Protein AF-0000000066616200 (afdb_homodimer)

Nearest PDB structures (foldseek):
  1hyr-assembly1_C  TM=5.424E-01  e=2.904E-22  Homo sapiens
  7fi6-assembly1_C  TM=5.577E-01  e=7.913E-21  Homo sapiens
  7fi8-assembly1_C  TM=5.451E-01  e=5.093E-21  Homo sapiens
  7fi5-assembly1_C  TM=5.450E-01  e=2.018E-20  Homo sapiens
  7fi9-assembly1_C  TM=5.562E-01  e=2.809E-20  Homo sapiens

Secondary structure (DSSP, 8-state):
---SS-------EEEEEEEEEEE-TT---EEEEEEEEETTEEEEEEETTTTEEEESSHHHHHHS-HHHHHHHHHHHHHHHHHHHHHHHHHHTS--BPPEEEEEEEE-STTEEEEEEEEEEEBSS--EEEEEETTEEPPGGGEEE---EE-SSS-EEEEEEEEEETT-GGGEEEEEEETTEEEEEEPP-S----------------------------------/---SS-------EEEEEEEEEEE-TT---EEEEEEEEETTEEEEEEETTTTEEEESSHHHHHHS-HHHHHHHHHHHHHHHHHHHHHHHHHHTS--BPPEEEEEEEE-STTEEEEEEEEEEEBSS--EEEEEETTEEPPGGGEEEPPPEE-SSS-EEEEEEEEEETT-GGGEEEEEEETTEEEEEEPP-S----------------------------------

Foldseek 3Di:
DDDPVDPPPPPDKDKDKDWDKADDPPDPDMDIWIWMDIRNHTAWTQDPVVLWIDGDDDCCVVPPDPVVRVVVSVVSVVVRVVVVVVVVVVLPDDWDFWDKDKAWADDPPQKIKIKIKTWFTPDQDKDKFKDFQNHTDDPVQKDKDDWADPVPNITMIMMMGMDGPPRQQRMWMWMDDPRDIDIGGHDPDDHPNPVPCPVPPPPVPCPVPPPPCPPPPPPDDDD/DDDPVPPPPPPDKDKDKDWDKDDDPPDPDMDIWIWMDISNHTAWTQDPVVLWIDGDDDCCVVPPDPVVRVVVSVVSVVVRVVVVVVVVVVLPDDWDFWDKDKAWADDPPQKIKIKIKTWDTPDQDKDKFKDFQNHTDDPVQKDWFDWADPVPNITMIMMMGMDGPPRQQRMWMWMDDPRDIDIGGHDNDDHPNPVPPPVPPCPVPPCPPPPPCPVPVPPPPPD

Solvent-accessible surface area (backbone atoms only — not comparable to full-atom values): 25140 Å² total; per-residue (Å²): 134,59,55,59,84,83,70,76,68,76,72,54,45,34,42,34,41,41,38,37,35,36,38,37,86,97,46,90,60,68,46,66,45,40,41,31,28,46,65,85,33,62,34,32,35,49,35,70,89,75,67,36,47,37,63,33,28,62,44,47,55,72,69,46,54,69,66,56,39,52,48,49,24,52,52,50,51,50,49,49,53,52,49,48,51,50,49,50,52,57,69,68,43,82,69,36,72,60,50,76,46,65,48,43,26,75,54,60,96,67,31,28,30,38,38,38,32,36,30,62,16,34,67,78,69,68,44,71,45,51,18,49,78,85,38,61,45,42,53,89,62,43,47,73,53,69,80,37,76,64,78,25,71,25,20,29,34,37,32,34,36,73,44,55,66,89,51,46,87,44,33,30,37,40,38,37,46,90,92,41,72,52,76,42,63,53,73,83,68,84,56,54,65,63,70,70,70,69,70,70,74,68,71,64,72,67,68,72,65,73,65,72,71,72,68,72,74,71,78,80,67,86,126,131,38,52,62,86,84,71,76,69,77,72,54,44,33,42,37,40,40,38,35,34,35,37,36,86,99,45,89,60,67,46,67,46,41,40,30,26,46,65,87,33,62,33,33,35,50,36,70,88,77,68,36,48,36,64,33,29,61,45,45,54,71,68,44,52,70,66,56,39,52,48,48,26,51,51,50,51,51,50,49,52,53,49,47,52,49,49,51,51,58,69,68,43,82,68,36,72,60,49,75,48,65,46,42,25,75,53,60,94,66,31,29,32,39,36,39,33,38,32,62,14,33,66,79,68,69,44,72,45,52,19,48,77,84,39,64,49,48,56,89,64,44,46,74,52,70,80,38,77,65,78,25,71,24,20,30,35,36,32,33,36,74,44,55,65,88,52,47,89,42,32,32,35,38,37,37,46,92,89,42,72,52,76,44,64,54,72,85,68,84,55,53,66,65,71,70,70,68,72,68,75,69,70,66,70,68,68,72,68,71,67,70,71,69,67,71,73,74,77,70,74,78,122

Organism: Homo sapiens (NCBI:txid9606)

Sequence (446 aa):
FPFAPPGAAAEPHSLRYNLTVLSWDGSVQSGFLAEVHLDGQPFLRYDRQKCRAKPQGQWAEDVLGNKTWDRETRDLTGNGKDLRMTLAHIKDQKEVPPMVNVTRSEASEGNITVTCRASSFYPRNIILTWRQDGVSLSHDTQQWGDVLPDGNGTYQTWVATRICRGEEQRFTCYMEHSGNHSTHPVPSGKVLVLQSHWQTFHVSAVAAGCCYFCYYYFLCPLLFPFAPPGAAAEPHSLRYNLTVLSWDGSVQSGFLAEVHLDGQPFLRYDRQKCRAKPQGQWAEDVLGNKTWDRETRDLTGNGKDLRMTLAHIKDQKEVPPMVNVTRSEASEGNITVTCRASSFYPRNIILTWRQDGVSLSHDTQQWGDVLPDGNGTYQTWVATRICRGEEQRFTCYMEHSGNHSTHPVPSGKVLVLQSHWQTFHVSAVAAGCCYFCYYYFLCPLL

InterPro domains:
  IPR003597 Immunoglobulin C1-set [PF07654] (105-179)
  IPR003597 Immunoglobulin C1-set [SM00407] (111-183)
  IPR007110 Immunoglobulin-like domain [PS50835] (98-187)
  IPR011161 MHC class I-like antigen recognition-like [PF00129] (12-93)
  IPR011162 MHC classes I/II-like antigen recognition protein [SSF54452] (10-100)
  IPR013783 Immunoglobulin-like fold [G3DSA:2.60.40.10] (103-186)
  IPR036179 Immunoglobulin-like domain superfamily [SSF48726] (98-182)
  IPR037055 MHC class I-like antigen recognition-like superfamily [G3DSA:3.30.500.10] (12-102)
  IPR050208 Antigen-presenting and immune regulatory MHC class I-related [PTHR16675] (83-194)

pLDDT: mean 78.77, std 23.99, range [20.17, 97.75]

Radius of gyration: 33.1 Å; Cα contacts (8 Å, |Δi|>4): 827; chains: 2; bounding box: 86×91×79 Å

Structure (mmCIF, N/CA/C/O backbone):
data_AF-0000000066616200-model_v1
#
loop_
_entity.id
_entity.type
_entity.pdbx_description
1 polymer 'MHC class I polypeptide-related sequence A'
#
loop_
_atom_site.group_PDB
_atom_site.id
_atom_site.type_symbol
_atom_site.label_atom_id
_atom_site.label_alt_id
_atom_site.label_comp_id
_atom_site.label_asym_id
_atom_site.label_entity_id
_atom_site.label_seq_id
_atom_site.pdbx_PDB_ins_code
_atom_site.Cartn_x
_atom_site.Cartn_y
_atom_site.Cartn_z
_atom_site.occupancy
_atom_site.B_iso_or_equiv
_atom_site.auth_seq_id
_atom_site.auth_comp_id
_atom_site.auth_asym_id
_atom_site.auth_atom_id
_atom_site.pdbx_PDB_model_num
ATOM 1 N N . PHE A 1 1 ? -8.266 27.781 33.594 1 22.62 1 PHE A N 1
ATOM 2 C CA . PHE A 1 1 ? -7.223 27.438 32.625 1 22.62 1 PHE A CA 1
ATOM 3 C C . PHE A 1 1 ? -7.805 26.656 31.469 1 22.62 1 PHE A C 1
ATOM 5 O O . PHE A 1 1 ? -8.156 25.484 31.594 1 22.62 1 PHE A O 1
ATOM 12 N N . PRO A 1 2 ? -8.695 27.062 30.75 1 24.31 2 PRO A N 1
ATOM 13 C CA . PRO A 1 2 ? -9.75 26.453 29.938 1 24.31 2 PRO A CA 1
ATOM 14 C C . PRO A 1 2 ? -9.195 25.641 28.766 1 24.31 2 PRO A C 1
ATOM 16 O O . PRO A 1 2 ? -8.289 26.094 28.062 1 24.31 2 PRO A O 1
ATOM 19 N N . PHE A 1 3 ? -9.336 24.266 28.859 1 27.19 3 PHE A N 1
ATOM 20 C CA . PHE A 1 3 ? -8.711 23.078 28.281 1 27.19 3 PHE A CA 1
ATOM 21 C C . PHE A 1 3 ? -8.93 23.031 26.781 1 27.19 3 PHE A C 1
ATOM 23 O O . PHE A 1 3 ? -10.023 23.344 26.297 1 27.19 3 PHE A O 1
ATOM 30 N N . ALA A 1 4 ? -8.055 23.578 25.969 1 37.44 4 ALA A N 1
ATOM 31 C CA . ALA A 1 4 ? -7.891 23.125 24.594 1 37.44 4 ALA A CA 1
ATOM 32 C C . ALA A 1 4 ? -8.508 21.734 24.391 1 37.44 4 ALA A C 1
ATOM 34 O O . ALA A 1 4 ? -8.398 20.875 25.266 1 37.44 4 ALA A O 1
ATOM 35 N N . PRO A 1 5 ? -9.656 21.5 23.859 1 40.19 5 PRO A N 1
ATOM 36 C CA . PRO A 1 5 ? -10 20.094 24.047 1 40.19 5 PRO A CA 1
ATOM 37 C C . PRO A 1 5 ? -8.773 19.203 24.219 1 40.19 5 PRO A C 1
ATOM 39 O O . PRO A 1 5 ? -7.766 19.391 23.547 1 40.19 5 PRO A O 1
ATOM 42 N N . PRO A 1 6 ? -8.398 18.656 25.562 1 40.94 6 PRO A N 1
ATOM 43 C CA . PRO A 1 6 ? -7.141 18.031 25.984 1 40.94 6 PRO A CA 1
ATOM 44 C C . PRO A 1 6 ? -6.379 17.391 24.828 1 40.94 6 PRO A C 1
ATOM 46 O O . PRO A 1 6 ? -5.234 17.766 24.547 1 40.94 6 PRO A O 1
ATOM 49 N N . GLY A 1 7 ? -6.395 15.805 24.906 1 39.97 7 GLY A N 1
ATOM 50 C CA . GLY A 1 7 ? -5.66 14.57 24.703 1 39.97 7 GLY A CA 1
ATOM 51 C C . GLY A 1 7 ? -5.5 14.203 23.234 1 39.97 7 GLY A C 1
ATOM 52 O O . GLY A 1 7 ? -5.383 13.023 22.891 1 39.97 7 GLY A O 1
ATOM 53 N N . ALA A 1 8 ? -6.188 14.812 22.391 1 46.47 8 ALA A N 1
ATOM 54 C CA . ALA A 1 8 ? -6.07 14.086 21.141 1 46.47 8 ALA A CA 1
ATOM 55 C C . ALA A 1 8 ? -4.621 13.695 20.859 1 46.47 8 ALA A C 1
ATOM 57 O O . ALA A 1 8 ? -3.74 14.555 20.797 1 46.47 8 ALA A O 1
ATOM 58 N N . ALA A 1 9 ? -4.219 12.688 21.391 1 51.16 9 ALA A N 1
ATOM 59 C CA . ALA A 1 9 ? -2.928 12.047 21.156 1 51.16 9 ALA A CA 1
ATOM 60 C C . ALA A 1 9 ? -2.4 12.375 19.766 1 51.16 9 ALA A C 1
ATOM 62 O O . ALA A 1 9 ? -3.129 12.258 18.766 1 51.16 9 ALA A O 1
ATOM 63 N N . ALA A 1 10 ? -1.473 13.445 19.719 1 64.44 10 ALA A N 1
ATOM 64 C CA . ALA A 1 10 ? -0.84 13.906 18.484 1 64.44 10 ALA A CA 1
ATOM 65 C C . ALA A 1 10 ? -0.596 12.75 17.531 1 64.44 10 ALA A C 1
ATOM 67 O O . ALA A 1 10 ? 0.002 11.734 17.906 1 64.44 10 ALA A O 1
ATOM 68 N N . GLU A 1 11 ? -1.576 12.562 16.625 1 75.44 11 GLU A N 1
ATOM 69 C CA . GLU A 1 11 ? -1.37 11.562 15.578 1 75.44 11 GLU A CA 1
ATOM 70 C C . GLU A 1 11 ? 0.052 11.617 15.023 1 75.44 11 GLU A C 1
ATOM 72 O O . GLU A 1 11 ? 0.603 12.703 14.828 1 75.44 11 GLU A O 1
ATOM 77 N N . PRO A 1 12 ? 0.672 10.523 15.031 1 84.94 12 PRO A N 1
ATOM 78 C CA . PRO A 1 12 ? 2.023 10.531 14.469 1 84.94 12 PRO A CA 1
ATOM 79 C C . PRO A 1 12 ? 2.051 10.977 13.008 1 84.94 12 PRO A C 1
ATOM 81 O O . PRO A 1 12 ? 1.032 10.891 12.312 1 84.94 12 PRO A O 1
ATOM 84 N N . HIS A 1 13 ? 3.111 11.578 12.664 1 85.44 13 HIS A N 1
ATOM 85 C CA . HIS A 1 13 ? 3.393 11.766 11.25 1 85.44 13 HIS A CA 1
ATOM 86 C C . HIS A 1 13 ? 3.738 10.438 10.578 1 85.44 13 HIS A C 1
ATOM 88 O O . HIS A 1 13 ? 4.344 9.562 11.195 1 85.44 13 HIS A O 1
ATOM 94 N N . SER A 1 14 ? 3.312 10.367 9.391 1 91.75 14 SER A N 1
ATOM 95 C CA . SER A 1 14 ? 3.562 9.102 8.703 1 91.75 14 SER A CA 1
ATOM 96 C C . SER A 1 14 ? 4.004 9.328 7.266 1 91.75 14 SER A C 1
ATOM 98 O O . SER A 1 14 ? 3.543 10.266 6.609 1 91.75 14 SER A O 1
ATOM 100 N N . LEU A 1 15 ? 4.934 8.594 6.863 1 93.62 15 LEU A N 1
ATOM 101 C CA . LEU A 1 15 ? 5.375 8.508 5.473 1 93.62 15 LEU A CA 1
ATOM 102 C C . LEU A 1 15 ? 5.254 7.082 4.949 1 93.62 15 LEU A C 1
ATOM 104 O O . LEU A 1 15 ? 5.895 6.168 5.477 1 93.62 15 LEU A O 1
ATOM 108 N N . ARG A 1 16 ? 4.426 6.848 3.916 1 96.12 16 ARG A N 1
ATOM 109 C CA . ARG A 1 16 ? 4.145 5.52 3.383 1 96.12 16 ARG A CA 1
ATOM 110 C C . ARG A 1 16 ? 4.574 5.41 1.924 1 96.12 16 ARG A C 1
ATOM 112 O O . ARG A 1 16 ? 4.195 6.246 1.098 1 96.12 16 ARG A O 1
ATOM 119 N N . TYR A 1 17 ? 5.32 4.426 1.602 1 97.56 17 TYR A N 1
ATOM 120 C CA . TYR A 1 17 ? 5.742 4.117 0.239 1 97.56 17 TYR A CA 1
ATOM 121 C C . TYR A 1 17 ? 5.051 2.859 -0.273 1 97.56 17 TYR A C 1
ATOM 123 O O . TYR A 1 17 ? 5.113 1.806 0.365 1 97.56 17 TYR A O 1
ATOM 131 N N . ASN A 1 18 ? 4.43 2.938 -1.346 1 97.69 18 ASN A N 1
ATOM 132 C CA . ASN A 1 18 ? 3.9 1.799 -2.088 1 97.69 18 ASN A CA 1
ATOM 133 C C . ASN A 1 18 ? 4.633 1.602 -3.412 1 97.69 18 ASN A C 1
ATOM 135 O O . ASN A 1 18 ? 4.461 2.387 -4.344 1 97.69 18 ASN A O 1
ATOM 139 N N . LEU A 1 19 ? 5.402 0.606 -3.471 1 97.62 19 LEU A N 1
ATOM 140 C CA . LEU A 1 19 ? 6.215 0.305 -4.645 1 97.62 19 LEU A CA 1
ATOM 141 C C . LEU A 1 19 ? 5.793 -1.02 -5.27 1 97.62 19 LEU A C 1
ATOM 143 O O . LEU A 1 19 ? 5.609 -2.016 -4.566 1 97.62 19 LEU A O 1
ATOM 147 N N . THR A 1 20 ? 5.625 -1.056 -6.578 1 96.75 20 THR A N 1
ATOM 148 C CA . THR A 1 20 ? 5.24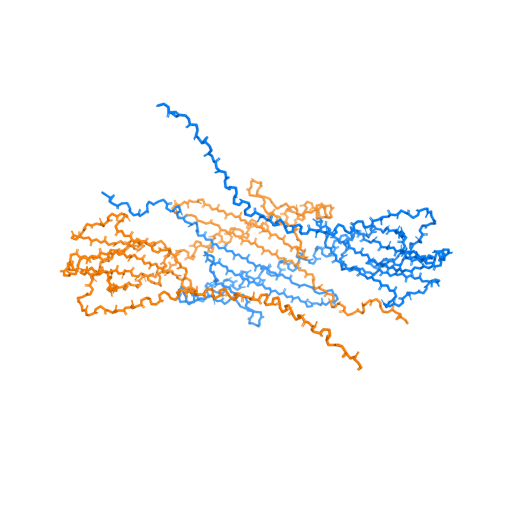2 -2.283 -7.262 1 96.75 20 THR A CA 1
ATOM 149 C C . THR A 1 20 ? 6.059 -2.469 -8.539 1 96.75 20 THR A C 1
ATOM 151 O O . THR A 1 20 ? 6.172 -1.547 -9.352 1 96.75 20 THR A O 1
ATOM 154 N N . VAL A 1 21 ? 6.598 -3.613 -8.672 1 95.88 21 VAL A N 1
ATOM 155 C CA . VAL A 1 21 ? 7.211 -3.99 -9.938 1 95.88 21 VAL A CA 1
ATOM 156 C C . VAL A 1 21 ? 6.391 -5.094 -10.602 1 95.88 21 VAL A C 1
ATOM 158 O O . VAL A 1 21 ? 5.844 -5.965 -9.922 1 95.88 21 VAL A O 1
ATOM 161 N N . LEU A 1 22 ? 6.363 -5.051 -11.891 1 92.94 22 LEU A N 1
ATOM 162 C CA . LEU A 1 22 ? 5.648 -6.031 -12.711 1 92.94 22 LEU A CA 1
ATOM 163 C C . LEU A 1 22 ? 6.59 -6.695 -13.711 1 92.94 22 LEU A C 1
ATOM 165 O O . LEU A 1 22 ? 7.512 -6.055 -14.219 1 92.94 22 LEU A O 1
ATOM 169 N N . SER A 1 23 ? 6.344 -7.949 -13.891 1 89.5 23 SER A N 1
ATOM 170 C CA . SER A 1 23 ? 7.105 -8.688 -14.898 1 89.5 23 SER A CA 1
ATOM 171 C C . SER A 1 23 ? 6.211 -9.656 -15.664 1 89.5 23 SER A C 1
ATOM 173 O O . SER A 1 23 ? 5.352 -10.312 -15.078 1 89.5 23 SER A O 1
ATOM 175 N N . TRP A 1 24 ? 6.402 -9.672 -16.922 1 83.69 24 TRP A N 1
ATOM 176 C CA . TRP A 1 24 ? 5.645 -10.562 -17.781 1 83.69 24 TRP A CA 1
ATOM 177 C C . TRP A 1 24 ? 6.508 -11.734 -18.25 1 83.69 24 TRP A C 1
ATOM 179 O O . TRP A 1 24 ? 7.676 -11.547 -18.594 1 83.69 24 TRP A O 1
ATOM 189 N N . ASP A 1 25 ? 5.918 -12.867 -18.109 1 76.38 25 ASP A N 1
ATOM 190 C CA . ASP A 1 25 ? 6.66 -14.039 -18.562 1 76.38 25 ASP A CA 1
ATOM 191 C C . ASP A 1 25 ? 7.012 -13.93 -20.047 1 76.38 25 ASP A C 1
ATOM 193 O O . ASP A 1 25 ? 6.184 -13.516 -20.859 1 76.38 25 ASP A O 1
ATOM 197 N N . GLY A 1 26 ? 8.211 -14.258 -20.438 1 74.12 26 GLY A N 1
ATOM 198 C CA . GLY A 1 26 ? 8.633 -14.266 -21.828 1 74.12 26 GLY A CA 1
ATOM 199 C C . GLY A 1 26 ? 8.977 -12.883 -22.344 1 74.12 26 GLY A C 1
ATOM 200 O O . GLY A 1 26 ? 9.281 -12.719 -23.531 1 74.12 26 GLY A O 1
ATOM 201 N N . SER A 1 27 ? 8.656 -11.898 -21.594 1 75.12 27 SER A N 1
ATOM 202 C CA . SER A 1 27 ? 8.953 -10.531 -22 1 75.12 27 SER A CA 1
ATOM 203 C C . SER A 1 27 ? 10.055 -9.914 -21.156 1 75.12 27 SER A C 1
ATOM 205 O O . SER A 1 27 ? 10.227 -10.297 -20 1 75.12 27 SER A O 1
ATOM 207 N N . VAL A 1 28 ? 10.836 -9.125 -21.766 1 76.06 28 VAL A N 1
ATOM 208 C CA . VAL A 1 28 ? 11.844 -8.367 -21.047 1 76.06 28 VAL A CA 1
ATOM 209 C C . VAL A 1 28 ? 11.211 -7.121 -20.422 1 76.06 28 VAL A C 1
ATOM 211 O O . VAL A 1 28 ? 11.812 -6.473 -19.562 1 76.06 28 VAL A O 1
ATOM 214 N N . GLN A 1 29 ? 10.016 -6.91 -20.797 1 79.69 29 GLN A N 1
ATOM 215 C CA . GLN A 1 29 ? 9.344 -5.703 -20.312 1 79.69 29 GLN A CA 1
ATOM 216 C C . GLN A 1 29 ? 8.984 -5.82 -18.844 1 79.69 29 GLN A C 1
ATOM 218 O O . GLN A 1 29 ? 8.609 -6.898 -18.375 1 79.69 29 GLN A O 1
ATOM 223 N N . SER A 1 30 ? 9.289 -4.738 -18.078 1 86.31 30 SER A N 1
ATOM 224 C CA . SER A 1 30 ? 8.906 -4.652 -16.688 1 86.31 30 SER A CA 1
ATOM 225 C C . SER A 1 30 ? 8.258 -3.305 -16.375 1 86.31 30 SER A C 1
ATOM 227 O O . SER A 1 30 ? 8.398 -2.35 -17.141 1 86.31 30 SER A O 1
ATOM 229 N N . GLY A 1 31 ? 7.383 -3.314 -15.469 1 91.94 31 GLY A N 1
ATOM 230 C CA . GLY A 1 31 ? 6.738 -2.098 -15 1 91.94 31 GLY A CA 1
ATOM 231 C C . GLY A 1 31 ? 7.113 -1.732 -13.578 1 91.94 31 GLY A C 1
ATOM 232 O O . GLY A 1 31 ? 7.441 -2.605 -12.773 1 91.94 31 GLY A O 1
ATOM 233 N N . PHE A 1 32 ? 7.141 -0.425 -13.391 1 95.19 32 PHE A N 1
ATOM 234 C CA . PHE A 1 32 ? 7.395 0.067 -12.039 1 95.19 32 PHE A CA 1
ATOM 235 C C . PHE A 1 32 ? 6.402 1.161 -11.672 1 95.19 32 PHE A C 1
ATOM 237 O O . PHE A 1 32 ? 6.23 2.131 -12.414 1 95.19 32 PHE A O 1
ATOM 244 N N . LEU A 1 33 ? 5.742 0.949 -10.578 1 96.62 33 LEU A N 1
ATOM 245 C CA . LEU A 1 33 ? 4.805 1.914 -10.023 1 96.62 33 LEU A CA 1
ATOM 246 C C . LEU A 1 33 ? 5.203 2.303 -8.602 1 96.62 33 LEU A C 1
ATOM 248 O O . LEU A 1 33 ? 5.648 1.455 -7.824 1 96.62 33 LEU A O 1
ATOM 252 N N . ALA A 1 34 ? 5.078 3.555 -8.312 1 97.19 34 ALA A N 1
ATOM 253 C CA . ALA A 1 34 ? 5.387 4.016 -6.961 1 97.19 34 ALA A CA 1
ATOM 254 C C . ALA A 1 34 ? 4.496 5.188 -6.566 1 97.19 34 ALA A C 1
ATOM 256 O O . ALA A 1 34 ? 4.27 6.102 -7.363 1 97.19 34 ALA A O 1
ATOM 257 N N . GLU A 1 35 ? 3.977 5.137 -5.359 1 96.75 35 GLU A N 1
ATOM 258 C CA . GLU A 1 35 ? 3.219 6.227 -4.75 1 96.75 35 GLU A CA 1
ATOM 259 C C . GLU A 1 35 ? 3.6 6.41 -3.283 1 96.75 35 GLU A C 1
ATOM 261 O O . GLU A 1 35 ? 3.838 5.434 -2.572 1 96.75 35 GLU A O 1
ATOM 266 N N . VAL A 1 36 ? 3.617 7.645 -2.898 1 95 36 VAL A N 1
ATOM 267 C CA . VAL A 1 36 ? 3.992 7.961 -1.525 1 95 36 VAL A CA 1
ATOM 268 C C . VAL A 1 36 ? 2.902 8.812 -0.875 1 95 36 VAL A C 1
ATOM 270 O O . VAL A 1 36 ? 2.324 9.688 -1.52 1 95 36 VAL A O 1
ATOM 273 N N . HIS A 1 37 ? 2.654 8.562 0.324 1 93.44 37 HIS A N 1
ATOM 274 C CA . HIS A 1 37 ? 1.685 9.312 1.111 1 93.44 37 HIS A CA 1
ATOM 275 C C . HIS A 1 37 ? 2.326 9.898 2.363 1 93.44 37 HIS A C 1
ATOM 277 O O . HIS A 1 37 ? 3.062 9.211 3.07 1 93.44 37 HIS A O 1
ATOM 283 N N . LEU A 1 38 ? 2.066 11.109 2.549 1 89.81 38 LEU A N 1
ATOM 284 C CA . LEU A 1 38 ? 2.488 11.812 3.758 1 89.81 38 LEU A CA 1
ATOM 285 C C . LEU A 1 38 ? 1.291 12.133 4.645 1 89.81 38 LEU A C 1
ATOM 287 O O . LEU A 1 38 ? 0.374 12.844 4.227 1 89.81 38 LEU A O 1
ATOM 291 N N . ASP A 1 39 ? 1.316 11.594 5.824 1 86.12 39 ASP A N 1
ATOM 292 C CA . ASP A 1 39 ? 0.214 11.773 6.762 1 86.12 39 ASP A CA 1
ATOM 293 C C . ASP A 1 39 ? -1.126 11.445 6.105 1 86.12 39 ASP A C 1
ATOM 295 O O . ASP A 1 39 ? -2.092 12.195 6.25 1 86.12 39 ASP A O 1
ATOM 299 N N . GLY A 1 40 ? -1.129 10.445 5.316 1 87.06 40 GLY A N 1
ATOM 300 C CA . GLY A 1 40 ? -2.348 9.922 4.723 1 87.06 40 GLY A CA 1
ATOM 301 C C . GLY A 1 40 ? -2.727 10.617 3.428 1 87.06 40 GLY A C 1
ATOM 302 O O . GLY A 1 40 ? -3.688 10.227 2.762 1 87.06 40 GLY A O 1
ATOM 303 N N . GLN A 1 41 ? -1.995 11.68 3.053 1 89.69 41 GLN A N 1
ATOM 304 C CA . GLN A 1 41 ? -2.277 12.414 1.823 1 89.69 41 GLN A CA 1
ATOM 305 C C . GLN A 1 41 ? -1.279 12.055 0.727 1 89.69 41 GLN A C 1
ATOM 307 O O . GLN A 1 41 ? -0.107 11.797 1.007 1 89.69 41 GLN A O 1
ATOM 312 N N . PRO A 1 42 ? -1.803 12.102 -0.525 1 90.81 42 PRO A N 1
ATOM 313 C CA . PRO A 1 42 ? -0.837 11.891 -1.607 1 90.81 42 PRO A CA 1
ATOM 314 C C . PRO A 1 42 ? 0.307 12.906 -1.578 1 90.81 42 PRO A C 1
ATOM 316 O O . PRO A 1 42 ? 0.071 14.109 -1.425 1 90.81 42 PRO A O 1
ATOM 319 N N . PHE A 1 43 ? 1.445 12.438 -1.748 1 89.94 43 PHE A N 1
ATOM 320 C CA . PHE A 1 43 ? 2.646 13.25 -1.626 1 89.94 43 PHE A CA 1
ATOM 321 C C . PHE A 1 43 ? 3.455 13.219 -2.918 1 89.94 43 PHE A C 1
ATOM 323 O O . PHE A 1 43 ? 3.826 14.266 -3.449 1 89.94 43 PHE A O 1
ATOM 330 N N . LEU A 1 44 ? 3.66 11.953 -3.299 1 93 44 LEU A N 1
ATOM 331 C CA . LEU A 1 44 ? 4.48 11.758 -4.488 1 93 44 LEU A CA 1
ATOM 332 C C . LEU A 1 44 ? 3.975 10.578 -5.312 1 93 44 LEU A C 1
ATOM 334 O O . LEU A 1 44 ? 3.451 9.609 -4.758 1 93 44 LEU A O 1
ATOM 338 N N . ARG A 1 45 ? 4.102 10.75 -6.656 1 94 45 ARG A N 1
ATOM 339 C CA . ARG A 1 45 ? 3.85 9.656 -7.586 1 94 45 ARG A CA 1
ATOM 340 C C . ARG A 1 45 ? 4.957 9.555 -8.625 1 94 45 ARG A C 1
ATOM 342 O O . ARG A 1 45 ? 5.441 10.57 -9.125 1 94 45 ARG A O 1
ATOM 349 N N . TYR A 1 46 ? 5.324 8.367 -8.867 1 95.31 46 TYR A N 1
ATOM 350 C CA . TYR A 1 46 ? 6.34 8.156 -9.891 1 95.31 46 TYR A CA 1
ATOM 351 C C . TYR A 1 46 ? 5.723 8.195 -11.289 1 95.31 46 TYR A C 1
ATOM 353 O O . TYR A 1 46 ? 4.812 7.422 -11.586 1 95.31 46 TYR A O 1
ATOM 361 N N . ASP A 1 47 ? 6.188 9.055 -12.07 1 88.44 47 ASP A N 1
ATOM 362 C CA . ASP A 1 47 ? 5.762 9.148 -13.461 1 88.44 47 ASP A CA 1
ATOM 363 C C . ASP A 1 47 ? 6.543 8.172 -14.344 1 88.44 47 ASP A C 1
ATOM 365 O O . ASP A 1 47 ? 7.727 8.383 -14.609 1 88.44 47 ASP A O 1
ATOM 369 N N . ARG A 1 48 ? 5.887 7.293 -14.883 1 86.31 48 ARG A N 1
ATOM 370 C CA . ARG A 1 48 ? 6.527 6.227 -15.641 1 86.31 48 ARG A CA 1
ATOM 371 C C . ARG A 1 48 ? 7.035 6.742 -16.984 1 86.31 48 ARG A C 1
ATOM 373 O O . ARG A 1 48 ? 8.07 6.285 -17.484 1 86.31 48 ARG A O 1
ATOM 380 N N . GLN A 1 49 ? 6.324 7.637 -17.5 1 86.69 49 GLN A N 1
ATOM 381 C CA . GLN A 1 49 ? 6.707 8.18 -18.812 1 86.69 49 GLN A CA 1
ATOM 382 C C . GLN A 1 49 ? 7.941 9.062 -18.688 1 86.69 49 GLN A C 1
ATOM 384 O O . GLN A 1 49 ? 8.883 8.938 -19.484 1 86.69 49 GLN A O 1
ATOM 389 N N . LYS A 1 50 ? 8.016 9.883 -17.656 1 89.81 50 LYS A N 1
ATOM 390 C CA . LYS A 1 50 ? 9.133 10.812 -17.484 1 89.81 50 LYS A CA 1
ATOM 391 C C . LYS A 1 50 ? 10.211 10.227 -16.594 1 89.81 50 LYS A C 1
ATOM 393 O O . LYS A 1 50 ? 11.297 10.805 -16.453 1 89.81 50 LYS A O 1
ATOM 398 N N . CYS A 1 51 ? 9.898 9.102 -15.992 1 90.12 51 CYS A N 1
ATOM 399 C CA . CYS A 1 51 ? 10.812 8.438 -15.078 1 90.12 51 CYS A CA 1
ATOM 400 C C . CYS A 1 51 ? 11.25 9.383 -13.969 1 90.12 51 CYS A C 1
ATOM 402 O O . CYS A 1 51 ? 12.445 9.516 -13.695 1 90.12 51 CYS A O 1
ATOM 404 N N . ARG A 1 52 ? 10.281 10.086 -13.391 1 93.38 52 ARG A N 1
ATOM 405 C CA . ARG A 1 52 ? 10.57 11.07 -12.352 1 93.38 52 ARG A CA 1
ATOM 406 C C . ARG A 1 52 ? 9.492 11.047 -11.266 1 93.38 52 ARG A C 1
ATOM 408 O O . ARG A 1 52 ? 8.328 10.781 -11.547 1 93.38 52 ARG A O 1
ATOM 415 N N . ALA A 1 53 ? 9.984 11.344 -10.062 1 94.12 53 ALA A N 1
ATOM 416 C CA . ALA A 1 53 ? 9.039 11.57 -8.969 1 94.12 53 ALA A CA 1
ATOM 417 C C . ALA A 1 53 ? 8.32 12.906 -9.133 1 94.12 53 ALA A C 1
ATOM 419 O O . ALA A 1 53 ? 8.961 13.945 -9.305 1 94.12 53 ALA A O 1
ATOM 420 N N . LYS A 1 54 ? 7.039 12.906 -9.055 1 91.75 54 LYS A N 1
ATOM 421 C CA . LYS A 1 54 ? 6.23 14.117 -9.164 1 91.75 54 LYS A CA 1
ATOM 422 C C . LYS A 1 54 ? 5.488 14.414 -7.867 1 91.75 54 LYS A C 1
ATOM 424 O O . LYS A 1 54 ? 4.828 13.531 -7.312 1 91.75 54 LYS A O 1
ATOM 429 N N . PRO A 1 55 ? 5.598 15.57 -7.434 1 90.5 55 PRO A N 1
ATOM 430 C CA . PRO A 1 55 ? 4.82 15.93 -6.242 1 90.5 55 PRO A CA 1
ATOM 431 C C . PRO A 1 55 ? 3.314 15.828 -6.469 1 90.5 55 PRO A C 1
ATOM 433 O O . PRO A 1 55 ? 2.832 16.125 -7.566 1 90.5 55 PRO A O 1
ATOM 436 N N . GLN A 1 56 ? 2.734 15.25 -5.301 1 87.06 56 GLN A N 1
ATOM 437 C CA . GLN A 1 56 ? 1.275 15.195 -5.305 1 87.06 56 GLN A CA 1
ATOM 438 C C . GLN A 1 56 ? 0.683 16.234 -4.359 1 87.06 56 GLN A C 1
ATOM 440 O O . GLN A 1 56 ? 0.965 16.219 -3.158 1 87.06 56 GLN A O 1
ATOM 445 N N . GLY A 1 57 ? 0.409 17.422 -4.758 1 79.62 57 GLY A N 1
ATOM 446 C CA . GLY A 1 57 ? -0.128 18.516 -3.967 1 79.62 57 GLY A CA 1
ATOM 447 C C . GLY A 1 57 ? 0.667 19.812 -4.109 1 79.62 57 GLY A C 1
ATOM 448 O O . GLY A 1 57 ? 1.892 19.766 -4.242 1 79.62 57 GLY A O 1
ATOM 449 N N . GLN A 1 58 ? 0.059 20.828 -3.963 1 79.38 58 GLN A N 1
ATOM 450 C CA . GLN A 1 58 ? 0.655 22.141 -4.199 1 79.38 58 GLN A CA 1
ATOM 451 C C . GLN A 1 58 ? 1.701 22.469 -3.139 1 79.38 58 GLN A C 1
ATOM 453 O O . GLN A 1 58 ? 2.74 23.062 -3.445 1 79.38 58 GLN A O 1
ATOM 458 N N . TRP A 1 59 ? 1.447 22.031 -2.014 1 82.94 59 TRP A N 1
ATOM 459 C CA . TRP A 1 59 ? 2.369 22.328 -0.922 1 82.94 59 TRP A CA 1
ATOM 460 C C . TRP A 1 59 ? 3.746 21.734 -1.193 1 82.94 59 TRP A C 1
ATOM 462 O O . TRP A 1 59 ? 4.762 22.406 -1.059 1 82.94 59 TRP A O 1
ATOM 472 N N . ALA A 1 60 ? 3.711 20.422 -1.503 1 82.94 60 ALA A N 1
ATOM 473 C CA . ALA A 1 60 ? 4.98 19.734 -1.748 1 82.94 60 ALA A CA 1
ATOM 474 C C . ALA A 1 60 ? 5.754 20.406 -2.879 1 82.94 60 ALA A C 1
ATOM 476 O O . ALA A 1 60 ? 6.977 20.562 -2.801 1 82.94 60 ALA A O 1
ATOM 477 N N . GLU A 1 61 ? 5.094 20.781 -3.838 1 82.75 61 GLU A N 1
ATOM 478 C CA . GLU A 1 61 ? 5.715 21.438 -4.98 1 82.75 61 GLU A CA 1
ATOM 479 C C . GLU A 1 61 ? 6.324 22.781 -4.582 1 82.75 61 GLU A C 1
ATOM 481 O O . GLU A 1 61 ? 7.422 23.125 -5.023 1 82.75 61 GLU A O 1
ATOM 486 N N . ASP A 1 62 ? 5.672 23.5 -3.695 1 81.5 62 ASP A N 1
ATOM 487 C CA . ASP A 1 62 ? 6.062 24.859 -3.342 1 81.5 62 ASP A CA 1
ATOM 488 C C . ASP A 1 62 ? 7.164 24.844 -2.283 1 81.5 62 ASP A C 1
ATOM 490 O O . ASP A 1 62 ? 8.055 25.703 -2.307 1 81.5 62 ASP A O 1
ATOM 494 N N . VAL A 1 63 ? 7.02 23.891 -1.507 1 79.19 63 VAL A N 1
ATOM 495 C CA . VAL A 1 63 ? 7.84 23.938 -0.302 1 79.19 63 VAL A CA 1
ATOM 496 C C . VAL A 1 63 ? 9.109 23.109 -0.508 1 79.19 63 VAL A C 1
ATOM 498 O O . VAL A 1 63 ? 10.188 23.5 -0.069 1 79.19 63 VAL A O 1
ATOM 501 N N . LEU A 1 64 ? 8.812 22.047 -1.295 1 82.25 64 LEU A N 1
ATOM 502 C CA . LEU A 1 64 ? 9.961 21.172 -1.482 1 82.25 64 LEU A CA 1
ATOM 503 C C . LEU A 1 64 ? 10.711 21.516 -2.768 1 82.25 64 LEU A C 1
ATOM 505 O O . LEU A 1 64 ? 10.086 21.891 -3.766 1 82.25 64 LEU A O 1
ATOM 509 N N . GLY A 1 65 ? 11.938 21.688 -2.854 1 79.06 65 GLY A N 1
ATOM 510 C CA . GLY A 1 65 ? 12.773 22.125 -3.963 1 79.06 65 GLY A CA 1
ATOM 511 C C . GLY A 1 65 ? 13.172 20.984 -4.891 1 79.06 65 GLY A C 1
ATOM 512 O O . GLY A 1 65 ? 12.906 19.828 -4.605 1 79.06 65 GLY A O 1
ATOM 513 N N . ASN A 1 66 ? 13.758 21.328 -6.012 1 85.44 66 ASN A N 1
ATOM 514 C CA . ASN A 1 66 ? 14.188 20.406 -7.059 1 85.44 66 ASN A CA 1
ATOM 515 C C . ASN A 1 66 ? 15.141 19.344 -6.512 1 85.44 66 ASN A C 1
ATOM 517 O O . ASN A 1 66 ? 15.109 18.203 -6.941 1 85.44 66 ASN A O 1
ATOM 521 N N . LYS A 1 67 ? 15.906 19.797 -5.551 1 85.31 67 LYS A N 1
ATOM 522 C CA . LYS A 1 67 ? 16.875 18.859 -4.977 1 85.31 67 LYS A CA 1
ATOM 523 C C . LYS A 1 67 ? 16.172 17.672 -4.32 1 85.31 67 LYS A C 1
ATOM 525 O O . LYS A 1 67 ? 16.625 16.531 -4.441 1 85.31 67 LYS A O 1
ATOM 530 N N . THR A 1 68 ? 15.102 17.984 -3.648 1 85.19 68 THR A N 1
ATOM 531 C CA . THR A 1 68 ? 14.328 16.938 -2.996 1 85.19 68 THR A CA 1
ATOM 532 C C . THR A 1 68 ? 13.758 15.961 -4.027 1 85.19 68 THR A C 1
ATOM 534 O O . THR A 1 68 ? 13.836 14.742 -3.855 1 85.19 68 THR A O 1
ATOM 537 N N . TRP A 1 69 ? 13.297 16.469 -5.098 1 90.75 69 TRP A N 1
ATOM 538 C CA . TRP A 1 69 ? 12.648 15.641 -6.109 1 90.75 69 TRP A CA 1
ATOM 539 C C . TRP A 1 69 ? 13.68 14.836 -6.895 1 90.75 69 TRP A C 1
ATOM 541 O O . TRP A 1 69 ? 13.422 13.695 -7.285 1 90.75 69 TRP A O 1
ATOM 551 N N . ASP A 1 70 ? 14.844 15.391 -7.09 1 91.56 70 ASP A N 1
ATOM 552 C CA . ASP A 1 70 ? 15.93 14.641 -7.707 1 91.56 70 ASP A CA 1
ATOM 553 C C . ASP A 1 70 ? 16.359 13.469 -6.824 1 91.56 70 ASP A C 1
ATOM 555 O O . ASP A 1 70 ? 16.578 12.367 -7.324 1 91.56 70 ASP A O 1
ATOM 559 N N . ARG A 1 71 ? 16.422 13.789 -5.613 1 89.69 71 ARG A N 1
ATOM 560 C CA . ARG A 1 71 ? 16.797 12.734 -4.668 1 89.69 71 ARG A CA 1
ATOM 561 C C . ARG A 1 71 ? 15.758 11.625 -4.656 1 89.69 71 ARG A C 1
ATOM 563 O O . ARG A 1 71 ? 16.094 10.445 -4.727 1 89.69 71 ARG A O 1
ATOM 570 N N . GLU A 1 72 ? 14.484 12.047 -4.562 1 92.56 72 GLU A N 1
ATOM 571 C CA . GLU A 1 72 ? 13.406 11.062 -4.559 1 92.56 72 GLU A CA 1
ATOM 572 C C . GLU A 1 72 ? 13.406 10.234 -5.84 1 92.56 72 GLU A C 1
ATOM 574 O O . GLU A 1 72 ? 13.172 9.031 -5.809 1 92.56 72 GLU A O 1
ATOM 579 N N . THR A 1 73 ? 13.641 10.875 -6.938 1 94.69 73 THR A N 1
ATOM 580 C CA . THR A 1 73 ? 13.695 10.172 -8.211 1 94.69 73 THR A CA 1
ATOM 581 C C . THR A 1 73 ? 14.805 9.125 -8.203 1 94.69 73 THR A C 1
ATOM 583 O O . THR A 1 73 ? 14.586 7.977 -8.609 1 94.69 73 THR A O 1
ATOM 586 N N . ARG A 1 74 ? 15.977 9.469 -7.758 1 93.75 74 ARG A N 1
ATOM 587 C CA . ARG A 1 74 ? 17.109 8.555 -7.684 1 93.75 74 ARG A CA 1
ATOM 588 C C . ARG A 1 74 ? 16.797 7.375 -6.773 1 93.75 74 ARG A C 1
ATOM 590 O O . ARG A 1 74 ? 17.047 6.223 -7.137 1 93.75 74 ARG A O 1
ATOM 597 N N . ASP A 1 75 ? 16.297 7.707 -5.641 1 92.38 75 ASP A N 1
ATOM 598 C CA . ASP A 1 75 ? 16 6.668 -4.66 1 92.38 75 ASP A CA 1
ATOM 599 C C . ASP A 1 75 ? 14.953 5.691 -5.199 1 92.38 75 ASP A C 1
ATOM 601 O O . ASP A 1 75 ? 15.125 4.477 -5.098 1 92.38 75 ASP A O 1
ATOM 605 N N . LEU A 1 76 ? 13.891 6.223 -5.781 1 94.62 76 LEU A N 1
ATOM 606 C CA . LEU A 1 76 ? 12.82 5.375 -6.305 1 94.62 76 LEU A CA 1
ATOM 607 C C . LEU A 1 76 ? 13.328 4.535 -7.473 1 94.62 76 LEU A C 1
ATOM 609 O O . LEU A 1 76 ? 12.953 3.365 -7.609 1 94.62 76 LEU A O 1
ATOM 613 N N . THR A 1 77 ? 14.148 5.117 -8.305 1 93.81 77 THR A N 1
ATOM 614 C CA . THR A 1 77 ? 14.727 4.367 -9.414 1 93.81 77 THR A CA 1
ATOM 615 C C . THR A 1 77 ? 15.57 3.205 -8.906 1 93.81 77 THR A C 1
ATOM 617 O O . THR A 1 77 ? 15.477 2.088 -9.414 1 93.81 77 THR A O 1
ATOM 620 N N . GLY A 1 78 ? 16.391 3.535 -7.945 1 91.88 78 GLY A N 1
ATOM 621 C CA . GLY A 1 78 ? 17.172 2.486 -7.316 1 91.88 78 GLY A CA 1
ATOM 622 C C . GLY A 1 78 ? 16.328 1.396 -6.691 1 91.88 78 GLY A C 1
ATOM 623 O O . GLY A 1 78 ? 16.609 0.208 -6.867 1 91.88 78 GLY A O 1
ATOM 624 N N . ASN A 1 79 ? 15.289 1.744 -5.969 1 92.19 79 ASN A N 1
ATOM 625 C CA . ASN A 1 79 ? 14.367 0.78 -5.375 1 92.19 79 ASN A CA 1
ATOM 626 C C . ASN A 1 79 ? 13.719 -0.107 -6.438 1 92.19 79 ASN A C 1
ATOM 628 O O . ASN A 1 79 ? 13.594 -1.318 -6.246 1 92.19 79 ASN A O 1
ATOM 632 N N . GLY A 1 80 ? 13.289 0.54 -7.527 1 93.62 80 GLY A N 1
ATOM 633 C CA . GLY A 1 80 ? 12.719 -0.226 -8.625 1 93.62 80 GLY A CA 1
ATOM 634 C C . GLY A 1 80 ? 13.656 -1.292 -9.164 1 93.62 80 GLY A C 1
ATOM 635 O O . GLY A 1 80 ? 13.234 -2.424 -9.414 1 93.62 80 GLY A O 1
ATOM 636 N N . LYS A 1 81 ? 14.883 -0.949 -9.312 1 92.38 81 LYS A N 1
ATOM 637 C CA . LYS A 1 81 ? 15.891 -1.896 -9.797 1 92.38 81 LYS A CA 1
ATOM 638 C C . LYS A 1 81 ? 16.047 -3.061 -8.82 1 92.38 81 LYS A C 1
ATOM 640 O O . LYS A 1 81 ? 16.078 -4.223 -9.234 1 92.38 81 LYS A O 1
ATOM 645 N N . ASP A 1 82 ? 16.156 -2.709 -7.605 1 91.06 82 ASP A N 1
ATOM 646 C CA . ASP A 1 82 ? 16.328 -3.73 -6.574 1 91.06 82 ASP A CA 1
ATOM 647 C C . ASP A 1 82 ? 15.141 -4.684 -6.539 1 91.06 82 ASP A C 1
ATOM 649 O O . ASP A 1 82 ? 15.312 -5.898 -6.434 1 91.06 82 ASP A O 1
ATOM 653 N N . LEU A 1 83 ? 13.93 -4.16 -6.633 1 92.75 83 LEU A N 1
ATOM 654 C CA . LEU A 1 83 ? 12.727 -4.973 -6.582 1 92.75 83 LEU A CA 1
ATOM 655 C C . LEU A 1 83 ? 12.625 -5.883 -7.801 1 92.75 83 LEU A C 1
ATOM 657 O O . LEU A 1 83 ? 12.195 -7.035 -7.691 1 92.75 83 LEU A O 1
ATOM 661 N N . ARG A 1 84 ? 13.078 -5.383 -8.945 1 92.69 84 ARG A N 1
ATOM 662 C CA . ARG A 1 84 ? 13.094 -6.207 -10.148 1 92.69 84 ARG A CA 1
ATOM 663 C C . ARG A 1 84 ? 14.039 -7.395 -9.992 1 92.69 84 ARG A C 1
ATOM 665 O O . ARG A 1 84 ? 13.703 -8.516 -10.383 1 92.69 84 ARG A O 1
ATOM 672 N N . MET A 1 85 ? 15.133 -7.105 -9.383 1 89.81 85 MET A N 1
ATOM 673 C CA . MET A 1 85 ? 16.094 -8.172 -9.148 1 89.81 85 MET A CA 1
ATOM 674 C C . MET A 1 85 ? 15.547 -9.203 -8.172 1 89.81 85 MET A C 1
ATOM 676 O O . MET A 1 85 ? 15.719 -10.414 -8.367 1 89.81 85 MET A O 1
ATOM 680 N N . THR A 1 86 ? 14.914 -8.734 -7.199 1 89.38 86 THR A N 1
ATOM 681 C CA . THR A 1 86 ? 14.312 -9.625 -6.215 1 89.38 86 THR A CA 1
ATOM 682 C C . THR A 1 86 ? 13.234 -10.492 -6.859 1 89.38 86 THR A C 1
ATOM 684 O O . THR A 1 86 ? 13.203 -11.711 -6.652 1 89.38 86 THR A O 1
ATOM 687 N N . LEU A 1 87 ? 12.383 -9.891 -7.629 1 90.25 87 LEU A N 1
ATOM 688 C CA . LEU A 1 87 ? 11.32 -10.633 -8.305 1 90.25 87 LEU A CA 1
ATOM 689 C C . LEU A 1 87 ? 11.906 -11.688 -9.242 1 90.25 87 LEU A C 1
ATOM 691 O O . LEU A 1 87 ? 11.43 -12.82 -9.281 1 90.25 87 LEU A O 1
ATOM 695 N N . ALA A 1 88 ? 12.945 -11.312 -9.953 1 88.12 88 ALA A N 1
ATOM 696 C CA . ALA A 1 88 ? 13.609 -12.258 -10.852 1 88.12 88 ALA A CA 1
ATOM 697 C C . ALA A 1 88 ? 14.188 -13.438 -10.086 1 88.12 88 ALA A C 1
ATOM 699 O O . ALA A 1 88 ? 14.07 -14.586 -10.516 1 88.12 88 ALA A O 1
ATOM 700 N N . HIS A 1 89 ? 14.727 -13.094 -9.008 1 86.12 89 HIS A N 1
ATOM 701 C CA . HIS A 1 89 ? 15.297 -14.141 -8.172 1 86.12 89 HIS A CA 1
ATOM 702 C C . HIS A 1 89 ? 14.219 -15.102 -7.672 1 86.12 89 HIS A C 1
ATOM 704 O O . HIS A 1 89 ? 14.422 -16.312 -7.664 1 86.12 89 HIS A O 1
ATOM 710 N N . ILE A 1 90 ? 13.141 -14.586 -7.297 1 83.75 90 ILE A N 1
ATOM 711 C CA . ILE A 1 90 ? 12.039 -15.398 -6.789 1 83.75 90 ILE A CA 1
ATOM 712 C C . ILE A 1 90 ? 11.492 -16.281 -7.91 1 83.75 90 ILE A C 1
ATOM 714 O O . ILE A 1 90 ? 11.234 -17.469 -7.699 1 83.75 90 ILE A O 1
ATOM 718 N N . LYS A 1 91 ? 11.391 -15.695 -9.016 1 82.25 91 LYS A N 1
ATOM 719 C CA . LYS A 1 91 ? 10.852 -16.422 -10.156 1 82.25 91 LYS A CA 1
ATOM 720 C C . LYS A 1 91 ? 11.766 -17.578 -10.555 1 82.25 91 LYS A C 1
ATOM 722 O O . LYS A 1 91 ? 11.305 -18.594 -11.094 1 82.25 91 LYS A O 1
ATOM 727 N N . ASP A 1 92 ? 13.008 -17.359 -10.227 1 80.12 92 ASP A N 1
ATOM 728 C CA . ASP A 1 92 ? 14 -18.359 -10.633 1 80.12 92 ASP A CA 1
ATOM 729 C C . ASP A 1 92 ? 14.094 -19.484 -9.602 1 80.12 92 ASP A C 1
ATOM 731 O O . ASP A 1 92 ? 14.805 -20.453 -9.812 1 80.12 92 ASP A O 1
ATOM 735 N N . GLN A 1 93 ? 13.391 -19.281 -8.586 1 78.38 93 GLN A N 1
ATOM 736 C CA . GLN A 1 93 ? 13.492 -20.297 -7.551 1 78.38 93 GLN A CA 1
ATOM 737 C C . GLN A 1 93 ? 12.789 -21.594 -7.984 1 78.38 93 GLN A C 1
ATOM 739 O O . GLN A 1 93 ? 12.125 -21.625 -9.023 1 78.38 93 GLN A O 1
ATOM 744 N N . LYS A 1 94 ? 12.883 -22.5 -7.047 1 73.38 94 LYS A N 1
ATOM 745 C CA . LYS A 1 94 ? 12.469 -23.875 -7.324 1 73.38 94 LYS A CA 1
ATOM 746 C C . LYS A 1 94 ? 10.961 -23.953 -7.562 1 73.38 94 LYS A C 1
ATOM 748 O O . LYS A 1 94 ? 10.18 -23.375 -6.809 1 73.38 94 LYS A O 1
ATOM 753 N N . GLU A 1 95 ? 10.648 -24.469 -8.578 1 84.12 95 GLU A N 1
ATOM 754 C CA . GLU A 1 95 ? 9.258 -24.781 -8.914 1 84.12 95 GLU A CA 1
ATOM 755 C C . GLU A 1 95 ? 8.688 -25.844 -7.98 1 84.12 95 GLU A C 1
ATOM 757 O O . GLU A 1 95 ? 9.43 -26.656 -7.43 1 84.12 95 GLU A O 1
ATOM 762 N N . VAL A 1 96 ? 7.434 -25.703 -7.641 1 88.62 96 VAL A N 1
ATOM 763 C CA . VAL A 1 96 ? 6.703 -26.719 -6.895 1 88.62 96 VAL A CA 1
ATOM 764 C C . VAL A 1 96 ? 5.648 -27.359 -7.793 1 88.62 96 VAL A C 1
ATOM 766 O O . VAL A 1 96 ? 4.664 -26.719 -8.164 1 88.62 96 VAL A O 1
ATOM 769 N N . PRO A 1 97 ? 5.875 -28.531 -8.133 1 91.81 97 PRO A N 1
ATOM 770 C CA . PRO A 1 97 ? 4.914 -29.188 -9.016 1 91.81 97 PRO A CA 1
ATOM 771 C C . PRO A 1 97 ? 3.543 -29.375 -8.367 1 91.81 97 PRO A C 1
ATOM 773 O O . PRO A 1 97 ? 3.449 -29.531 -7.148 1 91.81 97 PRO A O 1
ATOM 776 N N . PRO A 1 98 ? 2.516 -29.438 -9.156 1 96 98 PRO A N 1
ATOM 777 C CA . PRO A 1 98 ? 1.16 -29.578 -8.617 1 96 98 PRO A CA 1
ATOM 778 C C . PRO A 1 98 ? 0.891 -30.969 -8.062 1 96 98 PRO A C 1
ATOM 780 O O . PRO A 1 98 ? 1.397 -31.969 -8.594 1 96 98 PRO A O 1
ATOM 783 N N . MET A 1 99 ? 0.186 -30.938 -6.992 1 95.44 99 MET A N 1
ATOM 784 C CA . MET A 1 99 ? -0.486 -32.156 -6.574 1 95.44 99 MET A CA 1
ATOM 785 C C . MET A 1 99 ? -1.813 -32.344 -7.305 1 95.44 99 MET A C 1
ATOM 787 O O . MET A 1 99 ? -2.686 -31.469 -7.227 1 95.44 99 MET A O 1
ATOM 791 N N . VAL A 1 100 ? -1.941 -33.438 -8.031 1 97.06 100 VAL A N 1
ATOM 792 C CA . VAL A 1 100 ? -3.131 -33.594 -8.859 1 97.06 100 VAL A CA 1
ATOM 793 C C . VAL A 1 100 ? -4.023 -34.688 -8.242 1 97.06 100 VAL A C 1
ATOM 795 O O . VAL A 1 100 ? -3.541 -35.75 -7.855 1 97.06 100 VAL A O 1
ATOM 798 N N . ASN A 1 101 ? -5.289 -34.312 -8.094 1 95.94 101 ASN A N 1
ATOM 799 C CA . ASN A 1 101 ? -6.289 -35.25 -7.578 1 95.94 101 ASN A CA 1
ATOM 800 C C . ASN A 1 101 ? -7.516 -35.312 -8.484 1 95.94 101 ASN A C 1
ATOM 802 O O . ASN A 1 101 ? -8.062 -34.281 -8.875 1 95.94 101 ASN A O 1
ATOM 806 N N . VAL A 1 102 ? -7.91 -36.562 -8.805 1 96.06 102 VAL A N 1
ATOM 807 C CA . VAL A 1 102 ? -9.086 -36.75 -9.648 1 96.06 102 VAL A CA 1
ATOM 808 C C . VAL A 1 102 ? -10.219 -37.344 -8.828 1 96.06 102 VAL A C 1
ATOM 810 O O . VAL A 1 102 ? -10.016 -38.344 -8.109 1 96.06 102 VAL A O 1
ATOM 813 N N . THR A 1 103 ? -11.367 -36.688 -8.977 1 93.5 103 THR A N 1
ATOM 814 C CA . THR A 1 103 ? -12.539 -37.219 -8.273 1 93.5 103 THR A CA 1
ATOM 815 C C . THR A 1 103 ? -13.703 -37.406 -9.242 1 93.5 103 THR A C 1
ATOM 817 O O . THR A 1 103 ? -13.695 -36.844 -10.352 1 93.5 103 THR A O 1
ATOM 820 N N . ARG A 1 104 ? -14.641 -38.25 -8.828 1 90.81 104 ARG A N 1
ATOM 821 C CA . ARG A 1 104 ? -15.867 -38.469 -9.594 1 90.81 104 ARG A CA 1
ATOM 822 C C . ARG A 1 104 ? -17.094 -38.281 -8.711 1 90.81 104 ARG A C 1
ATOM 824 O O . ARG A 1 104 ? -17.062 -38.562 -7.516 1 90.81 104 ARG A O 1
ATOM 831 N N . SER A 1 105 ? -17.984 -37.594 -9.227 1 88 105 SER A N 1
ATOM 832 C CA . SER A 1 105 ? -19.25 -37.438 -8.531 1 88 105 SER A CA 1
ATOM 833 C C . SER A 1 105 ? -20.422 -37.75 -9.438 1 88 105 SER A C 1
ATOM 835 O O . SER A 1 105 ? -20.328 -37.625 -10.656 1 88 105 SER A O 1
ATOM 837 N N . GLU A 1 106 ? -21.516 -38.219 -8.758 1 83.81 106 GLU A N 1
ATOM 838 C CA . GLU A 1 106 ? -22.703 -38.594 -9.539 1 83.81 106 GLU A CA 1
ATOM 839 C C . GLU A 1 106 ? -23.375 -37.344 -10.117 1 83.81 106 GLU A C 1
ATOM 841 O O . GLU A 1 106 ? -23.438 -36.281 -9.461 1 83.81 106 GLU A O 1
ATOM 846 N N . ALA A 1 107 ? -23.609 -37.438 -11.242 1 82.12 107 ALA A N 1
ATOM 847 C CA . ALA A 1 107 ? -24.391 -36.375 -11.875 1 82.12 107 ALA A CA 1
ATOM 848 C C . ALA A 1 107 ? -25.797 -36.875 -12.188 1 82.12 107 ALA A C 1
ATOM 850 O O . ALA A 1 107 ? -26.375 -37.656 -11.445 1 82.12 107 ALA A O 1
ATOM 851 N N . SER A 1 108 ? -26.422 -36.5 -13.383 1 75.31 108 SER A N 1
ATOM 852 C CA . SER A 1 108 ? -27.75 -36.969 -13.789 1 75.31 108 SER A CA 1
ATOM 853 C C . SER A 1 108 ? -27.734 -38.438 -14.094 1 75.31 108 SER A C 1
ATOM 855 O O . SER A 1 108 ? -26.688 -39.094 -14.031 1 75.31 108 SER A O 1
ATOM 857 N N . GLU A 1 109 ? -28.859 -39.031 -14.336 1 78.44 109 GLU A N 1
ATOM 858 C CA . GLU A 1 109 ? -29.016 -40.469 -14.617 1 78.44 109 GLU A CA 1
ATOM 859 C C . GLU A 1 109 ? -28.047 -40.906 -15.711 1 78.44 109 GLU A C 1
ATOM 861 O O . GLU A 1 109 ? -28.047 -40.344 -16.812 1 78.44 109 GLU A O 1
ATOM 866 N N . GLY A 1 110 ? -27.047 -41.812 -15.383 1 82.75 110 GLY A N 1
ATOM 867 C CA . GLY A 1 110 ? -26.125 -42.5 -16.297 1 82.75 110 GLY A CA 1
ATOM 868 C C . GLY A 1 110 ? -24.844 -41.719 -16.516 1 82.75 110 GLY A C 1
ATOM 869 O O . GLY A 1 110 ? -23.922 -42.219 -17.172 1 82.75 110 GLY A O 1
ATOM 870 N N . ASN A 1 111 ? -24.953 -40.469 -15.953 1 89.25 111 ASN A N 1
ATOM 871 C CA . ASN A 1 111 ? -23.75 -39.656 -16.156 1 89.25 111 ASN A CA 1
ATOM 872 C C . ASN A 1 111 ? -23.016 -39.406 -14.844 1 89.25 111 ASN A C 1
ATOM 874 O O . ASN A 1 111 ? -23.625 -39.438 -13.773 1 89.25 111 ASN A O 1
ATOM 878 N N . ILE A 1 112 ? -21.672 -39.25 -14.961 1 91.19 112 ILE A N 1
ATOM 879 C CA . ILE A 1 112 ? -20.859 -38.875 -13.812 1 91.19 112 ILE A CA 1
ATOM 880 C C . ILE A 1 112 ? -20.031 -37.625 -14.148 1 91.19 112 ILE A C 1
ATOM 882 O O . ILE A 1 112 ? -19.75 -37.375 -15.32 1 91.19 112 ILE A O 1
ATOM 886 N N . THR A 1 113 ? -19.797 -36.844 -13.156 1 93.75 113 THR A N 1
ATOM 887 C CA . THR A 1 113 ? -18.891 -35.719 -13.281 1 93.75 113 THR A CA 1
ATOM 888 C C . THR A 1 113 ? -17.5 -36.062 -12.75 1 93.75 113 THR A C 1
ATOM 890 O O . THR A 1 113 ? -17.375 -36.625 -11.648 1 93.75 113 THR A O 1
ATOM 893 N N . VAL A 1 114 ? -16.516 -35.844 -13.625 1 95.19 114 VAL A N 1
ATOM 894 C CA . VAL A 1 114 ? -15.141 -36.062 -13.18 1 95.19 114 VAL A CA 1
ATOM 895 C C . VAL A 1 114 ? -14.43 -34.719 -13.047 1 95.19 114 VAL A C 1
ATOM 897 O O . VAL A 1 114 ? -14.586 -33.844 -13.898 1 95.19 114 VAL A O 1
ATOM 900 N N . THR A 1 115 ? -13.789 -34.562 -11.93 1 96.31 115 THR A N 1
ATOM 901 C CA . THR A 1 115 ? -13.094 -33.312 -11.633 1 96.31 115 THR A CA 1
ATOM 902 C C . THR A 1 115 ? -11.617 -33.594 -11.344 1 96.31 115 THR A C 1
ATOM 904 O O . THR A 1 115 ? -11.281 -34.469 -10.539 1 96.31 115 THR A O 1
ATOM 907 N N . CYS A 1 116 ? -10.781 -32.906 -12.07 1 97.75 116 CYS A N 1
ATOM 908 C CA . CYS A 1 116 ? -9.336 -32.906 -11.859 1 97.75 116 CYS A CA 1
ATOM 909 C C . CYS A 1 116 ? -8.875 -31.625 -11.164 1 97.75 116 CYS A C 1
ATOM 911 O O . CYS A 1 116 ? -9.07 -30.531 -11.688 1 97.75 116 CYS A O 1
ATOM 913 N N . ARG A 1 117 ? -8.281 -31.797 -9.992 1 97.5 117 ARG A N 1
ATOM 914 C CA . ARG A 1 117 ? -7.828 -30.656 -9.203 1 97.5 117 ARG A CA 1
ATOM 915 C C . ARG A 1 117 ? -6.309 -30.625 -9.094 1 97.5 117 ARG A C 1
ATOM 917 O O . ARG A 1 117 ? -5.688 -31.656 -8.789 1 97.5 117 ARG A O 1
ATOM 924 N N . ALA A 1 118 ? -5.766 -29.562 -9.461 1 97.19 118 ALA A N 1
ATOM 925 C CA . ALA A 1 118 ? -4.348 -29.297 -9.227 1 97.19 118 ALA A CA 1
ATOM 926 C C . ALA A 1 118 ? -4.152 -28.297 -8.102 1 97.19 118 ALA A C 1
ATOM 928 O O . ALA A 1 118 ? -4.773 -27.234 -8.086 1 97.19 118 ALA A O 1
ATOM 929 N N . SER A 1 119 ? -3.301 -28.672 -7.105 1 95.88 119 SER A N 1
ATOM 930 C CA . SER A 1 119 ? -3.098 -27.781 -5.965 1 95.88 119 SER A CA 1
ATOM 931 C C . SER A 1 119 ? -1.618 -27.656 -5.621 1 95.88 119 SER A C 1
ATOM 933 O O . SER A 1 119 ? -0.786 -28.406 -6.148 1 95.88 119 SER A O 1
ATOM 935 N N . SER A 1 120 ? -1.254 -26.641 -4.887 1 92.69 120 SER A N 1
ATOM 936 C CA . SER A 1 120 ? 0.039 -26.422 -4.25 1 92.69 120 SER A CA 1
ATOM 937 C C . SER A 1 120 ? 1.154 -26.312 -5.281 1 92.69 120 SER A C 1
ATOM 939 O O . SER A 1 120 ? 2.215 -26.922 -5.129 1 92.69 120 SER A O 1
ATOM 941 N N . PHE A 1 121 ? 0.878 -25.609 -6.32 1 92 121 PHE A N 1
ATOM 942 C CA . PHE A 1 121 ? 1.914 -25.531 -7.344 1 92 121 PHE A CA 1
ATOM 943 C C . PHE A 1 121 ? 2.408 -24.094 -7.496 1 92 121 PHE A C 1
ATOM 945 O O . PHE A 1 121 ? 1.709 -23.141 -7.125 1 92 121 PHE A O 1
ATOM 952 N N . TYR A 1 122 ? 3.592 -23.984 -7.996 1 86.62 122 TYR A N 1
ATOM 953 C CA . TYR A 1 122 ? 4.258 -22.75 -8.359 1 86.62 122 TYR A CA 1
ATOM 954 C C . TYR A 1 122 ? 5.242 -22.969 -9.5 1 86.62 122 TYR A C 1
ATOM 956 O O . TYR A 1 122 ? 5.953 -23.969 -9.531 1 86.62 122 TYR A O 1
ATOM 964 N N . PRO A 1 123 ? 5.137 -22.031 -10.383 1 85.38 123 PRO A N 1
ATOM 965 C CA . PRO A 1 123 ? 4.383 -20.781 -10.555 1 85.38 123 PRO A CA 1
ATOM 966 C C . PRO A 1 123 ? 2.924 -21.031 -10.938 1 85.38 123 PRO A C 1
ATOM 968 O O . PRO A 1 123 ? 2.465 -22.172 -10.945 1 85.38 123 PRO A O 1
ATOM 971 N N . ARG A 1 124 ? 2.229 -19.984 -11.148 1 85.94 124 ARG A N 1
ATOM 972 C CA . ARG A 1 124 ? 0.776 -20.078 -11.258 1 85.94 124 ARG A CA 1
ATOM 973 C C . ARG A 1 124 ? 0.363 -20.609 -12.625 1 85.94 124 ARG A C 1
ATOM 975 O O . ARG A 1 124 ? -0.775 -21.047 -12.812 1 85.94 124 ARG A O 1
ATOM 982 N N . ASN A 1 125 ? 1.225 -20.516 -13.617 1 85.62 125 ASN A N 1
ATOM 983 C CA . ASN A 1 125 ? 0.883 -20.984 -14.953 1 85.62 125 ASN A CA 1
ATOM 984 C C . ASN A 1 125 ? 0.752 -22.516 -15 1 85.62 125 ASN A C 1
ATOM 986 O O . ASN A 1 125 ? 1.649 -23.234 -14.555 1 85.62 125 ASN A O 1
ATOM 990 N N . ILE A 1 126 ? -0.378 -22.984 -15.516 1 92.19 126 ILE A N 1
ATOM 991 C CA . ILE A 1 126 ? -0.63 -24.422 -15.57 1 92.19 126 ILE A CA 1
ATOM 992 C C . ILE A 1 126 ? -1.613 -24.719 -16.703 1 92.19 126 ILE A C 1
ATOM 994 O O . ILE A 1 126 ? -2.398 -23.859 -17.094 1 92.19 126 ILE A O 1
ATOM 998 N N . ILE A 1 127 ? -1.435 -25.859 -17.297 1 93.25 127 ILE A N 1
ATOM 999 C CA . ILE A 1 127 ? -2.418 -26.391 -18.234 1 93.25 127 ILE A CA 1
ATOM 1000 C C . ILE A 1 127 ? -3.078 -27.625 -17.656 1 93.25 127 ILE A C 1
ATOM 1002 O O . ILE A 1 127 ? -2.393 -28.594 -17.312 1 93.25 127 ILE A O 1
ATOM 1006 N N . LEU A 1 128 ? -4.371 -27.531 -17.484 1 96.06 128 LEU A N 1
ATOM 1007 C CA . LEU A 1 128 ? -5.191 -28.641 -17.016 1 96.06 128 LEU A CA 1
ATOM 1008 C C . LEU A 1 128 ? -6.344 -28.922 -17.969 1 96.06 128 LEU A C 1
ATOM 1010 O O . LEU A 1 128 ? -7.133 -28.016 -18.281 1 96.06 128 LEU A O 1
ATOM 1014 N N . THR A 1 129 ? -6.402 -30.156 -18.484 1 96.88 129 THR A N 1
ATOM 1015 C CA . THR A 1 129 ? -7.461 -30.453 -19.438 1 96.88 129 THR A CA 1
ATOM 1016 C C . THR A 1 129 ? -7.809 -31.938 -19.422 1 96.88 129 THR A C 1
ATOM 1018 O O . THR A 1 129 ? -6.953 -32.781 -19.125 1 96.88 129 THR A O 1
ATOM 1021 N N . TRP A 1 130 ? -9.062 -32.25 -19.719 1 97.38 130 TRP A N 1
ATOM 1022 C CA . TRP A 1 130 ? -9.484 -33.625 -19.891 1 97.38 130 TRP A CA 1
ATOM 1023 C C . TRP A 1 130 ? -9.227 -34.125 -21.312 1 97.38 130 TRP A C 1
ATOM 1025 O O . TRP A 1 130 ? -9.477 -33.406 -22.281 1 97.38 130 TRP A O 1
ATOM 1035 N N . ARG A 1 131 ? -8.773 -35.281 -21.375 1 97.31 131 ARG A N 1
ATOM 1036 C CA . ARG A 1 131 ? -8.57 -35.938 -22.672 1 97.31 131 ARG A CA 1
ATOM 1037 C C . ARG A 1 131 ? -9.406 -37.219 -22.781 1 97.31 131 ARG A C 1
ATOM 1039 O O . ARG A 1 131 ? -9.547 -37.969 -21.812 1 97.31 131 ARG A O 1
ATOM 1046 N N . GLN A 1 132 ? -9.977 -37.406 -23.922 1 96.88 132 GLN A N 1
ATOM 1047 C CA . GLN A 1 132 ? -10.664 -38.656 -24.281 1 96.88 132 GLN A CA 1
ATOM 1048 C C . GLN A 1 132 ? -9.867 -39.438 -25.312 1 96.88 132 GLN A C 1
ATOM 1050 O O . GLN A 1 132 ? -9.586 -38.938 -26.406 1 96.88 132 GLN A O 1
ATOM 1055 N N . ASP A 1 133 ? -9.531 -40.594 -25 1 96.44 133 ASP A N 1
ATOM 1056 C CA . ASP A 1 133 ? -8.734 -41.438 -25.891 1 96.44 133 ASP A CA 1
ATOM 1057 C C . ASP A 1 133 ? -7.48 -40.719 -26.359 1 96.44 133 ASP A C 1
ATOM 1059 O O . ASP A 1 133 ? -7.145 -40.75 -27.547 1 96.44 133 ASP A O 1
ATOM 1063 N N . GLY A 1 134 ? -6.93 -39.875 -25.438 1 94.38 134 GLY A N 1
ATOM 1064 C CA . GLY A 1 134 ? -5.648 -39.25 -25.688 1 94.38 134 GLY A CA 1
ATOM 1065 C C . GLY A 1 134 ? -5.781 -37.875 -26.359 1 94.38 134 GLY A C 1
ATOM 1066 O O . GLY A 1 134 ? -4.789 -37.188 -26.562 1 94.38 134 GLY A O 1
ATOM 1067 N N . VAL A 1 135 ? -7.062 -37.594 -26.719 1 94.94 135 VAL A N 1
ATOM 1068 C CA . VAL A 1 135 ? -7.285 -36.312 -27.406 1 94.94 135 VAL A CA 1
ATOM 1069 C C . VAL A 1 135 ? -7.984 -35.344 -26.453 1 94.94 135 VAL A C 1
ATOM 1071 O O . VAL A 1 135 ? -8.977 -35.688 -25.812 1 94.94 135 VAL A O 1
ATOM 1074 N N . SER A 1 136 ? -7.5 -34.125 -26.406 1 94.5 136 SER A N 1
ATOM 1075 C CA . SER A 1 136 ? -8.062 -33.094 -25.531 1 94.5 136 SER A CA 1
ATOM 1076 C C . SER A 1 136 ? -9.508 -32.781 -25.906 1 94.5 136 SER A C 1
ATOM 1078 O O . SER A 1 136 ? -9.828 -32.656 -27.078 1 94.5 136 SER A O 1
ATOM 1080 N N . LEU A 1 137 ? -10.328 -32.688 -24.875 1 94.25 137 LEU A N 1
ATOM 1081 C CA . LEU A 1 137 ? -11.719 -32.281 -25.078 1 94.25 137 LEU A CA 1
ATOM 1082 C C . LEU A 1 137 ? -11.812 -30.828 -25.469 1 94.25 137 LEU A C 1
ATOM 1084 O O . LEU A 1 137 ? -10.953 -30.016 -25.109 1 94.25 137 LEU A O 1
ATOM 1088 N N . SER A 1 138 ? -12.914 -30.594 -26.188 1 89.94 138 SER A N 1
ATOM 1089 C CA . SER A 1 138 ? -13.148 -29.203 -26.562 1 89.94 138 SER A CA 1
ATOM 1090 C C . SER A 1 138 ? -13.484 -28.344 -25.359 1 89.94 138 SER A C 1
ATOM 1092 O O . SER A 1 138 ? -13.93 -28.859 -24.328 1 89.94 138 SER A O 1
ATOM 1094 N N . HIS A 1 139 ? -13.242 -27.016 -25.547 1 87.56 139 HIS A N 1
ATOM 1095 C CA . HIS A 1 139 ? -13.43 -26.062 -24.469 1 87.56 139 HIS A CA 1
ATOM 1096 C C . HIS A 1 139 ? -14.875 -26.062 -23.984 1 87.56 139 HIS A C 1
ATOM 1098 O O . HIS A 1 139 ? -15.133 -25.938 -22.781 1 87.56 139 HIS A O 1
ATOM 1104 N N . ASP A 1 140 ? -15.812 -26.359 -24.844 1 89.94 140 ASP A N 1
ATOM 1105 C CA . ASP A 1 140 ? -17.219 -26.25 -24.516 1 89.94 140 ASP A CA 1
ATOM 1106 C C . ASP A 1 140 ? -17.703 -27.484 -23.75 1 89.94 140 ASP A C 1
ATOM 1108 O O . ASP A 1 140 ? -18.781 -27.484 -23.156 1 89.94 140 ASP A O 1
ATOM 1112 N N . THR A 1 141 ? -16.875 -28.516 -23.672 1 91.81 141 THR A N 1
ATOM 1113 C CA . THR A 1 141 ? -17.297 -29.781 -23.062 1 91.81 141 THR A CA 1
ATOM 1114 C C . THR A 1 141 ? -16.75 -29.891 -21.641 1 91.81 141 THR A C 1
ATOM 1116 O O . THR A 1 141 ? -17.016 -30.875 -20.953 1 91.81 141 THR A O 1
ATOM 1119 N N . GLN A 1 142 ? -15.922 -28.875 -21.297 1 94.25 142 GLN A N 1
ATOM 1120 C CA . GLN A 1 142 ? -15.367 -28.906 -19.953 1 94.25 142 GLN A CA 1
ATOM 1121 C C . GLN A 1 142 ? -15.492 -27.547 -19.266 1 94.25 142 GLN A C 1
ATOM 1123 O O . GLN A 1 142 ? -15.766 -26.531 -19.922 1 94.25 142 GLN A O 1
ATOM 1128 N N . GLN A 1 143 ? -15.469 -27.609 -17.953 1 93 143 GLN A N 1
ATOM 1129 C CA . GLN A 1 143 ? -15.508 -26.406 -17.125 1 93 143 GLN A CA 1
ATOM 1130 C C . GLN A 1 143 ? -14.219 -26.234 -16.328 1 93 143 GLN A C 1
ATOM 1132 O O . GLN A 1 143 ? -13.672 -27.203 -15.805 1 93 143 GLN A O 1
ATOM 1137 N N . TRP A 1 144 ? -13.75 -25.031 -16.359 1 92.38 144 TRP A N 1
ATOM 1138 C CA . TRP A 1 144 ? -12.523 -24.719 -15.633 1 92.38 144 TRP A CA 1
ATOM 1139 C C . TRP A 1 144 ? -12.805 -23.812 -14.438 1 92.38 144 TRP A C 1
ATOM 1141 O O . TRP A 1 144 ? -13.648 -22.922 -14.516 1 92.38 144 TRP A O 1
ATOM 1151 N N . GLY A 1 145 ? -12.047 -24.094 -13.406 1 92.12 145 GLY A N 1
ATOM 1152 C CA . GLY A 1 145 ? -11.969 -23.109 -12.344 1 92.12 145 GLY A CA 1
ATOM 1153 C C . GLY A 1 145 ? -10.891 -22.062 -12.57 1 92.12 145 GLY A C 1
ATOM 1154 O O . GLY A 1 145 ? -9.961 -22.281 -13.352 1 92.12 145 GLY A O 1
ATOM 1155 N N . ASP A 1 146 ? -11.023 -20.875 -11.945 1 90.44 146 ASP A N 1
ATOM 1156 C CA . ASP A 1 146 ? -9.953 -19.875 -11.945 1 90.44 146 ASP A CA 1
ATOM 1157 C C . ASP A 1 146 ? -8.727 -20.406 -11.195 1 90.44 146 ASP A C 1
ATOM 1159 O O . ASP A 1 146 ? -8.844 -21.281 -10.352 1 90.44 146 ASP A O 1
ATOM 1163 N N . VAL A 1 147 ? -7.57 -20 -11.609 1 90.88 147 VAL A N 1
ATOM 1164 C CA . VAL A 1 147 ? -6.379 -20.25 -10.805 1 90.88 147 VAL A CA 1
ATOM 1165 C C . VAL A 1 147 ? -6.395 -19.375 -9.562 1 90.88 147 VAL A C 1
ATOM 1167 O O . VAL A 1 147 ? -6.336 -18.141 -9.672 1 90.88 147 VAL A O 1
ATOM 1170 N N . LEU A 1 148 ? -6.465 -19.969 -8.43 1 90.25 148 LEU A N 1
ATOM 1171 C CA . LEU A 1 148 ? -6.609 -19.219 -7.188 1 90.25 148 LEU A CA 1
ATOM 1172 C C . LEU A 1 148 ? -5.41 -19.453 -6.273 1 90.25 148 LEU A C 1
ATOM 1174 O O . LEU A 1 148 ? -4.797 -20.516 -6.312 1 90.25 148 LEU A O 1
ATOM 1178 N N . PRO A 1 149 ? -5.141 -18.438 -5.438 1 87.94 149 PRO A N 1
ATOM 1179 C CA . PRO A 1 149 ? -4.094 -18.672 -4.438 1 87.94 149 PRO A CA 1
ATOM 1180 C C . PRO A 1 149 ? -4.492 -19.703 -3.389 1 87.94 149 PRO A C 1
ATOM 1182 O O . PRO A 1 149 ? -5.66 -19.766 -2.998 1 87.94 149 PRO A O 1
ATOM 1185 N N . ASP A 1 150 ? -3.469 -20.438 -2.977 1 87.56 150 ASP A N 1
ATOM 1186 C CA . ASP A 1 150 ? -3.676 -21.391 -1.889 1 87.56 150 ASP A CA 1
ATOM 1187 C C . ASP A 1 150 ? -3.43 -20.734 -0.531 1 87.56 150 ASP A C 1
ATOM 1189 O O . ASP A 1 150 ? -3.566 -21.375 0.51 1 87.56 150 ASP A O 1
ATOM 1193 N N . GLY A 1 151 ? -3.08 -19.516 -0.518 1 77.38 151 GLY A N 1
ATOM 1194 C CA . GLY A 1 151 ? -2.838 -18.781 0.72 1 77.38 151 GLY A CA 1
ATOM 1195 C C . GLY A 1 151 ? -1.434 -18.984 1.26 1 77.38 151 GLY A C 1
ATOM 1196 O O . GLY A 1 151 ? -1.07 -18.391 2.283 1 77.38 151 GLY A O 1
ATOM 1197 N N . ASN A 1 152 ? -0.681 -19.828 0.653 1 79.38 152 ASN A N 1
ATOM 1198 C CA . ASN A 1 152 ? 0.666 -20.109 1.136 1 79.38 152 ASN A CA 1
ATOM 1199 C C . ASN A 1 152 ? 1.722 -19.781 0.085 1 79.38 152 ASN A C 1
ATOM 1201 O O . ASN A 1 152 ? 2.848 -20.281 0.153 1 79.38 152 ASN A O 1
ATOM 1205 N N . GLY A 1 153 ? 1.305 -19.062 -0.887 1 81.44 153 GLY A N 1
ATOM 1206 C CA . GLY A 1 153 ? 2.223 -18.703 -1.957 1 81.44 153 GLY A CA 1
ATOM 1207 C C . GLY A 1 153 ? 2.068 -19.578 -3.189 1 81.44 153 GLY A C 1
ATOM 1208 O O . GLY A 1 153 ? 2.645 -19.281 -4.238 1 81.44 153 GLY A O 1
ATOM 1209 N N . THR A 1 154 ? 1.351 -20.641 -3.002 1 89.44 154 THR A N 1
ATOM 1210 C CA . THR A 1 154 ? 1.103 -21.531 -4.129 1 89.44 154 THR A CA 1
ATOM 1211 C C . THR A 1 154 ? -0.304 -21.328 -4.684 1 89.44 154 THR A C 1
ATOM 1213 O O . THR A 1 154 ? -1.015 -20.422 -4.262 1 89.44 154 THR A O 1
ATOM 1216 N N . TYR A 1 155 ? -0.588 -22.141 -5.691 1 91.81 155 TYR A N 1
ATOM 1217 C CA . TYR A 1 155 ? -1.847 -21.938 -6.398 1 91.81 155 TYR A CA 1
ATOM 1218 C C . TYR A 1 155 ? -2.615 -23.234 -6.547 1 91.81 155 TYR A C 1
ATOM 1220 O O . TYR A 1 155 ? -2.094 -24.312 -6.238 1 91.81 155 TYR A O 1
ATOM 1228 N N . GLN A 1 156 ? -3.896 -23.062 -6.891 1 95.19 156 GLN A N 1
ATOM 1229 C CA . GLN A 1 156 ? -4.758 -24.219 -7.121 1 95.19 156 GLN A CA 1
ATOM 1230 C C . GLN A 1 156 ? -5.766 -23.938 -8.234 1 95.19 156 GLN A C 1
ATOM 1232 O O . GLN A 1 156 ? -6.105 -22.781 -8.5 1 95.19 156 GLN A O 1
ATOM 1237 N N . THR A 1 157 ? -6.203 -24.922 -8.953 1 96.44 157 THR A N 1
ATOM 1238 C CA . THR A 1 157 ? -7.242 -24.844 -9.977 1 96.44 157 THR A CA 1
ATOM 1239 C C . THR A 1 157 ? -7.859 -26.219 -10.234 1 96.44 157 THR A C 1
ATOM 1241 O O . THR A 1 157 ? -7.508 -27.188 -9.57 1 96.44 157 THR A O 1
ATOM 1244 N N . TRP A 1 158 ? -8.922 -26.281 -11.039 1 97.25 158 TRP A N 1
ATOM 1245 C CA . TRP A 1 158 ? -9.562 -27.562 -11.352 1 97.25 158 TRP A CA 1
ATOM 1246 C C . TRP A 1 158 ? -10.234 -27.516 -12.719 1 97.25 158 TRP A C 1
ATOM 1248 O O . TRP A 1 158 ? -10.461 -26.438 -13.266 1 97.25 158 TRP A O 1
ATOM 1258 N N . VAL A 1 159 ? -10.453 -28.625 -13.312 1 97.5 159 VAL A N 1
ATOM 1259 C CA . VAL A 1 159 ? -11.211 -28.797 -14.547 1 97.5 159 VAL A CA 1
ATOM 1260 C C . VAL A 1 159 ? -12.164 -29.984 -14.406 1 97.5 159 VAL A C 1
ATOM 1262 O O . VAL A 1 159 ? -11.812 -31 -13.805 1 97.5 159 VAL A O 1
ATOM 1265 N N . ALA A 1 160 ? -13.414 -29.766 -1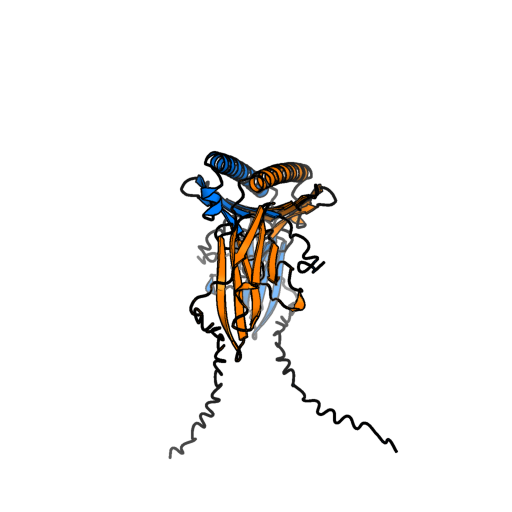4.852 1 96.56 160 ALA A N 1
ATOM 1266 C CA . ALA A 1 160 ? -14.43 -30.812 -14.711 1 96.56 160 ALA A CA 1
ATOM 1267 C C . ALA A 1 160 ? -15.141 -31.062 -16.031 1 96.56 160 ALA A C 1
ATOM 1269 O O . ALA A 1 160 ? -15.203 -30.172 -16.891 1 96.56 160 ALA A O 1
ATOM 1270 N N . THR A 1 161 ? -15.602 -32.281 -16.203 1 95.94 161 THR A N 1
ATOM 1271 C CA . THR A 1 161 ? -16.422 -32.656 -17.344 1 95.94 161 THR A CA 1
ATOM 1272 C C . THR A 1 161 ? -17.406 -33.75 -16.969 1 95.94 161 THR A C 1
ATOM 1274 O O . THR A 1 161 ? -17.266 -34.406 -15.938 1 95.94 161 THR A O 1
ATOM 1277 N N . ARG A 1 162 ? -18.406 -33.875 -17.766 1 94.12 162 ARG A N 1
ATOM 1278 C CA . ARG A 1 162 ? -19.391 -34.938 -17.594 1 94.12 162 ARG A CA 1
ATOM 1279 C C . ARG A 1 162 ? -19.125 -36.062 -18.578 1 94.12 162 ARG A C 1
ATOM 1281 O O . ARG A 1 162 ? -18.891 -3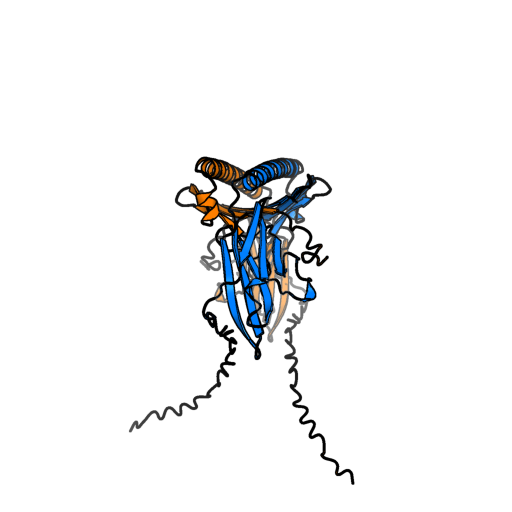5.812 -19.766 1 94.12 162 ARG A O 1
ATOM 1288 N N . ILE A 1 163 ? -19.188 -37.281 -18.047 1 93.75 163 ILE A N 1
ATOM 1289 C CA . ILE A 1 163 ? -18.984 -38.438 -18.922 1 93.75 163 ILE A CA 1
ATOM 1290 C C . ILE A 1 163 ? -20.031 -39.5 -18.609 1 93.75 163 ILE A C 1
ATOM 1292 O O . ILE A 1 163 ? -20.688 -39.469 -17.562 1 93.75 163 ILE A O 1
ATOM 1296 N N . CYS A 1 164 ? -20.141 -40.438 -19.547 1 91.69 164 CYS A N 1
ATOM 1297 C CA . CYS A 1 164 ? -21.047 -41.562 -19.328 1 91.69 164 CYS A CA 1
ATOM 1298 C C . CYS A 1 164 ? -20.438 -42.562 -18.359 1 91.69 164 CYS A C 1
ATOM 1300 O O . CYS A 1 164 ? -19.25 -42.875 -18.453 1 91.69 164 CYS A O 1
ATOM 1302 N N . ARG A 1 165 ? -21.344 -43.031 -17.516 1 90.31 165 ARG A N 1
ATOM 1303 C CA . ARG A 1 165 ? -20.906 -44.094 -16.609 1 90.31 165 ARG A CA 1
ATOM 1304 C C . ARG A 1 165 ? -20.406 -45.312 -17.391 1 90.31 165 ARG A C 1
ATOM 1306 O O . ARG A 1 165 ? -21.031 -45.719 -18.359 1 90.31 165 ARG A O 1
ATOM 1313 N N . GLY A 1 166 ? -19.219 -45.781 -17.031 1 88.25 166 GLY A N 1
ATOM 1314 C CA . GLY A 1 166 ? -18.656 -46.938 -17.719 1 88.25 166 GLY A CA 1
ATOM 1315 C C . GLY A 1 166 ? -17.562 -46.562 -18.703 1 88.25 166 GLY A C 1
ATOM 1316 O O . GLY A 1 166 ? -16.828 -47.438 -19.172 1 88.25 166 GLY A O 1
ATOM 1317 N N . GLU A 1 167 ? -17.516 -45.281 -19.047 1 92 167 GLU A N 1
ATOM 1318 C CA . GLU A 1 167 ? -16.531 -44.844 -20.047 1 92 167 GLU A CA 1
ATOM 1319 C C . GLU A 1 167 ? -15.336 -44.188 -19.375 1 92 167 GLU A C 1
ATOM 1321 O O . GLU A 1 167 ? -14.555 -43.5 -20.047 1 92 167 GLU A O 1
ATOM 1326 N N . GLU A 1 168 ? -15.133 -44.375 -18.094 1 92.81 168 GLU A N 1
ATOM 1327 C CA . GLU A 1 168 ? -14.102 -43.688 -17.328 1 92.81 168 GLU A CA 1
ATOM 1328 C C . GLU A 1 168 ? -12.711 -43.969 -17.875 1 92.81 168 GLU A C 1
ATOM 1330 O O . GLU A 1 168 ? -11.836 -43.094 -17.859 1 92.81 168 GLU A O 1
ATOM 1335 N N . GLN A 1 169 ? -12.469 -45.219 -18.359 1 92.81 169 GLN A N 1
ATOM 1336 C CA . GLN A 1 169 ? -11.156 -45.656 -18.797 1 92.81 169 GLN A CA 1
ATOM 1337 C C . GLN A 1 169 ? -10.695 -44.906 -20.031 1 92.81 169 GLN A C 1
ATOM 1339 O O . GLN A 1 169 ? -9.508 -44.875 -20.359 1 92.81 169 GLN A O 1
ATOM 1344 N N . ARG A 1 170 ? -11.641 -44.219 -20.688 1 95.25 170 ARG A N 1
ATOM 1345 C CA . ARG A 1 170 ? -11.312 -43.469 -21.906 1 95.25 170 ARG A CA 1
ATOM 1346 C C . ARG A 1 170 ? -10.844 -42.062 -21.578 1 95.25 170 ARG A C 1
ATOM 1348 O O . ARG A 1 170 ? -10.359 -41.344 -22.453 1 95.25 170 ARG A O 1
ATOM 1355 N N . PHE A 1 171 ? -10.992 -41.719 -20.312 1 96 171 PHE A N 1
ATOM 1356 C CA . PHE A 1 171 ? -10.742 -40.344 -19.953 1 96 171 PHE A CA 1
ATOM 1357 C C . PHE A 1 171 ? -9.539 -40.219 -19.031 1 96 171 PHE A C 1
ATOM 1359 O O . PHE A 1 171 ? -9.367 -41.031 -18.125 1 96 171 PHE A O 1
ATOM 1366 N N . THR A 1 172 ? -8.688 -39.188 -19.297 1 97.25 172 THR A N 1
ATOM 1367 C CA . THR A 1 172 ? -7.562 -38.844 -18.453 1 97.25 172 THR A CA 1
ATOM 1368 C C . THR A 1 172 ? -7.445 -37.312 -18.297 1 97.25 172 THR A C 1
ATOM 1370 O O . THR A 1 172 ? -7.836 -36.562 -19.188 1 97.25 172 THR A O 1
ATOM 1373 N N . CYS A 1 173 ? -6.969 -36.969 -17.188 1 97.75 173 CYS A N 1
ATOM 1374 C CA . CYS A 1 173 ? -6.645 -35.562 -16.969 1 97.75 173 CYS A CA 1
ATOM 1375 C C . CYS A 1 173 ? -5.195 -35.281 -17.344 1 97.75 173 CYS A C 1
ATOM 1377 O O . CYS A 1 173 ? -4.277 -35.906 -16.828 1 97.75 173 CYS A O 1
ATOM 1379 N N . TYR A 1 174 ? -5.016 -34.375 -18.234 1 97.62 174 TYR A N 1
ATOM 1380 C CA . TYR A 1 174 ? -3.693 -33.969 -18.672 1 97.62 174 TYR A CA 1
ATOM 1381 C C . TYR A 1 174 ? -3.258 -32.688 -17.938 1 97.62 174 TYR A C 1
ATOM 1383 O O . TYR A 1 174 ? -4 -31.719 -17.875 1 97.62 174 TYR A O 1
ATOM 1391 N N . MET A 1 175 ? -2.059 -32.781 -17.312 1 97.5 175 MET A N 1
ATOM 1392 C CA . MET A 1 175 ? -1.505 -31.656 -16.578 1 97.5 175 MET A CA 1
ATOM 1393 C C . MET A 1 175 ? -0.133 -31.281 -17.125 1 97.5 175 MET A C 1
ATOM 1395 O O . MET A 1 175 ? 0.706 -32.156 -17.375 1 97.5 175 MET A O 1
ATOM 1399 N N . GLU A 1 176 ? 0.053 -30 -17.453 1 96 176 GLU A N 1
ATOM 1400 C CA . GLU A 1 176 ? 1.353 -29.453 -17.828 1 96 176 GLU A CA 1
ATOM 1401 C C . GLU A 1 176 ? 1.726 -28.266 -16.953 1 96 176 GLU A C 1
ATOM 1403 O O . GLU A 1 176 ? 0.933 -27.328 -16.797 1 96 176 GLU A O 1
ATOM 1408 N N . HIS A 1 177 ? 2.939 -28.375 -16.344 1 93.5 177 HIS A N 1
ATOM 1409 C CA . HIS A 1 177 ? 3.432 -27.312 -15.477 1 93.5 177 HIS A CA 1
ATOM 1410 C C . HIS A 1 177 ? 4.949 -27.203 -15.555 1 93.5 177 HIS A C 1
ATOM 1412 O O . HIS A 1 177 ? 5.664 -28.172 -15.312 1 93.5 177 HIS A O 1
ATOM 1418 N N . SER A 1 178 ? 5.398 -26.031 -15.898 1 87.44 178 SER A N 1
ATOM 1419 C CA . SER A 1 178 ? 6.82 -25.719 -15.969 1 87.44 178 SER A CA 1
ATOM 1420 C C . SER A 1 178 ? 7.574 -26.703 -16.844 1 87.44 178 SER A C 1
ATOM 1422 O O . SER A 1 178 ? 8.633 -27.203 -16.453 1 87.44 178 SER A O 1
ATOM 1424 N N . GLY A 1 179 ? 7.02 -27.047 -17.891 1 87.25 179 GLY A N 1
ATOM 1425 C CA . GLY A 1 179 ? 7.691 -27.891 -18.875 1 87.25 179 GLY A CA 1
ATOM 1426 C C . GLY A 1 179 ? 7.504 -29.375 -18.625 1 87.25 179 GLY A C 1
ATOM 1427 O O . GLY A 1 179 ? 7.895 -30.203 -19.438 1 87.25 179 GLY A O 1
ATOM 1428 N N . ASN A 1 180 ? 6.926 -29.688 -17.453 1 92.62 180 ASN A N 1
ATOM 1429 C CA . ASN A 1 180 ? 6.629 -31.078 -17.141 1 92.62 180 ASN A CA 1
ATOM 1430 C C . ASN A 1 180 ? 5.156 -31.406 -17.375 1 92.62 180 ASN A C 1
ATOM 1432 O O . ASN A 1 180 ? 4.293 -30.547 -17.234 1 92.62 180 ASN A O 1
ATOM 1436 N N . HIS A 1 181 ? 4.918 -32.656 -17.812 1 95 181 HIS A N 1
ATOM 1437 C CA . HIS A 1 181 ? 3.529 -33.062 -18.016 1 95 181 HIS A CA 1
ATOM 1438 C C . HIS A 1 181 ? 3.25 -34.438 -17.391 1 95 181 HIS A C 1
ATOM 1440 O O . HIS A 1 181 ? 4.176 -35.219 -17.156 1 95 181 HIS A O 1
ATOM 1446 N N . SER A 1 182 ? 2.008 -34.656 -16.953 1 96.38 182 SER A N 1
ATOM 1447 C CA . SER A 1 182 ? 1.529 -35.938 -16.422 1 96.38 182 SER A CA 1
ATOM 1448 C C . SER A 1 182 ? 0.072 -36.156 -16.797 1 96.38 182 SER A C 1
ATOM 1450 O O . SER A 1 182 ? -0.64 -35.25 -17.172 1 96.38 182 SER A O 1
ATOM 1452 N N . THR A 1 183 ? -0.257 -37.406 -16.844 1 96.31 183 THR A N 1
ATOM 1453 C CA . THR A 1 183 ? -1.632 -37.812 -17.109 1 96.31 183 THR A CA 1
ATOM 1454 C C . THR A 1 183 ? -2.203 -38.625 -15.938 1 96.31 183 THR A C 1
ATOM 1456 O O . THR A 1 183 ? -1.522 -39.469 -15.375 1 96.31 183 THR A O 1
ATOM 1459 N N . HIS A 1 184 ? -3.482 -38.312 -15.617 1 96.75 184 HIS A N 1
ATOM 1460 C CA . HIS A 1 184 ? -4.113 -38.906 -14.453 1 96.75 184 HIS A CA 1
ATOM 1461 C C . HIS A 1 184 ? -5.453 -39.562 -14.82 1 96.75 184 HIS A C 1
ATOM 1463 O O . HIS A 1 184 ? -6.375 -38.844 -15.25 1 96.75 184 HIS A O 1
ATOM 1469 N N . PRO A 1 185 ? -5.594 -40.875 -14.602 1 95.25 185 PRO A N 1
ATOM 1470 C CA . PRO A 1 185 ? -6.836 -41.531 -14.984 1 95.25 185 PRO A CA 1
ATOM 1471 C C . PRO A 1 185 ? -7.969 -41.312 -13.984 1 95.25 185 PRO A C 1
ATOM 1473 O O . PRO A 1 185 ? -7.719 -40.875 -12.852 1 95.25 185 PRO A O 1
ATOM 1476 N N . VAL A 1 186 ? -9.164 -41.5 -14.453 1 93.94 186 VAL A N 1
ATOM 1477 C CA . VAL A 1 186 ? -10.328 -41.5 -13.578 1 93.94 186 VAL A CA 1
ATOM 1478 C C . VAL A 1 186 ? -10.328 -42.75 -12.703 1 93.94 186 VAL A C 1
ATOM 1480 O O . VAL A 1 186 ? -10.164 -43.875 -13.203 1 93.94 186 VAL A O 1
ATOM 1483 N N . PRO A 1 187 ? -10.484 -42.5 -11.398 1 86.88 187 PRO A N 1
ATOM 1484 C CA . PRO A 1 187 ? -10.508 -43.688 -10.547 1 86.88 187 PRO A CA 1
ATOM 1485 C C . PRO A 1 187 ? -11.719 -44.594 -10.805 1 86.88 187 PRO A C 1
ATOM 1487 O O . PRO A 1 187 ? -12.797 -44.094 -11.156 1 86.88 187 PRO A O 1
ATOM 1490 N N . SER A 1 188 ? -11.57 -45.875 -10.828 1 75.56 188 SER A N 1
ATOM 1491 C CA . SER A 1 188 ? -12.641 -46.844 -11.094 1 75.56 188 SER A CA 1
ATOM 1492 C C . SER A 1 188 ? -13.672 -46.844 -9.969 1 75.56 188 SER A C 1
ATOM 1494 O O . SER A 1 188 ? -14.828 -47.188 -10.18 1 75.56 188 SER A O 1
ATOM 1496 N N . GLY A 1 189 ? -13.211 -46.812 -8.734 1 60.91 189 GLY A N 1
ATOM 1497 C CA . GLY A 1 189 ? -14.07 -47.188 -7.629 1 60.91 189 GLY A CA 1
ATOM 1498 C C . GLY A 1 189 ? -15.242 -46.25 -7.426 1 60.91 189 GLY A C 1
ATOM 1499 O O . GLY A 1 189 ? -15.406 -45.281 -8.172 1 60.91 189 GLY A O 1
ATOM 1500 N N . LYS A 1 190 ? -16.047 -46.625 -6.25 1 54.12 190 LYS A N 1
ATOM 1501 C CA . LYS A 1 190 ? -17.297 -46 -5.82 1 54.12 190 LYS A CA 1
ATOM 1502 C C . LYS A 1 190 ? -17.125 -44.469 -5.715 1 54.12 190 LYS A C 1
ATOM 1504 O O . LYS A 1 190 ? -16.062 -44 -5.352 1 54.12 190 LYS A O 1
ATOM 1509 N N . VAL A 1 191 ? -17.906 -43.781 -6.391 1 52.22 191 VAL A N 1
ATOM 1510 C CA . VAL A 1 191 ? -18.172 -42.344 -6.484 1 52.22 191 VAL A CA 1
ATOM 1511 C C . VAL A 1 191 ? -18.031 -41.688 -5.109 1 52.22 191 VAL A C 1
ATOM 1513 O O . VAL A 1 191 ? -18.625 -42.156 -4.137 1 52.22 191 VAL A O 1
ATOM 1516 N N . LEU A 1 192 ? -16.953 -41.281 -4.75 1 47.34 192 LEU A N 1
ATOM 1517 C CA . LEU A 1 192 ? -17.188 -40.406 -3.602 1 47.34 192 LEU A CA 1
ATOM 1518 C C . LEU A 1 192 ? -18.281 -39.406 -3.898 1 47.34 192 LEU A C 1
ATOM 1520 O O . LEU A 1 192 ? -18.188 -38.656 -4.883 1 47.34 192 LEU A O 1
ATOM 1524 N N . VAL A 1 193 ? -19.453 -39.781 -3.592 1 39.75 193 VAL A N 1
ATOM 1525 C CA . VAL A 1 193 ? -20.531 -38.781 -3.611 1 39.75 193 VAL A CA 1
ATOM 1526 C C . VAL A 1 193 ? -20.078 -37.5 -2.9 1 39.75 193 VAL A C 1
ATOM 1528 O O . VAL A 1 193 ? -19.953 -37.5 -1.676 1 39.75 193 VAL A O 1
ATOM 1531 N N . LEU A 1 194 ? -19.172 -36.906 -3.338 1 41.22 194 LEU A N 1
ATOM 1532 C CA . LEU A 1 194 ? -19.172 -35.562 -2.766 1 41.22 194 LEU A CA 1
ATOM 1533 C C . LEU A 1 194 ? -20.469 -34.844 -3.068 1 41.22 194 LEU A C 1
ATOM 1535 O O . LEU A 1 194 ? -20.734 -34.438 -4.211 1 41.22 194 LEU A O 1
ATOM 1539 N N . GLN A 1 195 ? -21.547 -35.25 -2.428 1 34.59 195 GLN A N 1
ATOM 1540 C CA . GLN A 1 195 ? -22.688 -34.312 -2.396 1 34.59 195 GLN A CA 1
ATOM 1541 C C . GLN A 1 195 ? -22.219 -32.875 -2.178 1 34.59 195 GLN A C 1
ATOM 1543 O O . GLN A 1 195 ? -21.594 -32.594 -1.162 1 34.59 195 GLN A O 1
ATOM 1548 N N . SER A 1 196 ? -21.719 -32.344 -3.127 1 36.03 196 SER A N 1
ATOM 1549 C CA . SER A 1 196 ? -21.625 -30.891 -3.066 1 36.03 196 SER A CA 1
ATOM 1550 C C . SER A 1 196 ? -22.828 -30.297 -2.34 1 36.03 196 SER A C 1
ATOM 1552 O O . SER A 1 196 ? -23.938 -30.312 -2.857 1 36.03 196 SER A O 1
ATOM 1554 N N . HIS A 1 197 ? -22.984 -30.562 -1.083 1 34.03 197 HIS A N 1
ATOM 1555 C CA . HIS A 1 197 ? -23.781 -29.547 -0.406 1 34.03 197 HIS A CA 1
ATOM 1556 C C . HIS A 1 197 ? -23.297 -28.141 -0.743 1 34.03 197 HIS A C 1
ATOM 1558 O O . HIS A 1 197 ? -22.281 -27.688 -0.192 1 34.03 197 HIS A O 1
ATOM 1564 N N . TRP A 1 198 ? -23.281 -27.766 -2.037 1 33.78 198 TRP A N 1
ATOM 1565 C CA . TRP A 1 198 ? -23.344 -26.312 -2.193 1 33.78 198 TRP A CA 1
ATOM 1566 C C . TRP A 1 198 ? -24.188 -25.688 -1.091 1 33.78 198 TRP A C 1
ATOM 1568 O O . TRP A 1 198 ? -25.391 -25.938 -0.998 1 33.78 198 TRP A O 1
ATOM 1578 N N . GLN A 1 199 ? -23.703 -25.688 0.062 1 33.09 199 GLN A N 1
ATOM 1579 C CA . GLN A 1 199 ? -24.359 -24.859 1.07 1 33.09 199 GLN A CA 1
ATOM 1580 C C . GLN A 1 199 ? -24.891 -23.562 0.462 1 33.09 199 GLN A C 1
ATOM 1582 O O . GLN A 1 199 ? -24.109 -22.734 -0.019 1 33.09 199 GLN A O 1
ATOM 1587 N N . THR A 1 200 ? -26 -23.625 -0.282 1 31.78 200 THR A N 1
ATOM 1588 C CA . THR A 1 200 ? -26.859 -22.453 -0.375 1 31.78 200 THR A CA 1
ATOM 1589 C C . THR A 1 200 ? -26.812 -21.641 0.922 1 31.78 200 THR A C 1
ATOM 1591 O O . THR A 1 200 ? -27.172 -22.156 1.984 1 31.78 200 THR A O 1
ATOM 1594 N N . PHE A 1 201 ? -25.797 -20.828 1.05 1 33.16 201 PHE A N 1
ATOM 1595 C CA . PHE A 1 201 ? -25.953 -19.781 2.049 1 33.16 201 PHE A CA 1
ATOM 1596 C C . PHE A 1 201 ? -27.359 -19.219 2.029 1 33.16 201 PHE A C 1
ATOM 1598 O O . PHE A 1 201 ? -27.766 -18.562 1.062 1 33.16 201 PHE A O 1
ATOM 1605 N N . HIS A 1 202 ? -28.297 -20.016 2.461 1 29.61 202 HIS A N 1
ATOM 1606 C CA . HIS A 1 202 ? -29.531 -19.359 2.898 1 29.61 202 HIS A CA 1
ATOM 1607 C C . HIS A 1 202 ? -29.234 -18.141 3.76 1 29.61 202 HIS A C 1
ATOM 1609 O O . HIS A 1 202 ? -28.625 -18.266 4.824 1 29.61 202 HIS A O 1
ATOM 1615 N N . VAL A 1 203 ? -28.797 -17.078 3.018 1 29.75 203 VAL A N 1
ATOM 1616 C CA . VAL A 1 203 ? -29.031 -15.789 3.672 1 29.75 203 VAL A CA 1
ATOM 1617 C C . VAL A 1 203 ? -30.359 -15.812 4.406 1 29.75 203 VAL A C 1
ATOM 1619 O O . VAL A 1 203 ? -31.422 -15.875 3.779 1 29.75 203 VAL A O 1
ATOM 1622 N N . SER A 1 204 ? -30.422 -16.688 5.305 1 28.39 204 SER A N 1
ATOM 1623 C CA . SER A 1 204 ? -31.562 -16.484 6.184 1 28.39 204 SER A CA 1
ATOM 1624 C C . SER A 1 204 ? -31.797 -14.992 6.449 1 28.39 204 SER A C 1
ATOM 1626 O O . SER A 1 204 ? -30.891 -14.289 6.879 1 28.39 204 SER A O 1
ATOM 1628 N N . ALA A 1 205 ? -32.5 -14.398 5.492 1 29.55 205 ALA A N 1
ATOM 1629 C CA . ALA A 1 205 ? -33.188 -13.156 5.844 1 29.55 205 ALA A CA 1
ATOM 1630 C C . ALA A 1 205 ? -33.656 -13.188 7.293 1 29.55 205 ALA A C 1
ATOM 1632 O O . ALA A 1 205 ? -34.531 -13.977 7.652 1 29.55 205 ALA A O 1
ATOM 1633 N N . VAL A 1 206 ? -32.625 -13.281 8.133 1 28.12 206 VAL A N 1
ATOM 1634 C CA . VAL A 1 206 ? -33.062 -12.992 9.5 1 28.12 206 VAL A CA 1
ATOM 1635 C C . VAL A 1 206 ? -34.094 -11.852 9.484 1 28.12 206 VAL A C 1
ATOM 1637 O O . VAL A 1 206 ? -33.75 -10.727 9.109 1 28.12 206 VAL A O 1
ATOM 1640 N N . ALA A 1 207 ? -35.219 -12.172 8.883 1 27.2 207 ALA A N 1
ATOM 1641 C CA . ALA A 1 207 ? -36.312 -11.297 9.266 1 27.2 207 ALA A CA 1
ATOM 1642 C C . ALA A 1 207 ? -36.25 -10.93 10.742 1 27.2 207 ALA A C 1
ATOM 1644 O O . ALA A 1 207 ? -36.375 -11.789 11.617 1 27.2 207 ALA A O 1
ATOM 1645 N N . ALA A 1 208 ? -35.062 -10.273 11.039 1 27.33 208 ALA A N 1
ATOM 1646 C CA . ALA A 1 208 ? -35.125 -9.625 12.344 1 27.33 208 ALA A CA 1
ATOM 1647 C C . ALA A 1 208 ? -36.531 -9.07 12.602 1 27.33 208 ALA A C 1
ATOM 1649 O O . ALA A 1 208 ? -36.969 -8.133 11.93 1 27.33 208 ALA A O 1
ATOM 1650 N N . GLY A 1 209 ? -37.469 -10.055 12.57 1 25.59 209 GLY A N 1
ATOM 1651 C CA . GLY A 1 209 ? -38.719 -9.68 13.203 1 25.59 209 GLY A CA 1
ATOM 1652 C C . GLY A 1 209 ? -38.562 -8.75 14.391 1 25.59 209 GLY A C 1
ATOM 1653 O O . GLY A 1 209 ? -37.75 -9.031 15.281 1 25.59 209 GLY A O 1
ATOM 1654 N N . CYS A 1 210 ? -38.562 -7.465 14.031 1 26.89 210 CYS A N 1
ATOM 1655 C CA . CYS A 1 210 ? -38.844 -6.422 15.016 1 26.89 210 CYS A CA 1
ATOM 1656 C C . CYS A 1 210 ? -39.875 -6.883 16.016 1 26.89 210 CYS A C 1
ATOM 1658 O O . CYS A 1 210 ? -41.094 -6.867 15.703 1 26.89 210 CYS A O 1
ATOM 1660 N N . CYS A 1 211 ? -39.75 -8.242 16.281 1 24.25 211 CYS A N 1
ATOM 1661 C CA . CYS A 1 211 ? -40.75 -8.508 17.312 1 24.25 211 CYS A CA 1
ATOM 1662 C C . CYS A 1 211 ? -40.781 -7.383 18.344 1 24.25 211 CYS A C 1
ATOM 1664 O O . CYS A 1 211 ? -39.719 -7.027 18.906 1 24.25 211 CYS A O 1
ATOM 1666 N N . TYR A 1 212 ? -41.562 -6.375 17.938 1 25.64 212 TYR A N 1
ATOM 1667 C CA . TYR A 1 212 ? -42.156 -5.465 18.906 1 25.64 212 TYR A CA 1
ATOM 1668 C C . TYR A 1 212 ? -42.531 -6.195 20.188 1 25.64 212 TYR A C 1
ATOM 1670 O O . TYR A 1 212 ? -43.5 -6.973 20.203 1 25.64 212 TYR A O 1
ATOM 1678 N N . PHE A 1 213 ? -41.562 -7.02 20.672 1 24.64 213 PHE A N 1
ATOM 1679 C CA . PHE A 1 213 ? -41.938 -7.508 22 1 24.64 213 PHE A CA 1
ATOM 1680 C C . PHE A 1 213 ? -42.594 -6.41 22.812 1 24.64 213 PHE A C 1
ATOM 1682 O O . PHE A 1 213 ? -41.969 -5.395 23.125 1 24.64 213 PHE A O 1
ATOM 1689 N N . CYS A 1 214 ? -43.875 -6.234 22.531 1 25.73 214 CYS A N 1
ATOM 1690 C CA . CYS A 1 214 ? -44.875 -5.68 23.453 1 25.73 214 CYS A CA 1
ATOM 1691 C C . CYS A 1 214 ? -44.656 -6.195 24.859 1 25.73 214 CYS A C 1
ATOM 1693 O O . CYS A 1 214 ? -45.094 -7.297 25.203 1 25.73 214 CYS A O 1
ATOM 1695 N N . TYR A 1 215 ? -43.406 -6.59 25.125 1 22.94 215 TYR A N 1
ATOM 1696 C CA . TYR A 1 215 ? -43.344 -7.023 26.516 1 22.94 215 TYR A CA 1
ATOM 1697 C C . TYR A 1 215 ? -44.062 -6.047 27.438 1 22.94 215 TYR A C 1
ATOM 1699 O O . TYR A 1 215 ? -43.719 -4.871 27.516 1 22.94 215 TYR A O 1
ATOM 1707 N N . TYR A 1 216 ? -45.438 -6.258 27.422 1 26.47 216 TYR A N 1
ATOM 1708 C CA . TYR A 1 216 ? -46.312 -5.922 28.531 1 26.47 216 TYR A CA 1
ATOM 1709 C C . TYR A 1 216 ? -45.656 -6.289 29.859 1 26.47 216 TYR A C 1
ATOM 1711 O O . TYR A 1 216 ? -45.562 -7.469 30.203 1 26.47 216 TYR A O 1
ATOM 1719 N N . TYR A 1 217 ? -44.406 -5.844 30.031 1 23.25 217 TYR A N 1
ATOM 1720 C CA . TYR A 1 217 ? -44.031 -6.004 31.422 1 23.25 217 TYR A CA 1
ATOM 1721 C C . TYR A 1 217 ? -45.156 -5.613 32.344 1 23.25 217 TYR A C 1
ATOM 1723 O O . TYR A 1 217 ? -45.656 -4.488 32.281 1 23.25 217 TYR A O 1
ATOM 1731 N N . PHE A 1 218 ? -45.938 -6.652 32.75 1 25.81 218 PHE A N 1
ATOM 1732 C CA . PHE A 1 218 ? -46.812 -6.793 33.906 1 25.81 218 PHE A CA 1
ATOM 1733 C C . PHE A 1 218 ? -46.125 -6.266 35.156 1 25.81 218 PHE A C 1
ATOM 1735 O O . PHE A 1 218 ? -45.469 -7.023 35.875 1 25.81 218 PHE A O 1
ATOM 1742 N N . LEU A 1 219 ? -45.219 -5.363 35.188 1 22.64 219 LEU A N 1
ATOM 1743 C CA . LEU A 1 219 ? -44.906 -5.086 36.594 1 22.64 219 LEU A CA 1
ATOM 1744 C C . LEU A 1 219 ? -46.188 -4.961 37.406 1 22.64 219 LEU A C 1
ATOM 1746 O O . LEU A 1 219 ? -47.156 -4.32 36.938 1 22.64 219 LEU A O 1
ATOM 1750 N N . CYS A 1 220 ? -46.312 -5.902 38.438 1 25.33 220 CYS A N 1
ATOM 1751 C CA . CYS A 1 220 ? -47.031 -6.262 39.656 1 25.33 220 CYS A CA 1
ATOM 1752 C C . CYS A 1 220 ? -47.562 -5.02 40.375 1 25.33 220 CYS A C 1
ATOM 1754 O O . CYS A 1 220 ? -47.094 -3.908 40.125 1 25.33 220 CYS A O 1
ATOM 1756 N N . PRO A 1 221 ? -47.906 -5.363 41.656 1 30.03 221 PRO A N 1
ATOM 1757 C CA . PRO A 1 221 ? -48.844 -5.152 42.75 1 30.03 221 PRO A CA 1
ATOM 1758 C C . PRO A 1 221 ? -48.594 -3.857 43.5 1 30.03 221 PRO A C 1
ATOM 1760 O O . PRO A 1 221 ? -49.344 -3.537 44.438 1 30.03 221 PRO A O 1
ATOM 1763 N N . LEU A 1 222 ? -47.656 -3.018 43.438 1 22.55 222 LEU A N 1
ATOM 1764 C CA . LEU A 1 222 ? -47.719 -2.357 44.75 1 22.55 222 LEU A CA 1
ATOM 1765 C C . LEU A 1 222 ? -49.156 -1.991 45.094 1 22.55 222 LEU A C 1
ATOM 1767 O O . LEU A 1 222 ? -49.875 -1.402 44.25 1 22.55 222 LEU A O 1
ATOM 1771 N N . LEU A 1 223 ? -49.531 -2.553 46.188 1 20.17 223 LEU A N 1
ATOM 1772 C CA . LEU A 1 223 ? -50.25 -2.008 47.344 1 20.17 223 LEU A CA 1
ATOM 1773 C C . LEU A 1 223 ? -49.844 -0.555 47.594 1 20.17 223 LEU A C 1
ATOM 1775 O O . LEU A 1 223 ? -48.656 -0.215 47.562 1 20.17 223 LEU A O 1
ATOM 1779 N N . PHE B 1 1 ? -9.531 -29.125 -32.406 1 21.48 1 PHE B N 1
ATOM 1780 C CA . PHE B 1 1 ? -8.242 -29 -31.719 1 21.48 1 PHE B CA 1
ATOM 1781 C C . PHE B 1 1 ? -8.383 -28.234 -30.422 1 21.48 1 PHE B C 1
ATOM 1783 O O . PHE B 1 1 ? -8.477 -27 -30.422 1 21.48 1 PHE B O 1
ATOM 1790 N N . PRO B 1 2 ? -9.055 -28.516 -29.531 1 23.38 2 PRO B N 1
ATOM 1791 C CA . PRO B 1 2 ? -9.875 -27.766 -28.578 1 23.38 2 PRO B CA 1
ATOM 1792 C C . PRO B 1 2 ? -9.047 -27.094 -27.484 1 23.38 2 PRO B C 1
ATOM 1794 O O . PRO B 1 2 ? -8.242 -27.75 -26.828 1 23.38 2 PRO B O 1
ATOM 1797 N N . PHE B 1 3 ? -8.82 -25.734 -27.672 1 26.62 3 PHE B N 1
ATOM 1798 C CA . PHE B 1 3 ? -7.98 -24.656 -27.156 1 26.62 3 PHE B CA 1
ATOM 1799 C C . PHE B 1 3 ? -8.094 -24.562 -25.641 1 26.62 3 PHE B C 1
ATOM 1801 O O . PHE B 1 3 ? -9.141 -24.875 -25.078 1 26.62 3 PHE B O 1
ATOM 1808 N N . ALA B 1 4 ? -7.117 -25 -24.891 1 36.88 4 ALA B N 1
ATOM 1809 C CA . ALA B 1 4 ? -6.867 -24.469 -23.562 1 36.88 4 ALA B CA 1
ATOM 1810 C C . ALA B 1 4 ? -7.582 -23.125 -23.359 1 36.88 4 ALA B C 1
ATOM 1812 O O . ALA B 1 4 ? -7.613 -22.297 -24.266 1 36.88 4 ALA B O 1
ATOM 1813 N N . PRO B 1 5 ? -8.711 -22.922 -22.734 1 39.91 5 PRO B N 1
ATOM 1814 C CA . PRO B 1 5 ? -9.219 -21.578 -23.047 1 39.91 5 PRO B CA 1
ATOM 1815 C C . PRO B 1 5 ? -8.102 -20.594 -23.406 1 39.91 5 PRO B C 1
ATOM 1817 O O . PRO B 1 5 ? -7.043 -20.609 -22.781 1 39.91 5 PRO B O 1
ATOM 1820 N N . PRO B 1 6 ? -7.812 -20.172 -24.859 1 41.88 6 PRO B N 1
ATOM 1821 C CA . PRO B 1 6 ? -6.652 -19.484 -25.422 1 41.88 6 PRO B CA 1
ATOM 1822 C C . PRO B 1 6 ? -5.898 -18.656 -24.375 1 41.88 6 PRO B C 1
ATOM 1824 O O . PRO B 1 6 ? -4.691 -18.844 -24.188 1 41.88 6 PRO B O 1
ATOM 1827 N N . GLY B 1 7 ? -6.246 -17.078 -24.453 1 40.47 7 GLY B N 1
ATOM 1828 C CA . GLY B 1 7 ? -5.773 -15.711 -24.359 1 40.47 7 GLY B CA 1
ATOM 1829 C C . GLY B 1 7 ? -5.52 -15.266 -22.938 1 40.47 7 GLY B C 1
ATOM 1830 O O . GLY B 1 7 ? -5.602 -14.078 -22.625 1 40.47 7 GLY B O 1
ATOM 1831 N N . ALA B 1 8 ? -6.035 -15.977 -22.047 1 46.78 8 ALA B N 1
ATOM 1832 C CA . ALA B 1 8 ? -5.941 -15.211 -20.797 1 46.78 8 ALA B CA 1
ATOM 1833 C C . ALA B 1 8 ? -4.551 -14.602 -20.641 1 46.78 8 ALA B C 1
ATOM 1835 O O . ALA B 1 8 ? -3.549 -15.32 -20.625 1 46.78 8 ALA B O 1
ATOM 1836 N N . ALA B 1 9 ? -4.41 -13.562 -21.172 1 51.16 9 ALA B N 1
ATOM 1837 C CA . ALA B 1 9 ? -3.225 -12.719 -21.047 1 51.16 9 ALA B CA 1
ATOM 1838 C C . ALA B 1 9 ? -2.512 -12.945 -19.719 1 51.16 9 ALA B C 1
ATOM 1840 O O . ALA B 1 9 ? -3.137 -12.914 -18.656 1 51.16 9 ALA B O 1
ATOM 1841 N N . ALA B 1 10 ? -1.394 -13.82 -19.766 1 63.97 10 ALA B N 1
ATOM 1842 C CA . ALA B 1 10 ? -0.556 -14.148 -18.609 1 63.97 10 ALA B CA 1
ATOM 1843 C C . ALA B 1 10 ? -0.413 -12.961 -17.672 1 63.97 10 ALA B C 1
ATOM 1845 O O . ALA B 1 10 ? -0.019 -11.867 -18.109 1 63.97 10 ALA B O 1
ATOM 1846 N N . GLU B 1 11 ? -1.317 -12.953 -16.672 1 75.5 11 GLU B N 1
ATOM 1847 C CA . GLU B 1 11 ? -1.163 -11.922 -15.656 1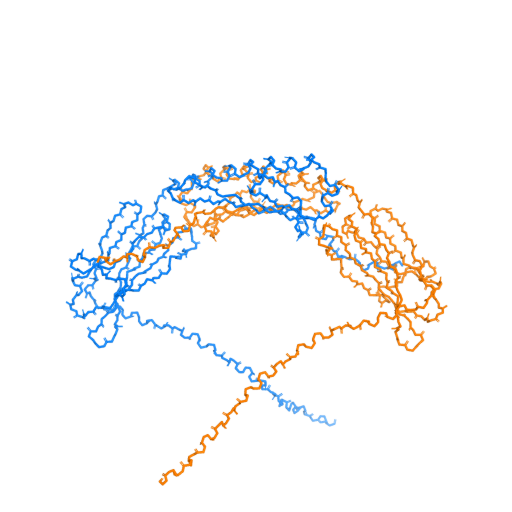 75.5 11 GLU B CA 1
ATOM 1848 C C . GLU B 1 11 ? 0.302 -11.75 -15.258 1 75.5 11 GLU B C 1
ATOM 1850 O O . GLU B 1 11 ? 1.032 -12.734 -15.125 1 75.5 11 GLU B O 1
ATOM 1855 N N . PRO B 1 12 ? 0.746 -10.57 -15.344 1 84.81 12 PRO B N 1
ATOM 1856 C CA . PRO B 1 12 ? 2.135 -10.359 -14.93 1 84.81 12 PRO B CA 1
ATOM 1857 C C . PRO B 1 12 ? 2.393 -10.789 -13.484 1 84.81 12 PRO B C 1
ATOM 1859 O O . PRO B 1 12 ? 1.456 -10.859 -12.688 1 84.81 12 PRO B O 1
ATOM 1862 N N . HIS B 1 13 ? 3.562 -11.227 -13.266 1 85.38 13 HIS B N 1
ATOM 1863 C CA . HIS B 1 13 ? 4.02 -11.352 -11.883 1 85.38 13 HIS B CA 1
ATOM 1864 C C . HIS B 1 13 ? 4.223 -9.984 -11.242 1 85.38 13 HIS B C 1
ATOM 1866 O O . HIS B 1 13 ? 4.613 -9.031 -11.914 1 85.38 13 HIS B O 1
ATOM 1872 N N . SER B 1 14 ? 3.922 -9.961 -10.016 1 91.75 14 SER B N 1
ATOM 1873 C CA . SER B 1 14 ? 4.035 -8.664 -9.352 1 91.75 14 SER B CA 1
ATOM 1874 C C . SER B 1 14 ? 4.664 -8.805 -7.969 1 91.75 14 SER B C 1
ATOM 1876 O O . SER B 1 14 ? 4.434 -9.797 -7.277 1 91.75 14 SER B O 1
ATOM 1878 N N . LEU B 1 15 ? 5.488 -7.93 -7.66 1 93.69 15 LEU B N 1
ATOM 1879 C CA . LEU B 1 15 ? 6.059 -7.766 -6.328 1 93.69 15 LEU B CA 1
ATOM 1880 C C . LEU B 1 15 ? 5.766 -6.371 -5.781 1 93.69 15 LEU B C 1
ATOM 1882 O O . LEU B 1 15 ? 6.188 -5.371 -6.367 1 93.69 15 LEU B O 1
ATOM 1886 N N . ARG B 1 16 ? 5.031 -6.27 -4.664 1 96.12 16 ARG B N 1
ATOM 1887 C CA . ARG B 1 16 ? 4.602 -4.996 -4.094 1 96.12 16 ARG B CA 1
ATOM 1888 C C . ARG B 1 16 ? 5.164 -4.809 -2.689 1 96.12 16 ARG B C 1
ATOM 1890 O O . ARG B 1 16 ? 5.012 -5.68 -1.832 1 96.12 16 ARG B O 1
ATOM 1897 N N . TYR B 1 17 ? 5.773 -3.707 -2.443 1 97.56 17 TYR B N 1
ATOM 1898 C CA . TYR B 1 17 ? 6.285 -3.322 -1.132 1 97.56 17 TYR B CA 1
ATOM 1899 C C . TYR B 1 17 ? 5.461 -2.188 -0.537 1 97.56 17 TYR B C 1
ATOM 1901 O O . TYR B 1 17 ? 5.281 -1.144 -1.169 1 97.56 17 TYR B O 1
ATOM 1909 N N . ASN B 1 18 ? 4.973 -2.363 0.601 1 97.75 18 ASN B N 1
ATOM 1910 C CA . ASN B 1 18 ? 4.344 -1.319 1.403 1 97.75 18 ASN B CA 1
ATOM 1911 C C . ASN B 1 18 ? 5.172 -0.99 2.643 1 97.75 18 ASN B C 1
ATOM 1913 O O . ASN B 1 18 ? 5.227 -1.781 3.586 1 97.75 18 ASN B O 1
ATOM 1917 N N . LEU B 1 19 ? 5.777 0.118 2.625 1 97.56 19 LEU B N 1
ATOM 1918 C CA . LEU B 1 19 ? 6.652 0.559 3.705 1 97.56 19 LEU B CA 1
ATOM 1919 C C . LEU B 1 19 ? 6.094 1.803 4.387 1 97.56 19 LEU B C 1
ATOM 1921 O O . LEU B 1 19 ? 5.68 2.75 3.715 1 97.56 19 LEU B O 1
ATOM 1925 N N . THR B 1 20 ? 6.059 1.826 5.711 1 96.75 20 THR B N 1
ATOM 1926 C CA . THR B 1 20 ? 5.559 2.982 6.445 1 96.75 20 THR B CA 1
ATOM 1927 C C . THR B 1 20 ? 6.465 3.309 7.625 1 96.75 20 THR B C 1
ATOM 1929 O O . THR B 1 20 ? 6.812 2.426 8.414 1 96.75 20 THR B O 1
ATOM 1932 N N . VAL B 1 21 ? 6.832 4.523 7.703 1 95.88 21 VAL B N 1
ATOM 1933 C CA . VAL B 1 21 ? 7.512 5.004 8.898 1 95.88 21 VAL B CA 1
ATOM 1934 C C . VAL B 1 21 ? 6.602 5.965 9.656 1 95.88 21 VAL B C 1
ATOM 1936 O O . VAL B 1 21 ? 5.848 6.73 9.055 1 95.88 21 VAL B O 1
ATOM 1939 N N . LEU B 1 22 ? 6.711 5.93 10.953 1 92.94 22 LEU B N 1
ATOM 1940 C CA . LEU B 1 22 ? 5.934 6.785 11.852 1 92.94 22 LEU B CA 1
ATOM 1941 C C . LEU B 1 22 ? 6.855 7.602 12.75 1 92.94 22 LEU B C 1
ATOM 1943 O O . LEU B 1 22 ? 7.914 7.125 13.156 1 92.94 22 LEU B O 1
ATOM 1947 N N . SER B 1 23 ? 6.438 8.797 12.969 1 89.38 23 SER B N 1
ATOM 1948 C CA . SER B 1 23 ? 7.172 9.656 13.883 1 89.38 23 SER B CA 1
ATOM 1949 C C . SER B 1 23 ? 6.219 10.469 14.758 1 89.38 23 SER B C 1
ATOM 1951 O O . SER B 1 23 ? 5.207 10.984 14.273 1 89.38 23 SER B O 1
ATOM 1953 N N . TRP B 1 24 ? 6.531 10.531 15.984 1 83.75 24 TRP B N 1
ATOM 1954 C CA . TRP B 1 24 ? 5.738 11.297 16.938 1 83.75 24 TRP B CA 1
ATOM 1955 C C . TRP B 1 24 ? 6.445 12.594 17.328 1 83.75 24 TRP B C 1
ATOM 1957 O O . TRP B 1 24 ? 7.656 12.602 17.547 1 83.75 24 TRP B O 1
ATOM 1967 N N . ASP B 1 25 ? 5.672 13.617 17.234 1 76.5 25 ASP B N 1
ATOM 1968 C CA . ASP B 1 25 ? 6.262 14.898 17.625 1 76.5 25 ASP B CA 1
ATOM 1969 C C . ASP B 1 25 ? 6.789 14.852 19.062 1 76.5 25 ASP B C 1
ATOM 1971 O O . ASP B 1 25 ? 6.137 14.312 19.953 1 76.5 25 ASP B O 1
ATOM 1975 N N . GLY B 1 26 ? 7.957 15.375 19.312 1 74 26 GLY B N 1
ATOM 1976 C CA . GLY B 1 26 ? 8.523 15.453 20.656 1 74 26 GLY B CA 1
ATOM 1977 C C . GLY B 1 26 ? 9.141 14.148 21.125 1 74 26 GLY B C 1
ATOM 1978 O O . GLY B 1 26 ? 9.609 14.047 22.25 1 74 26 GLY B O 1
ATOM 1979 N N . SER B 1 27 ? 8.898 13.117 20.375 1 75.12 27 SER B N 1
ATOM 1980 C CA . SER B 1 27 ? 9.453 11.82 20.75 1 75.12 27 SER B CA 1
ATOM 1981 C C . SER B 1 27 ? 10.539 11.383 19.781 1 75.12 27 SER B C 1
ATOM 1983 O O . SER B 1 27 ? 10.523 11.773 18.609 1 75.12 27 SER B O 1
ATOM 1985 N N . VAL B 1 28 ? 11.5 10.734 20.312 1 75.31 28 VAL B N 1
ATOM 1986 C CA . VAL B 1 28 ? 12.539 10.148 19.469 1 75.31 28 VAL B CA 1
ATOM 1987 C C . VAL B 1 28 ? 12.07 8.812 18.906 1 75.31 28 VAL B C 1
ATOM 1989 O O . VAL B 1 28 ? 12.672 8.273 17.984 1 75.31 28 VAL B O 1
ATOM 1992 N N . GLN B 1 29 ? 10.969 8.406 19.406 1 79.38 29 GLN B N 1
ATOM 1993 C CA . GLN B 1 29 ? 10.461 7.105 19 1 79.38 29 GLN B CA 1
ATOM 1994 C C . GLN B 1 29 ? 9.93 7.152 17.562 1 79.38 29 GLN B C 1
ATOM 1996 O O . GLN B 1 29 ? 9.32 8.148 17.156 1 79.38 29 GLN B O 1
ATOM 2001 N N . SER B 1 30 ? 10.328 6.133 16.766 1 86 30 SER B N 1
ATOM 2002 C CA . SER B 1 30 ? 9.805 5.977 15.406 1 86 30 SER B CA 1
ATOM 2003 C C . SER B 1 30 ? 9.352 4.543 15.148 1 86 30 SER B C 1
ATOM 2005 O O . SER B 1 30 ? 9.742 3.625 15.867 1 86 30 SER B O 1
ATOM 2007 N N . GLY B 1 31 ? 8.375 4.426 14.359 1 92 31 GLY B N 1
ATOM 2008 C CA . GLY B 1 31 ? 7.887 3.117 13.953 1 92 31 GLY B CA 1
ATOM 2009 C C . GLY B 1 31 ? 8.164 2.803 12.5 1 92 31 GLY B C 1
ATOM 2010 O O . GLY B 1 31 ? 8.266 3.709 11.672 1 92 31 GLY B O 1
ATOM 2011 N N . PHE B 1 32 ? 8.375 1.51 12.297 1 95.31 32 PHE B N 1
ATOM 2012 C CA . PHE B 1 32 ? 8.562 1.052 10.922 1 95.31 32 PHE B CA 1
ATOM 2013 C C . PHE B 1 32 ? 7.727 -0.192 10.648 1 95.31 32 PHE B C 1
ATOM 2015 O O . PHE B 1 32 ? 7.789 -1.168 11.406 1 95.31 32 PHE B O 1
ATOM 2022 N N . LEU B 1 33 ? 6.93 -0.084 9.648 1 96.56 33 LEU B N 1
ATOM 2023 C CA . LEU B 1 33 ? 6.105 -1.194 9.188 1 96.56 33 LEU B CA 1
ATOM 2024 C C . LEU B 1 33 ? 6.406 -1.524 7.727 1 96.56 33 LEU B C 1
ATOM 2026 O O . LEU B 1 33 ? 6.617 -0.622 6.914 1 96.56 33 LEU B O 1
ATOM 2030 N N . ALA B 1 34 ? 6.457 -2.793 7.453 1 97.19 34 ALA B N 1
ATOM 2031 C CA . ALA B 1 34 ? 6.691 -3.211 6.07 1 97.19 34 ALA B CA 1
ATOM 2032 C C . ALA B 1 34 ? 5.969 -4.52 5.762 1 97.19 34 ALA B C 1
ATOM 2034 O O . ALA B 1 34 ? 5.977 -5.445 6.574 1 97.19 34 ALA B O 1
ATOM 2035 N N . GLU B 1 35 ? 5.332 -4.555 4.613 1 96.69 35 GLU B N 1
ATOM 2036 C CA . GLU B 1 35 ? 4.695 -5.758 4.082 1 96.69 35 GLU B CA 1
ATOM 2037 C C . GLU B 1 35 ? 4.945 -5.895 2.58 1 96.69 35 GLU B C 1
ATOM 2039 O O . GLU B 1 35 ? 4.949 -4.898 1.854 1 96.69 35 GLU B O 1
ATOM 2044 N N . VAL B 1 36 ? 5.109 -7.125 2.184 1 95.06 36 VAL B N 1
ATOM 2045 C CA . VAL B 1 36 ? 5.383 -7.395 0.775 1 95.06 36 VAL B CA 1
ATOM 2046 C C . VAL B 1 36 ? 4.379 -8.414 0.242 1 95.06 36 VAL B C 1
ATOM 2048 O O . VAL B 1 36 ? 4.027 -9.375 0.936 1 95.06 36 VAL B O 1
ATOM 2051 N N . HIS B 1 37 ? 3.971 -8.211 -0.915 1 93.5 37 HIS B N 1
ATOM 2052 C CA . HIS B 1 37 ? 3.053 -9.117 -1.598 1 93.5 37 HIS B CA 1
ATOM 2053 C C . HIS B 1 37 ? 3.641 -9.602 -2.918 1 93.5 37 HIS B C 1
ATOM 2055 O O . HIS B 1 37 ? 4.172 -8.805 -3.697 1 93.5 37 HIS B O 1
ATOM 2061 N N . LEU B 1 38 ? 3.561 -10.852 -3.092 1 89.81 38 LEU B N 1
ATOM 2062 C CA . LEU B 1 38 ? 3.955 -11.484 -4.344 1 89.81 38 LEU B CA 1
ATOM 2063 C C . LEU B 1 38 ? 2.734 -11.992 -5.102 1 89.81 38 LEU B C 1
ATOM 2065 O O . LEU B 1 38 ? 1.99 -12.836 -4.594 1 89.81 38 LEU B O 1
ATOM 2069 N N . ASP B 1 39 ? 2.549 -11.453 -6.277 1 86 39 ASP B N 1
ATOM 2070 C CA . ASP B 1 39 ? 1.395 -11.812 -7.098 1 86 39 ASP B CA 1
ATOM 2071 C C . ASP B 1 39 ? 0.098 -11.703 -6.297 1 86 39 ASP B C 1
ATOM 2073 O O . ASP B 1 39 ? -0.747 -12.602 -6.348 1 86 39 ASP B O 1
ATOM 2077 N N . GLY B 1 40 ? 0.025 -10.711 -5.496 1 86.94 40 GLY B N 1
ATOM 2078 C CA . GLY B 1 40 ? -1.19 -10.383 -4.766 1 86.94 40 GLY B CA 1
ATOM 2079 C C . GLY B 1 40 ? -1.309 -11.125 -3.445 1 86.94 40 GLY B C 1
ATOM 2080 O O . GLY B 1 40 ? -2.238 -10.883 -2.674 1 86.94 40 GLY B O 1
ATOM 2081 N N . GLN B 1 41 ? -0.379 -12.047 -3.158 1 89.56 41 GLN B N 1
ATOM 2082 C CA . GLN B 1 41 ? -0.406 -12.805 -1.912 1 89.56 41 GLN B CA 1
ATOM 2083 C C . GLN B 1 41 ? 0.633 -12.281 -0.926 1 89.56 41 GLN B C 1
ATOM 2085 O O . GLN B 1 41 ? 1.713 -11.836 -1.328 1 89.56 41 GLN B O 1
ATOM 2090 N N . PRO B 1 42 ? 0.262 -12.406 0.38 1 90.81 42 PRO B N 1
ATOM 2091 C CA . PRO B 1 42 ? 1.294 -12.047 1.354 1 90.81 42 PRO B CA 1
ATOM 2092 C C . PRO B 1 42 ? 2.574 -12.859 1.19 1 90.81 42 PRO B C 1
ATOM 2094 O O . PRO B 1 42 ? 2.518 -14.086 1.048 1 90.81 42 PRO B O 1
ATOM 2097 N N . PHE B 1 43 ? 3.633 -12.211 1.241 1 89.88 43 PHE B N 1
ATOM 2098 C CA . PHE B 1 43 ? 4.93 -12.828 0.98 1 89.88 43 PHE B CA 1
ATOM 2099 C C . PHE B 1 43 ? 5.859 -12.656 2.174 1 89.88 43 PHE B C 1
ATOM 2101 O O . PHE B 1 43 ? 6.445 -13.625 2.654 1 89.88 43 PHE B O 1
ATOM 2108 N N . LEU B 1 44 ? 5.906 -11.367 2.549 1 93.12 44 LEU B N 1
ATOM 2109 C CA . LEU B 1 44 ? 6.809 -11.031 3.645 1 93.12 44 LEU B CA 1
ATOM 2110 C C . LEU B 1 44 ? 6.211 -9.938 4.527 1 93.12 44 LEU B C 1
ATOM 2112 O O . LEU B 1 44 ? 5.484 -9.07 4.039 1 93.12 44 LEU B O 1
ATOM 2116 N N . ARG B 1 45 ? 6.504 -10.07 5.84 1 94.06 45 ARG B N 1
ATOM 2117 C CA . ARG B 1 45 ? 6.176 -9.023 6.801 1 94.06 45 ARG B CA 1
ATOM 2118 C C . ARG B 1 45 ? 7.359 -8.734 7.719 1 94.06 45 ARG B C 1
ATOM 2120 O O . ARG B 1 45 ? 8.055 -9.656 8.156 1 94.06 45 ARG B O 1
ATOM 2127 N N . TYR B 1 46 ? 7.551 -7.504 7.918 1 95.31 46 TYR B N 1
ATOM 2128 C CA . TYR B 1 46 ? 8.625 -7.125 8.828 1 95.31 46 TYR B CA 1
ATOM 2129 C C . TYR B 1 46 ? 8.172 -7.25 10.281 1 95.31 46 TYR B C 1
ATOM 2131 O O . TYR B 1 46 ? 7.18 -6.641 10.688 1 95.31 46 TYR B O 1
ATOM 2139 N N . ASP B 1 47 ? 8.852 -8.008 11.008 1 88.56 47 ASP B N 1
ATOM 2140 C CA . ASP B 1 47 ? 8.602 -8.164 12.438 1 88.56 47 ASP B CA 1
ATOM 2141 C C . ASP B 1 47 ? 9.305 -7.07 13.242 1 88.56 47 ASP B C 1
ATOM 2143 O O . ASP B 1 47 ? 10.523 -7.082 13.383 1 88.56 47 ASP B O 1
ATOM 2147 N N . ARG B 1 48 ? 8.578 -6.301 13.844 1 86.44 48 ARG B N 1
ATOM 2148 C CA . ARG B 1 48 ? 9.117 -5.137 14.547 1 86.44 48 ARG B CA 1
ATOM 2149 C C . ARG B 1 48 ? 9.836 -5.555 15.82 1 86.44 48 ARG B C 1
ATOM 2151 O O . ARG B 1 48 ? 10.828 -4.938 16.203 1 86.44 48 ARG B O 1
ATOM 2158 N N . GLN B 1 49 ? 9.352 -6.559 16.406 1 86.81 49 GLN B N 1
ATOM 2159 C CA . GLN B 1 49 ? 9.953 -7.02 17.656 1 86.81 49 GLN B CA 1
ATOM 2160 C C . GLN B 1 49 ? 11.289 -7.695 17.406 1 86.81 49 GLN B C 1
ATOM 2162 O O . GLN B 1 49 ? 12.273 -7.414 18.094 1 86.81 49 GLN B O 1
ATOM 2167 N N . LYS B 1 50 ? 11.391 -8.492 16.344 1 89.81 50 LYS B N 1
ATOM 2168 C CA . LYS B 1 50 ? 12.609 -9.234 16.062 1 89.81 50 LYS B CA 1
ATOM 2169 C C . LYS B 1 50 ? 13.477 -8.492 15.047 1 89.81 50 LYS B C 1
ATOM 2171 O O . LYS B 1 50 ? 14.617 -8.883 14.789 1 89.81 50 LYS B O 1
ATOM 2176 N N . CYS B 1 51 ? 12.93 -7.422 14.516 1 90.25 51 CYS B N 1
ATOM 2177 C CA . CYS B 1 51 ? 13.625 -6.625 13.516 1 90.25 51 CYS B CA 1
ATOM 2178 C C . CYS B 1 51 ? 14.086 -7.496 12.352 1 90.25 51 CYS B C 1
ATOM 2180 O O . CYS B 1 51 ? 15.25 -7.441 11.953 1 90.25 51 CYS B O 1
ATOM 2182 N N . ARG B 1 52 ? 13.18 -8.352 11.883 1 93.38 52 ARG B N 1
ATOM 2183 C CA . ARG B 1 52 ? 13.508 -9.281 10.805 1 93.38 52 ARG B CA 1
ATOM 2184 C C . ARG B 1 52 ? 12.328 -9.445 9.844 1 93.38 52 ARG B C 1
ATOM 2186 O O . ARG B 1 52 ? 11.172 -9.367 10.258 1 93.38 52 ARG B O 1
ATOM 2193 N N . ALA B 1 53 ? 12.727 -9.672 8.594 1 94.19 53 ALA B N 1
ATOM 2194 C CA . ALA B 1 53 ? 11.719 -10.047 7.609 1 94.19 53 ALA B CA 1
ATOM 2195 C C . ALA B 1 53 ? 11.25 -11.484 7.832 1 94.19 53 ALA B C 1
ATOM 2197 O O . ALA B 1 53 ? 12.07 -12.406 7.93 1 94.19 53 ALA B O 1
ATOM 2198 N N . LYS B 1 54 ? 9.992 -11.695 7.883 1 91.81 54 LYS B N 1
ATOM 2199 C CA . LYS B 1 54 ? 9.406 -13.023 8.078 1 91.81 54 LYS B CA 1
ATOM 2200 C C . LYS B 1 54 ? 8.586 -13.445 6.859 1 91.81 54 LYS B C 1
ATOM 2202 O O . LYS B 1 54 ? 7.734 -12.688 6.387 1 91.81 54 LYS B O 1
ATOM 2207 N N . PRO B 1 55 ? 8.844 -14.586 6.402 1 90.62 55 PRO B N 1
ATOM 2208 C CA . PRO B 1 55 ? 8.016 -15.07 5.297 1 90.62 55 PRO B CA 1
ATOM 2209 C C . PRO B 1 55 ? 6.543 -15.227 5.684 1 90.62 55 PRO B C 1
ATOM 2211 O O . PRO B 1 55 ? 6.234 -15.578 6.824 1 90.62 55 PRO B O 1
ATOM 2214 N N . GLN B 1 56 ? 5.762 -14.75 4.586 1 87.25 56 GLN B N 1
ATOM 2215 C CA . GLN B 1 56 ? 4.324 -14.945 4.746 1 87.25 56 GLN B CA 1
ATOM 2216 C C . GLN B 1 56 ? 3.818 -16.078 3.852 1 87.25 56 GLN B C 1
ATOM 2218 O O . GLN B 1 56 ? 3.965 -16.016 2.629 1 87.25 56 GLN B O 1
ATOM 2223 N N . GLY B 1 57 ? 3.721 -17.281 4.316 1 79.75 57 GLY B N 1
ATOM 2224 C CA . GLY B 1 57 ? 3.297 -18.453 3.572 1 79.75 57 GLY B CA 1
ATOM 2225 C C . GLY B 1 57 ? 4.305 -19.594 3.623 1 79.75 57 GLY B C 1
ATOM 2226 O O . GLY B 1 57 ? 5.516 -19.359 3.633 1 79.75 57 GLY B O 1
ATOM 2227 N N . GLN B 1 58 ? 3.879 -20.719 3.516 1 79.81 58 GLN B N 1
ATOM 2228 C CA . GLN B 1 58 ? 4.707 -21.906 3.68 1 79.81 58 GLN B CA 1
ATOM 2229 C C . GLN B 1 58 ? 5.672 -22.062 2.51 1 79.81 58 GLN B C 1
ATOM 2231 O O . GLN B 1 58 ? 6.82 -22.469 2.699 1 79.81 58 GLN B O 1
ATOM 2236 N N . TRP B 1 59 ? 5.23 -21.688 1.426 1 83 59 TRP B N 1
ATOM 2237 C CA . TRP B 1 59 ? 6.066 -21.844 0.239 1 83 59 TRP B CA 1
ATOM 2238 C C . TRP B 1 59 ? 7.348 -21.016 0.364 1 83 59 TRP B C 1
ATOM 2240 O O . TRP B 1 59 ? 8.445 -21.531 0.111 1 83 59 TRP B O 1
ATOM 2250 N N . ALA B 1 60 ? 7.125 -19.734 0.684 1 82.88 60 ALA B N 1
ATOM 2251 C CA . ALA B 1 60 ? 8.281 -18.859 0.792 1 82.88 60 ALA B CA 1
ATOM 2252 C C . ALA B 1 60 ? 9.273 -19.375 1.824 1 82.88 60 ALA B C 1
ATOM 2254 O O . ALA B 1 60 ? 10.492 -19.328 1.608 1 82.88 60 ALA B O 1
ATOM 2255 N N . GLU B 1 61 ? 8.797 -19.844 2.852 1 82.75 61 GLU B N 1
ATOM 2256 C CA . GLU B 1 61 ? 9.641 -20.375 3.914 1 82.75 61 GLU B CA 1
ATOM 2257 C C . GLU B 1 61 ? 10.414 -21.594 3.441 1 82.75 61 GLU B C 1
ATOM 2259 O O . GLU B 1 61 ? 11.594 -21.75 3.758 1 82.75 61 GLU B O 1
ATOM 2264 N N . ASP B 1 62 ? 9.789 -22.422 2.629 1 81.69 62 ASP B N 1
ATOM 2265 C CA . ASP B 1 62 ? 10.359 -23.703 2.223 1 81.69 62 ASP B CA 1
ATOM 2266 C C . ASP B 1 62 ? 11.328 -23.531 1.053 1 81.69 62 ASP B C 1
ATOM 2268 O O . ASP B 1 62 ? 12.344 -24.219 0.971 1 81.69 62 ASP B O 1
ATOM 2272 N N . VAL B 1 63 ? 10.945 -22.625 0.31 1 79.25 63 VAL B N 1
ATOM 2273 C CA . VAL B 1 63 ? 11.633 -22.547 -0.977 1 79.25 63 VAL B CA 1
ATOM 2274 C C . VAL B 1 63 ? 12.758 -21.516 -0.901 1 79.25 63 VAL B C 1
ATOM 2276 O O . VAL B 1 63 ? 13.836 -21.734 -1.453 1 79.25 63 VAL B O 1
ATOM 2279 N N . LEU B 1 64 ? 12.375 -20.5 -0.081 1 81.94 64 LEU B N 1
ATOM 2280 C CA . LEU B 1 64 ? 13.383 -19.438 -0.014 1 81.94 64 LEU B CA 1
ATOM 2281 C C . LEU B 1 64 ? 14.312 -19.656 1.177 1 81.94 64 LEU B C 1
ATOM 2283 O O . LEU B 1 64 ? 13.883 -20.125 2.232 1 81.94 64 LEU B O 1
ATOM 2287 N N . GLY B 1 65 ? 15.547 -19.641 1.116 1 79.12 65 GLY B N 1
ATOM 2288 C CA . GLY B 1 65 ? 16.562 -19.922 2.121 1 79.12 65 GLY B CA 1
ATOM 2289 C C . GLY B 1 65 ? 16.859 -18.734 3.016 1 79.12 65 GLY B C 1
ATOM 2290 O O . GLY B 1 65 ? 16.375 -17.625 2.775 1 79.12 65 GLY B O 1
ATOM 2291 N N . ASN B 1 66 ? 17.625 -18.969 4.062 1 85.75 66 ASN B N 1
ATOM 2292 C CA . ASN B 1 66 ? 18 -17.969 5.066 1 85.75 66 ASN B CA 1
ATOM 2293 C C . ASN B 1 66 ? 18.703 -16.781 4.434 1 85.75 66 ASN B C 1
ATOM 2295 O O . ASN B 1 66 ? 18.531 -15.641 4.875 1 85.75 66 ASN B O 1
ATOM 2299 N N . LYS B 1 67 ? 19.422 -17.094 3.391 1 85.56 67 LYS B N 1
ATOM 2300 C CA . LYS B 1 67 ? 20.156 -16.016 2.729 1 85.56 67 LYS B CA 1
ATOM 2301 C C . LYS B 1 67 ? 19.203 -14.969 2.162 1 85.56 67 LYS B C 1
ATOM 2303 O O . LYS B 1 67 ? 19.484 -13.773 2.242 1 85.56 67 LYS B O 1
ATOM 2308 N N . THR B 1 68 ? 18.125 -15.445 1.617 1 85.25 68 THR B N 1
ATOM 2309 C CA . THR B 1 68 ? 17.141 -14.539 1.061 1 85.25 68 THR B CA 1
ATOM 2310 C C . THR B 1 68 ? 16.531 -13.672 2.156 1 85.25 68 THR B C 1
ATOM 2312 O O . THR B 1 68 ? 16.391 -12.453 1.986 1 85.25 68 THR B O 1
ATOM 2315 N N . TRP B 1 69 ? 16.281 -14.234 3.256 1 90.75 69 TRP B N 1
ATOM 2316 C CA . TRP B 1 69 ? 15.617 -13.508 4.336 1 90.75 69 TRP B CA 1
ATOM 2317 C C . TRP B 1 69 ? 16.578 -12.547 5.016 1 90.75 69 TRP B C 1
ATOM 2319 O O . TRP B 1 69 ? 16.188 -11.461 5.445 1 90.75 69 TRP B O 1
ATOM 2329 N N . ASP B 1 70 ? 17.828 -12.906 5.082 1 91.62 70 ASP B N 1
ATOM 2330 C CA . ASP B 1 70 ? 18.844 -11.984 5.582 1 91.62 70 ASP B CA 1
ATOM 2331 C C . ASP B 1 70 ? 18.969 -10.766 4.676 1 91.62 70 ASP B C 1
ATOM 2333 O O . ASP B 1 70 ? 19.062 -9.633 5.156 1 91.62 70 ASP B O 1
ATOM 2337 N N . ARG B 1 71 ? 18.969 -11.07 3.455 1 89.62 71 ARG B N 1
ATOM 2338 C CA . ARG B 1 71 ? 19.062 -9.984 2.484 1 89.62 71 ARG B CA 1
ATOM 2339 C C . ARG B 1 71 ? 17.859 -9.055 2.592 1 89.62 71 ARG B C 1
ATOM 2341 O O . ARG B 1 71 ? 18.016 -7.832 2.637 1 89.62 71 ARG B O 1
ATOM 2348 N N . GLU B 1 72 ? 16.672 -9.695 2.637 1 92.62 72 GLU B N 1
ATOM 2349 C CA . GLU B 1 72 ? 15.453 -8.898 2.752 1 92.62 72 GLU B CA 1
ATOM 2350 C C . GLU B 1 72 ? 15.453 -8.07 4.035 1 92.62 72 GLU B C 1
ATOM 2352 O O . GLU B 1 72 ? 15.016 -6.914 4.035 1 92.62 72 GLU B O 1
ATOM 2357 N N . THR B 1 73 ? 15.898 -8.641 5.09 1 94.75 73 THR B N 1
ATOM 2358 C CA . THR B 1 73 ? 15.977 -7.926 6.363 1 94.75 73 THR B CA 1
ATOM 2359 C C . THR B 1 73 ? 16.891 -6.711 6.246 1 94.75 73 THR B C 1
ATOM 2361 O O . THR B 1 73 ? 16.547 -5.613 6.68 1 94.75 73 THR B O 1
ATOM 2364 N N . ARG B 1 74 ? 18.047 -6.879 5.676 1 93.75 74 ARG B N 1
ATOM 2365 C CA . ARG B 1 74 ? 19 -5.789 5.488 1 93.75 74 ARG B CA 1
ATOM 2366 C C . ARG B 1 74 ? 18.406 -4.68 4.625 1 93.75 74 ARG B C 1
ATOM 2368 O O . ARG B 1 74 ? 18.5 -3.5 4.973 1 93.75 74 ARG B O 1
ATOM 2375 N N . ASP B 1 75 ? 17.859 -5.105 3.547 1 92.31 75 ASP B N 1
ATOM 2376 C CA . ASP B 1 75 ? 17.281 -4.137 2.615 1 92.31 75 ASP B CA 1
ATOM 2377 C C . ASP B 1 75 ? 16.156 -3.338 3.271 1 92.31 75 ASP B C 1
ATOM 2379 O O . ASP B 1 75 ? 16.125 -2.111 3.166 1 92.31 75 ASP B O 1
ATOM 2383 N N . LEU B 1 76 ? 15.266 -4.031 3.963 1 94.69 76 LEU B N 1
ATOM 2384 C CA . LEU B 1 76 ? 14.141 -3.361 4.609 1 94.69 76 LEU B CA 1
ATOM 2385 C C . LEU B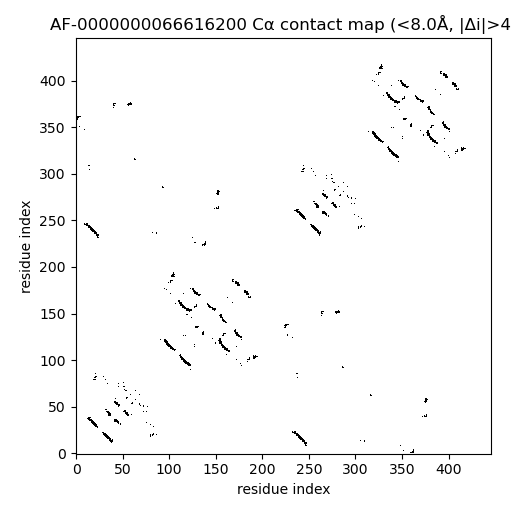 1 76 ? 14.625 -2.439 5.723 1 94.69 76 LEU B C 1
ATOM 2387 O O . LEU B 1 76 ? 14.078 -1.348 5.91 1 94.69 76 LEU B O 1
ATOM 2391 N N . THR B 1 77 ? 15.609 -2.871 6.453 1 93.81 77 THR B N 1
ATOM 2392 C CA . THR B 1 77 ? 16.172 -2.029 7.504 1 93.81 77 THR B CA 1
ATOM 2393 C C . THR B 1 77 ? 16.766 -0.751 6.914 1 93.81 77 THR B C 1
ATOM 2395 O O . THR B 1 77 ? 16.547 0.341 7.445 1 93.81 77 THR B O 1
ATOM 2398 N N . GLY B 1 78 ? 17.516 -0.944 5.867 1 91.81 78 GLY B N 1
ATOM 2399 C CA . GLY B 1 78 ? 18.047 0.213 5.172 1 91.81 78 GLY B CA 1
ATOM 2400 C C . GLY B 1 78 ? 16.984 1.148 4.648 1 91.81 78 GLY B C 1
ATOM 2401 O O . GLY B 1 78 ? 17.078 2.367 4.801 1 91.81 78 GLY B O 1
ATOM 2402 N N . ASN B 1 79 ? 15.93 0.619 4.043 1 92.19 79 ASN B N 1
ATOM 2403 C CA . ASN B 1 79 ? 14.805 1.417 3.559 1 92.19 79 ASN B CA 1
ATOM 2404 C C . ASN B 1 79 ? 14.141 2.197 4.688 1 92.19 79 ASN B C 1
ATOM 2406 O O . ASN B 1 79 ? 13.805 3.371 4.523 1 92.19 79 ASN B O 1
ATOM 2410 N N . GLY B 1 80 ? 13.945 1.505 5.812 1 93.56 80 GLY B N 1
ATOM 2411 C CA . GLY B 1 80 ? 13.375 2.178 6.969 1 93.56 80 GLY B CA 1
ATOM 2412 C C . GLY B 1 80 ? 14.18 3.385 7.414 1 93.56 80 GLY B C 1
ATOM 2413 O O . GLY B 1 80 ? 13.617 4.438 7.715 1 93.56 80 GLY B O 1
ATOM 2414 N N . LYS B 1 81 ? 15.453 3.246 7.434 1 92.31 81 LYS B N 1
ATOM 2415 C CA . LYS B 1 81 ? 16.328 4.348 7.809 1 92.31 81 LYS B CA 1
ATOM 2416 C C . LYS B 1 81 ? 16.203 5.516 6.836 1 92.31 81 LYS B C 1
ATOM 2418 O O . LYS B 1 81 ? 16.078 6.668 7.25 1 92.31 81 LYS B O 1
ATOM 2423 N N . ASP B 1 82 ? 16.234 5.172 5.605 1 91 82 ASP B N 1
ATOM 2424 C CA . ASP B 1 82 ? 16.125 6.199 4.574 1 91 82 ASP B CA 1
ATOM 2425 C C . ASP B 1 82 ? 14.805 6.945 4.672 1 91 82 ASP B C 1
ATOM 2427 O O . ASP B 1 82 ? 14.766 8.172 4.562 1 91 82 ASP B O 1
ATOM 2431 N N . LEU B 1 83 ? 13.719 6.234 4.891 1 92.75 83 LEU B N 1
ATOM 2432 C CA . LEU B 1 83 ? 12.398 6.844 4.977 1 92.75 83 LEU B CA 1
ATOM 2433 C C . LEU B 1 83 ? 12.281 7.734 6.207 1 92.75 83 LEU B C 1
ATOM 2435 O O . LEU B 1 83 ? 11.664 8.797 6.152 1 92.75 83 LEU B O 1
ATOM 2439 N N . ARG B 1 84 ? 12.938 7.32 7.297 1 92.69 84 ARG B N 1
ATOM 2440 C CA . ARG B 1 84 ? 12.945 8.148 8.5 1 92.69 84 ARG B CA 1
ATOM 2441 C C . ARG B 1 84 ? 13.656 9.469 8.258 1 92.69 84 ARG B C 1
ATOM 2443 O O . ARG B 1 84 ? 13.195 10.523 8.695 1 92.69 84 ARG B O 1
ATOM 2450 N N . MET B 1 85 ? 14.711 9.359 7.527 1 89.81 85 MET B N 1
ATOM 2451 C CA . MET B 1 85 ? 15.461 10.562 7.203 1 89.81 85 MET B CA 1
ATOM 2452 C C . MET B 1 85 ? 14.648 11.484 6.301 1 89.81 85 MET B C 1
ATOM 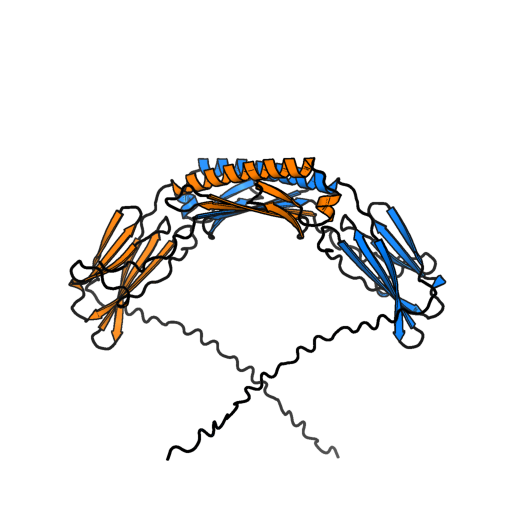2454 O O . MET B 1 85 ? 14.641 12.703 6.488 1 89.81 85 MET B O 1
ATOM 2458 N N . THR B 1 86 ? 14 10.898 5.406 1 89.44 86 THR B N 1
ATOM 2459 C CA . THR B 1 86 ? 13.156 11.672 4.5 1 89.44 86 THR B CA 1
ATOM 2460 C C . THR B 1 86 ? 12.031 12.367 5.262 1 89.44 86 THR B C 1
ATOM 2462 O O . THR B 1 86 ? 11.781 13.555 5.07 1 89.44 86 THR B O 1
ATOM 2465 N N . LEU B 1 87 ? 11.383 11.648 6.109 1 90.12 87 LEU B N 1
ATOM 2466 C CA . LEU B 1 87 ? 10.297 12.211 6.906 1 90.12 87 LEU B CA 1
ATOM 2467 C C . LEU B 1 87 ? 10.797 13.352 7.781 1 90.12 87 LEU B C 1
ATOM 2469 O O . LEU B 1 87 ? 10.148 14.391 7.883 1 90.12 87 LEU B O 1
ATOM 2473 N N . ALA B 1 88 ? 11.945 13.156 8.375 1 88.19 88 ALA B N 1
ATOM 2474 C CA . ALA B 1 88 ? 12.547 14.203 9.203 1 88.19 88 ALA B CA 1
ATOM 2475 C C . ALA B 1 88 ? 12.836 15.453 8.391 1 88.19 88 ALA B C 1
ATOM 2477 O O . ALA B 1 88 ? 12.578 16.578 8.844 1 88.19 88 ALA B O 1
ATOM 2478 N N . HIS B 1 89 ? 13.305 15.195 7.254 1 86.06 89 HIS B N 1
ATOM 2479 C CA . HIS B 1 89 ? 13.602 16.312 6.363 1 86.06 89 HIS B CA 1
ATOM 2480 C C . HIS B 1 89 ? 12.336 17.078 5.996 1 86.06 89 HIS B C 1
ATOM 2482 O O . HIS B 1 89 ? 12.336 18.312 5.973 1 86.06 89 HIS B O 1
ATOM 2488 N N . ILE B 1 90 ? 11.32 16.391 5.738 1 83.69 90 ILE B N 1
ATOM 2489 C CA . ILE B 1 90 ? 10.055 17 5.359 1 83.69 90 ILE B CA 1
ATOM 2490 C C . ILE B 1 90 ? 9.5 17.797 6.535 1 83.69 90 ILE B C 1
ATOM 2492 O O . ILE B 1 90 ? 9.023 18.922 6.363 1 83.69 90 ILE B O 1
ATOM 2496 N N . LYS B 1 91 ? 9.617 17.203 7.629 1 82.19 91 LYS B N 1
ATOM 2497 C CA . LYS B 1 91 ? 9.086 17.859 8.828 1 82.19 91 LYS B CA 1
ATOM 2498 C C . LYS B 1 91 ? 9.844 19.141 9.141 1 82.19 91 LYS B C 1
ATOM 2500 O O . LYS B 1 91 ? 9.281 20.062 9.734 1 82.19 91 LYS B O 1
ATOM 2505 N N . ASP B 1 92 ? 11.055 19.125 8.688 1 80 92 ASP B N 1
ATOM 2506 C CA . ASP B 1 92 ? 11.906 20.281 8.984 1 80 92 ASP B CA 1
ATOM 2507 C C . ASP B 1 92 ? 11.703 21.391 7.965 1 80 92 ASP B C 1
ATOM 2509 O O . ASP B 1 92 ? 12.266 22.484 8.109 1 80 92 ASP B O 1
ATOM 2513 N N . GLN B 1 93 ? 10.938 21.062 7.023 1 78.31 93 GLN B N 1
ATOM 2514 C CA . GLN B 1 93 ? 10.758 22.094 6 1 78.31 93 GLN B CA 1
ATOM 2515 C C . GLN B 1 93 ? 9.906 23.234 6.516 1 78.31 93 GLN B C 1
ATOM 2517 O O . GLN B 1 93 ? 9.367 23.172 7.621 1 78.31 93 GLN B O 1
ATOM 2522 N N . LYS B 1 94 ? 9.758 24.141 5.602 1 73.56 94 LYS B N 1
ATOM 2523 C CA . LYS B 1 94 ? 9.156 25.438 5.938 1 73.56 94 LYS B CA 1
ATOM 2524 C C . LYS B 1 94 ? 7.691 25.281 6.332 1 73.56 94 LYS B C 1
ATOM 2526 O O . LYS B 1 94 ? 6.941 24.562 5.668 1 73.56 94 LYS B O 1
ATOM 2531 N N . GLU B 1 95 ? 7.406 25.75 7.348 1 84.31 95 GLU B N 1
ATOM 2532 C CA . GLU B 1 95 ? 6.031 25.844 7.836 1 84.31 95 GLU B CA 1
ATOM 2533 C C . GLU B 1 95 ? 5.199 26.781 6.973 1 84.31 95 GLU B C 1
ATOM 2535 O O . GLU B 1 95 ? 5.738 27.688 6.348 1 84.31 95 GLU B O 1
ATOM 2540 N N . VAL B 1 96 ? 3.951 26.438 6.785 1 88.56 96 VAL B N 1
ATOM 2541 C CA . VAL B 1 96 ? 2.99 27.312 6.125 1 88.56 96 VAL B CA 1
ATOM 2542 C C . VAL B 1 96 ? 1.952 27.797 7.137 1 88.56 96 VAL B C 1
ATOM 2544 O O . VAL B 1 96 ? 1.137 27.016 7.621 1 88.56 96 VAL B O 1
ATOM 2547 N N . PRO B 1 97 ? 2.02 29 7.438 1 91.75 97 PRO B N 1
ATOM 2548 C CA . PRO B 1 97 ? 1.068 29.516 8.43 1 91.75 97 PRO B CA 1
ATOM 2549 C C . PRO B 1 97 ? -0.376 29.469 7.938 1 91.75 97 PRO B C 1
ATOM 2551 O O . PRO B 1 97 ? -0.627 29.594 6.734 1 91.75 97 PRO B O 1
ATOM 2554 N N . PRO B 1 98 ? -1.302 29.375 8.836 1 95.88 98 PRO B N 1
ATOM 2555 C CA . PRO B 1 98 ? -2.715 29.281 8.453 1 95.88 98 PRO B CA 1
ATOM 2556 C C . PRO B 1 98 ? -3.268 30.609 7.934 1 95.88 98 PRO B C 1
ATOM 2558 O O . PRO B 1 98 ? -2.877 31.672 8.414 1 95.88 98 PRO B O 1
ATOM 2561 N N . MET B 1 99 ? -4.062 30.438 6.953 1 95.38 99 MET B N 1
ATOM 2562 C CA . MET B 1 99 ? -4.969 31.531 6.617 1 95.38 99 MET B CA 1
ATOM 2563 C C . MET B 1 99 ? -6.219 31.5 7.492 1 95.38 99 MET B C 1
ATOM 2565 O O . MET B 1 99 ? -6.934 30.5 7.516 1 95.38 99 MET B O 1
ATOM 2569 N N . VAL B 1 100 ? -6.445 32.562 8.234 1 97 100 VAL B N 1
ATOM 2570 C CA . VAL B 1 100 ? -7.551 32.562 9.18 1 97 100 VAL B CA 1
ATOM 2571 C C . VAL B 1 100 ? -8.672 33.469 8.672 1 97 100 VAL B C 1
ATOM 2573 O O . VAL B 1 100 ? -8.414 34.594 8.234 1 97 100 VAL B O 1
ATOM 2576 N N . ASN B 1 101 ? -9.859 32.875 8.648 1 95.81 101 ASN B N 1
ATOM 2577 C CA . ASN B 1 101 ? -11.055 33.625 8.25 1 95.81 101 ASN B CA 1
ATOM 2578 C C . ASN B 1 101 ? -12.164 33.5 9.289 1 95.81 101 ASN B C 1
ATOM 2580 O O . ASN B 1 101 ? -12.492 32.406 9.727 1 95.81 101 ASN B O 1
ATOM 2584 N N . VAL B 1 102 ? -12.719 34.688 9.656 1 96 102 VAL B N 1
ATOM 2585 C CA . VAL B 1 102 ? -13.805 34.688 10.625 1 96 102 VAL B CA 1
ATOM 2586 C C . VAL B 1 102 ? -15.109 35.094 9.938 1 96 102 VAL B C 1
ATOM 2588 O O . VAL B 1 102 ? -15.148 36.094 9.203 1 96 102 VAL B O 1
ATOM 2591 N N . THR B 1 103 ? -16.109 34.281 10.211 1 93.38 103 THR B N 1
ATOM 2592 C CA . THR B 1 103 ? -17.422 34.594 9.648 1 93.38 103 THR B CA 1
ATOM 2593 C C . THR B 1 103 ? -18.484 34.594 10.734 1 93.38 103 THR B C 1
ATOM 2595 O O . THR B 1 103 ? -18.266 34.094 11.836 1 93.38 103 THR B O 1
ATOM 2598 N N . ARG B 1 104 ? -19.594 35.281 10.43 1 90.69 104 ARG B N 1
ATOM 2599 C CA . ARG B 1 104 ? -20.75 35.312 11.328 1 90.69 104 ARG B CA 1
ATOM 2600 C C . ARG B 1 104 ? -22.031 34.906 10.586 1 90.69 104 ARG B C 1
ATOM 2602 O O . ARG B 1 104 ? -22.188 35.188 9.398 1 90.69 104 ARG B O 1
ATOM 2609 N N . SER B 1 105 ? -22.719 34.125 11.211 1 88.19 105 SER B N 1
ATOM 2610 C CA . SER B 1 105 ? -24 33.719 10.656 1 88.19 105 SER B CA 1
ATOM 2611 C C . SER B 1 105 ? -25.109 33.875 11.688 1 88.19 105 SER B C 1
ATOM 2613 O O . SER B 1 105 ? -24.859 33.781 12.891 1 88.19 105 SER B O 1
ATOM 2615 N N . GLU B 1 106 ? -26.344 34.125 11.133 1 83.69 106 GLU B N 1
ATOM 2616 C CA . GLU B 1 106 ? -27.469 34.312 12.031 1 83.69 106 GLU B CA 1
ATOM 2617 C C . GLU B 1 106 ? -27.859 33 12.68 1 83.69 106 GLU B C 1
ATOM 2619 O O . GLU B 1 106 ? -27.844 31.938 12.031 1 83.69 106 GLU B O 1
ATOM 2624 N N . ALA B 1 107 ? -28 33.094 13.828 1 81.94 107 ALA B N 1
ATOM 2625 C CA . ALA B 1 107 ? -28.516 31.922 14.539 1 81.94 107 ALA B CA 1
ATOM 2626 C C . ALA B 1 107 ? -29.953 32.156 15.008 1 81.94 107 ALA B C 1
ATOM 2628 O O . ALA B 1 107 ? -30.734 32.812 14.312 1 81.94 107 ALA B O 1
ATOM 2629 N N . SER B 1 108 ? -30.359 31.734 16.25 1 75.25 108 SER B N 1
ATOM 2630 C CA . SER B 1 108 ? -31.688 31.984 16.797 1 75.25 108 SER B CA 1
ATOM 2631 C C . SER B 1 108 ? -31.891 33.469 17.109 1 75.25 108 SER B C 1
ATOM 2633 O O . SER B 1 108 ? -30.969 34.281 16.922 1 75.25 108 SER B O 1
ATOM 2635 N N . GLU B 1 109 ? -33.094 33.844 17.469 1 78.69 109 GLU B N 1
ATOM 2636 C CA . GLU B 1 109 ? -33.438 35.219 17.766 1 78.69 109 GLU B CA 1
ATOM 2637 C C . GLU B 1 109 ? -32.438 35.844 18.75 1 78.69 109 GLU B C 1
ATOM 2639 O O . GLU B 1 109 ? -32.25 35.312 19.844 1 78.69 109 GLU B O 1
ATOM 2644 N N . GLY B 1 110 ? -31.656 36.906 18.312 1 82.81 110 GLY B N 1
ATOM 2645 C CA . GLY B 1 110 ? -30.766 37.719 19.125 1 82.81 110 GLY B CA 1
ATOM 2646 C C . GLY B 1 110 ? -29.359 37.188 19.203 1 82.81 110 GLY B C 1
ATOM 2647 O O . GLY B 1 110 ? -28.469 37.844 19.75 1 82.81 110 GLY B O 1
ATOM 2648 N N . ASN B 1 111 ? -29.297 35.906 18.656 1 89.25 111 ASN B N 1
ATOM 2649 C CA . ASN B 1 111 ? -27.969 35.312 18.734 1 89.25 111 ASN B CA 1
ATOM 2650 C C . ASN B 1 111 ? -27.359 35.156 17.344 1 89.25 111 ASN B C 1
ATOM 2652 O O . ASN B 1 111 ? -28.078 35.062 16.344 1 89.25 111 ASN B O 1
ATOM 2656 N N . ILE B 1 112 ? -25.984 35.219 17.328 1 91.12 112 ILE B N 1
ATOM 2657 C CA . ILE B 1 112 ? -25.266 34.969 16.094 1 91.12 112 ILE B CA 1
ATOM 2658 C C . ILE B 1 112 ? -24.203 33.875 16.328 1 91.12 112 ILE B C 1
ATOM 2660 O O . ILE B 1 112 ? -23.766 33.688 17.469 1 91.12 112 ILE B O 1
ATOM 2664 N N . THR B 1 113 ? -23.953 33.125 15.305 1 93.69 113 THR B N 1
ATOM 2665 C CA . THR B 1 113 ? -22.875 32.156 15.328 1 93.69 113 THR B CA 1
ATOM 2666 C C . THR B 1 113 ? -21.625 32.719 14.648 1 93.69 113 THR B C 1
ATOM 2668 O O . THR B 1 113 ? -21.719 33.25 13.539 1 93.69 113 THR B O 1
ATOM 2671 N N . VAL B 1 114 ? -20.516 32.656 15.398 1 95.19 114 VAL B N 1
ATOM 2672 C CA . VAL B 1 114 ? -19.25 33.094 14.805 1 95.19 114 VAL B CA 1
ATOM 2673 C C . VAL B 1 114 ? -18.344 31.875 14.586 1 95.19 114 VAL B C 1
ATOM 2675 O O . VAL B 1 114 ? -18.266 31 15.445 1 95.19 114 VAL B O 1
ATOM 2678 N N . THR B 1 115 ? -17.828 31.844 13.398 1 96.25 115 THR B N 1
ATOM 2679 C CA . THR B 1 115 ? -16.969 30.719 13.023 1 96.25 115 THR B CA 1
ATOM 2680 C C . THR B 1 115 ? -15.602 31.203 12.578 1 96.25 115 THR B C 1
ATOM 2682 O O . THR B 1 115 ? -15.5 32.094 11.742 1 96.25 115 THR B O 1
ATOM 2685 N N . CYS B 1 116 ? -14.594 30.656 13.211 1 97.69 116 CYS B N 1
ATOM 2686 C CA . CYS B 1 116 ? -13.203 30.906 12.844 1 97.69 116 CYS B CA 1
ATOM 2687 C C . CYS B 1 116 ? -12.617 29.719 12.102 1 97.69 116 CYS B C 1
ATOM 2689 O O . CYS B 1 116 ? -12.555 28.609 12.641 1 97.69 116 CYS B O 1
ATOM 2691 N N . ARG B 1 117 ? -12.195 29.953 10.867 1 97.5 117 ARG B N 1
ATOM 2692 C CA . ARG B 1 117 ? -11.648 28.891 10.031 1 97.5 117 ARG B CA 1
ATOM 2693 C C . ARG B 1 117 ? -10.164 29.109 9.758 1 97.5 117 ARG B C 1
ATOM 2695 O O . ARG B 1 117 ? -9.758 30.203 9.391 1 97.5 117 ARG B O 1
ATOM 2702 N N . ALA B 1 118 ? -9.422 28.156 10.062 1 97.19 118 ALA B N 1
ATOM 2703 C CA . ALA B 1 118 ? -8.016 28.125 9.672 1 97.19 118 ALA B CA 1
ATOM 2704 C C . ALA B 1 118 ? -7.789 27.156 8.516 1 97.19 118 ALA B C 1
ATOM 2706 O O . ALA B 1 118 ? -8.227 26 8.578 1 97.19 118 ALA B O 1
ATOM 2707 N N . SER B 1 119 ? -7.117 27.641 7.441 1 95.88 119 SER B N 1
ATOM 2708 C CA . SER B 1 119 ? -6.895 26.781 6.281 1 95.88 119 SER B CA 1
ATOM 2709 C C . SER B 1 119 ? -5.461 26.891 5.773 1 95.88 119 SER B C 1
ATOM 2711 O O . SER B 1 119 ? -4.707 27.766 6.211 1 95.88 119 SER B O 1
ATOM 2713 N N . SER B 1 120 ? -5.027 25.938 5.008 1 92.5 120 SER B N 1
ATOM 2714 C CA . SER B 1 120 ? -3.791 25.922 4.23 1 92.5 120 SER B CA 1
ATOM 2715 C C . SER B 1 120 ? -2.566 26.016 5.133 1 92.5 120 SER B C 1
ATOM 2717 O O . SER B 1 120 ? -1.644 26.781 4.867 1 92.5 120 SER B O 1
ATOM 2719 N N . PHE B 1 121 ? -2.621 25.281 6.195 1 92 121 PHE B N 1
ATOM 2720 C CA . PHE B 1 121 ? -1.479 25.391 7.098 1 92 121 PHE B CA 1
ATOM 2721 C C . PHE B 1 121 ? -0.744 24.062 7.188 1 92 121 PHE B C 1
ATOM 2723 O O . PHE B 1 121 ? -1.315 23 6.895 1 92 121 PHE B O 1
ATOM 2730 N N . TYR B 1 122 ? 0.496 24.156 7.555 1 86.69 122 TYR B N 1
ATOM 2731 C CA . TYR B 1 122 ? 1.39 23.031 7.832 1 86.69 122 TYR B CA 1
ATOM 2732 C C . TYR B 1 122 ? 2.445 23.422 8.859 1 86.69 122 TYR B C 1
ATOM 2734 O O . TYR B 1 122 ? 2.986 24.531 8.812 1 86.69 122 TYR B O 1
ATOM 2742 N N . PRO B 1 123 ? 2.594 22.5 9.742 1 85.44 123 PRO B N 1
ATOM 2743 C CA . PRO B 1 123 ? 2.072 21.156 9.992 1 85.44 123 PRO B CA 1
ATOM 2744 C C . PRO B 1 123 ? 0.645 21.156 10.531 1 85.44 123 PRO B C 1
ATOM 2746 O O . PRO B 1 123 ? 0.012 22.219 10.594 1 85.44 123 PRO B O 1
ATOM 2749 N N . ARG B 1 124 ? 0.159 20.031 10.805 1 86 124 ARG B N 1
ATOM 2750 C CA . ARG B 1 124 ? -1.268 19.891 11.078 1 86 124 ARG B CA 1
ATOM 2751 C C . ARG B 1 124 ? -1.604 20.359 12.492 1 86 124 ARG B C 1
ATOM 2753 O O . ARG B 1 124 ? -2.77 20.609 12.805 1 86 124 ARG B O 1
ATOM 2760 N N . ASN B 1 125 ? -0.635 20.438 13.383 1 85.62 125 ASN B N 1
ATOM 2761 C CA . ASN B 1 125 ? -0.895 20.859 14.75 1 85.62 125 ASN B CA 1
ATOM 2762 C C . ASN B 1 125 ? -1.265 22.344 14.82 1 85.62 125 ASN B C 1
ATOM 2764 O O . ASN B 1 125 ? -0.547 23.188 14.281 1 85.62 125 ASN B O 1
ATOM 2768 N N . ILE B 1 126 ? -2.393 22.625 15.453 1 92.25 126 ILE B N 1
ATOM 2769 C CA . ILE B 1 126 ? -2.869 24 15.539 1 92.25 126 ILE B CA 1
ATOM 2770 C C . ILE B 1 126 ? -3.758 24.172 16.766 1 92.25 126 ILE B C 1
ATOM 2772 O O . ILE B 1 126 ? -4.34 23.203 17.266 1 92.25 126 ILE B O 1
ATOM 2776 N N . ILE B 1 127 ? -3.695 25.328 17.344 1 93.38 127 ILE B N 1
ATOM 2777 C CA . ILE B 1 127 ? -4.641 25.703 18.391 1 93.38 127 ILE B CA 1
ATOM 2778 C C . ILE B 1 127 ? -5.555 26.812 17.875 1 93.38 127 ILE B C 1
ATOM 2780 O O . ILE B 1 127 ? -5.078 27.875 17.453 1 93.38 127 ILE B O 1
ATOM 2784 N N . LEU B 1 128 ? -6.836 26.5 17.859 1 96.06 128 LEU B N 1
ATOM 2785 C CA . LEU B 1 128 ? -7.875 27.453 17.484 1 96.06 128 LEU B CA 1
ATOM 2786 C C . LEU B 1 128 ? -8.938 27.562 18.578 1 96.06 128 LEU B C 1
ATOM 2788 O O . LEU B 1 128 ? -9.523 26.547 18.969 1 96.06 128 LEU B O 1
ATOM 2792 N N . THR B 1 129 ? -9.133 28.766 19.094 1 96.94 129 THR B N 1
ATOM 2793 C CA . THR B 1 129 ? -10.117 28.906 20.156 1 96.94 129 THR B CA 1
ATOM 2794 C C . THR B 1 129 ? -10.695 30.312 20.172 1 96.94 129 THR B C 1
ATOM 2796 O O . THR B 1 129 ? -10.023 31.266 19.781 1 96.94 129 THR B O 1
ATOM 2799 N N . TRP B 1 130 ? -11.953 30.438 20.609 1 97.38 13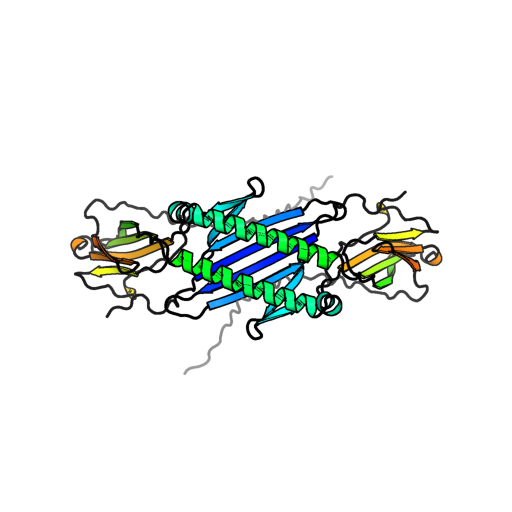0 TRP B N 1
ATOM 2800 C CA . TRP B 1 130 ? -12.57 31.734 20.828 1 97.38 130 TRP B CA 1
ATOM 2801 C C . TRP B 1 130 ? -12.242 32.281 22.219 1 97.38 130 TRP B C 1
ATOM 2803 O O . TRP B 1 130 ? -12.258 31.531 23.203 1 97.38 130 TRP B O 1
ATOM 2813 N N . ARG B 1 131 ? -11.969 33.5 22.234 1 97.31 131 ARG B N 1
ATOM 2814 C CA . ARG B 1 131 ? -11.734 34.188 23.484 1 97.31 131 ARG B CA 1
ATOM 2815 C C . ARG B 1 131 ? -12.75 35.312 23.703 1 97.31 131 ARG B C 1
ATOM 2817 O O . ARG B 1 131 ? -13.109 36.031 22.75 1 97.31 131 ARG B O 1
ATOM 2824 N N . GLN B 1 132 ? -13.234 35.438 24.891 1 96.94 132 GLN B N 1
ATOM 2825 C CA . GLN B 1 132 ? -14.078 36.562 25.328 1 96.94 132 GLN B CA 1
ATOM 2826 C C . GLN B 1 132 ? -13.312 37.5 26.266 1 96.94 132 GLN B C 1
ATOM 2828 O O . GLN B 1 132 ? -12.828 37.062 27.312 1 96.94 132 GLN B O 1
ATOM 2833 N N . ASP B 1 133 ? -13.211 38.688 25.906 1 96.5 133 ASP B N 1
ATOM 2834 C CA . ASP B 1 133 ? -12.469 39.656 26.703 1 96.5 133 ASP B CA 1
ATOM 2835 C C . ASP B 1 133 ? -11.07 39.156 27.031 1 96.5 133 ASP B C 1
ATOM 2837 O O . ASP B 1 133 ? -10.617 39.25 28.172 1 96.5 133 ASP B O 1
ATOM 2841 N N . GLY B 1 134 ? -10.484 38.406 26.062 1 94.38 134 GLY B N 1
ATOM 2842 C CA . GLY B 1 134 ? -9.094 37.969 26.172 1 94.38 134 GLY B CA 1
ATOM 2843 C C . GLY B 1 134 ? -8.938 36.625 26.859 1 94.38 134 GLY B C 1
ATOM 2844 O O . GLY B 1 134 ? -7.828 36.094 26.938 1 94.38 134 GLY B O 1
ATOM 2845 N N . VAL B 1 135 ? -10.102 36.125 27.359 1 95 135 VAL B N 1
ATOM 2846 C CA . VAL B 1 135 ? -10.047 34.875 28.062 1 95 135 VAL B CA 1
ATOM 2847 C C . VAL B 1 135 ? -10.664 33.781 27.188 1 95 135 VAL B C 1
ATOM 2849 O O . VAL B 1 135 ? -11.766 33.938 26.656 1 95 135 VAL B O 1
ATOM 2852 N N . SER B 1 136 ? -9.992 32.656 27.109 1 94.56 136 SER B N 1
ATOM 2853 C CA . SER B 1 136 ? -10.477 31.531 26.297 1 94.56 136 SER B CA 1
ATOM 2854 C C . SER B 1 136 ? -11.797 30.984 26.812 1 94.56 136 SER B C 1
ATOM 2856 O O . SER B 1 136 ? -11.961 30.812 28.031 1 94.56 136 SER B O 1
ATOM 2858 N N . LEU B 1 137 ? -12.688 30.75 25.875 1 94.31 137 LEU B N 1
ATOM 2859 C CA . LEU B 1 137 ? -13.961 30.141 26.234 1 94.31 137 LEU B CA 1
ATOM 2860 C C . LEU B 1 137 ? -13.773 28.688 26.625 1 94.31 137 LEU B C 1
ATOM 2862 O O . LEU B 1 137 ? -12.836 28.031 26.172 1 94.31 137 LEU B O 1
ATOM 2866 N N . SER B 1 138 ? -14.734 28.281 27.453 1 89.94 138 SER B N 1
ATOM 2867 C CA . SER B 1 138 ? -14.703 26.875 27.859 1 89.94 138 SER B CA 1
ATOM 2868 C C . SER B 1 138 ? -15.031 25.953 26.688 1 89.94 138 SER B C 1
ATOM 2870 O O . SER B 1 138 ? -15.664 26.375 25.719 1 89.94 138 SER B O 1
ATOM 2872 N N . HIS B 1 139 ? -14.547 24.688 26.875 1 87.75 139 HIS B N 1
ATOM 2873 C CA . HIS B 1 139 ? -14.703 23.703 25.812 1 87.75 139 HIS B CA 1
ATOM 2874 C C . HIS B 1 139 ? -16.172 23.453 25.484 1 87.75 139 HIS B C 1
ATOM 2876 O O . HIS B 1 139 ? -16.531 23.281 24.312 1 87.75 139 HIS B O 1
ATOM 2882 N N . ASP B 1 140 ? -17.031 23.609 26.438 1 90 140 ASP B N 1
ATOM 2883 C CA . ASP B 1 140 ? -18.438 23.281 26.266 1 90 140 ASP B CA 1
ATOM 2884 C C . ASP B 1 140 ? -19.203 24.406 25.562 1 90 140 ASP B C 1
ATOM 2886 O O . ASP B 1 140 ? -20.328 24.219 25.109 1 90 140 ASP B O 1
ATOM 2890 N N . THR B 1 141 ? -18.562 25.547 25.422 1 91.88 141 THR B N 1
ATOM 2891 C CA . THR B 1 141 ? -19.234 26.703 24.859 1 91.88 141 THR B CA 1
ATOM 2892 C C . THR B 1 141 ? -18.891 26.891 23.375 1 91.88 141 THR B C 1
ATOM 2894 O O . THR B 1 141 ? -19.391 27.797 22.719 1 91.88 141 THR B O 1
ATOM 2897 N N . GLN B 1 142 ? -17.969 26.016 22.953 1 94.31 142 GLN B N 1
ATOM 2898 C CA . GLN B 1 142 ? -17.578 26.109 21.547 1 94.31 142 GLN B CA 1
ATOM 2899 C C . GLN B 1 142 ? -17.562 24.734 20.875 1 94.31 142 GLN B C 1
ATOM 2901 O O . GLN B 1 142 ? -17.594 23.719 21.562 1 94.31 142 GLN B O 1
ATOM 2906 N N . GLN B 1 143 ? -17.688 24.781 19.562 1 93.06 143 GLN B N 1
ATOM 2907 C CA . GLN B 1 143 ? -17.625 23.578 18.75 1 93.06 143 GLN B CA 1
ATOM 2908 C C . GLN B 1 143 ? -16.422 23.609 17.812 1 93.06 143 GLN B C 1
ATOM 2910 O O . GLN B 1 143 ? -16.094 24.656 17.25 1 93.06 143 GLN B O 1
ATOM 2915 N N . TRP B 1 144 ? -15.766 22.484 17.781 1 92.56 144 TRP B N 1
ATOM 2916 C CA . TRP B 1 144 ? -14.594 22.375 16.922 1 92.56 144 TRP B CA 1
ATOM 2917 C C . TRP B 1 144 ? -14.852 21.422 15.773 1 92.56 144 TRP B C 1
ATOM 2919 O O . TRP B 1 144 ? -15.531 20.406 15.938 1 92.56 144 TRP B O 1
ATOM 2929 N N . GLY B 1 145 ? -14.258 21.812 14.664 1 92.25 145 GLY B N 1
ATOM 2930 C CA . GLY B 1 145 ? -14.133 20.844 13.594 1 92.25 145 GLY B CA 1
ATOM 2931 C C . GLY B 1 145 ? -12.883 19.984 13.695 1 92.25 145 GLY B C 1
ATOM 2932 O O . GLY B 1 145 ? -11.922 20.375 14.367 1 92.25 145 GLY B O 1
ATOM 2933 N N . ASP B 1 146 ? -12.898 18.781 13.086 1 90.56 146 ASP B N 1
ATOM 2934 C CA . ASP B 1 146 ? -11.688 17.984 12.961 1 90.56 146 ASP B CA 1
ATOM 2935 C C . ASP B 1 146 ? -10.656 18.672 12.078 1 90.56 146 ASP B C 1
ATOM 2937 O O . ASP B 1 146 ? -11.008 19.516 11.25 1 90.56 146 ASP B O 1
ATOM 2941 N N . VAL B 1 147 ? -9.406 18.469 12.367 1 91 147 VAL B N 1
ATOM 2942 C CA . VAL B 1 147 ? -8.367 18.906 11.438 1 91 147 VAL B CA 1
ATOM 2943 C C . VAL B 1 147 ? -8.375 18 10.195 1 91 147 VAL B C 1
ATOM 2945 O O . VAL B 1 147 ? -8.102 16.812 10.289 1 91 147 VAL B O 1
ATOM 2948 N N . LEU B 1 148 ? -8.672 18.562 9.078 1 90.25 148 LEU B N 1
ATOM 2949 C CA . LEU B 1 148 ? -8.82 17.781 7.855 1 90.25 148 LEU B CA 1
ATOM 2950 C C . LEU B 1 148 ? -7.785 18.203 6.816 1 90.25 148 LEU B C 1
ATOM 2952 O O . LEU B 1 148 ? -7.348 19.344 6.793 1 90.25 148 LEU B O 1
ATOM 2956 N N . PRO B 1 149 ? -7.445 17.234 5.941 1 87.88 149 PRO B N 1
ATOM 2957 C CA . PRO B 1 149 ? -6.566 17.609 4.832 1 87.88 149 PRO B CA 1
ATOM 2958 C C . PRO B 1 149 ? -7.242 18.547 3.84 1 87.88 149 PRO B C 1
ATOM 2960 O O . PRO B 1 149 ? -8.438 18.422 3.584 1 87.88 149 PRO B O 1
ATOM 2963 N N . ASP B 1 150 ? -6.406 19.453 3.318 1 87.38 150 ASP B N 1
ATOM 2964 C CA . ASP B 1 150 ? -6.887 20.344 2.268 1 87.38 150 ASP B CA 1
ATOM 2965 C C . ASP B 1 150 ? -6.684 19.719 0.886 1 87.38 150 ASP B C 1
ATOM 2967 O O . ASP B 1 150 ? -7.027 20.328 -0.13 1 87.38 150 ASP B O 1
ATOM 2971 N N . GLY B 1 151 ? -6.148 18.562 0.831 1 77.31 151 GLY B N 1
ATOM 2972 C CA . GLY B 1 151 ? -5.934 17.859 -0.43 1 77.31 151 GLY B CA 1
ATOM 2973 C C . GLY B 1 151 ? -4.645 18.266 -1.12 1 77.31 151 GLY B C 1
ATOM 2974 O O . GLY B 1 151 ? -4.316 17.75 -2.188 1 77.31 151 GLY B O 1
ATOM 2975 N N . ASN B 1 152 ? -3.971 19.234 -0.603 1 79.38 152 ASN B N 1
ATOM 2976 C CA . ASN B 1 152 ? -2.748 19.719 -1.232 1 79.38 152 ASN B CA 1
ATOM 2977 C C . ASN B 1 152 ? -1.545 19.578 -0.304 1 79.38 152 ASN B C 1
ATOM 2979 O O . ASN B 1 152 ? -0.53 20.266 -0.49 1 79.38 152 ASN B O 1
ATOM 2983 N N . GLY B 1 153 ? -1.717 18.812 0.713 1 81.44 153 GLY B N 1
ATOM 2984 C CA . GLY B 1 153 ? -0.64 18.625 1.673 1 81.44 153 GLY B CA 1
ATOM 2985 C C . GLY B 1 153 ? -0.796 19.484 2.916 1 81.44 153 GLY B C 1
ATOM 2986 O O . GLY B 1 153 ? -0.061 19.312 3.891 1 81.44 153 GLY B O 1
ATOM 2987 N N . THR B 1 154 ? -1.703 20.422 2.818 1 89.44 154 THR B N 1
ATOM 2988 C CA . THR B 1 154 ? -1.969 21.266 3.969 1 89.44 154 THR B CA 1
ATOM 2989 C C . THR B 1 154 ? -3.252 20.844 4.676 1 89.44 154 THR B C 1
ATOM 2991 O O . THR B 1 154 ? -3.844 19.812 4.332 1 89.44 154 THR B O 1
ATOM 2994 N N . TYR B 1 155 ? -3.553 21.625 5.699 1 91.81 155 TYR B N 1
ATOM 2995 C CA . TYR B 1 155 ? -4.672 21.219 6.539 1 91.81 155 TYR B CA 1
ATOM 2996 C C . TYR B 1 155 ? -5.621 22.391 6.781 1 91.81 155 TYR B C 1
ATOM 2998 O O . TYR B 1 155 ? -5.32 23.531 6.422 1 91.81 155 TYR B O 1
ATOM 3006 N N . GLN B 1 156 ? -6.812 22.016 7.262 1 95.19 156 GLN B N 1
ATOM 3007 C CA . GLN B 1 156 ? -7.82 23.016 7.586 1 95.19 156 GLN B CA 1
ATOM 3008 C C . GLN B 1 156 ? -8.641 22.609 8.805 1 95.19 156 GLN B C 1
ATOM 3010 O O . GLN B 1 156 ? -8.758 21.406 9.102 1 95.19 156 GLN B O 1
ATOM 3015 N N . THR B 1 157 ? -9.148 23.5 9.586 1 96.38 157 THR B N 1
ATOM 3016 C CA . THR B 1 157 ? -10.039 23.266 10.711 1 96.38 157 THR B CA 1
ATOM 3017 C C . THR B 1 157 ? -10.836 24.531 11.047 1 96.38 157 THR B C 1
ATOM 3019 O O . THR B 1 157 ? -10.719 25.547 10.359 1 96.38 157 THR B O 1
ATOM 3022 N N . TRP B 1 158 ? -11.805 24.438 11.961 1 97.31 158 TRP B N 1
ATOM 3023 C CA . TRP B 1 158 ? -12.602 25.609 12.344 1 97.31 158 TRP B CA 1
ATOM 3024 C C . TRP B 1 158 ? -13.102 25.469 13.781 1 97.31 158 TRP B C 1
ATOM 3026 O O . TRP B 1 158 ? -13.094 24.375 14.344 1 97.31 158 TRP B O 1
ATOM 3036 N N . VAL B 1 159 ? -13.43 26.531 14.398 1 97.5 159 VAL B N 1
ATOM 3037 C CA . VAL B 1 159 ? -14.062 26.609 15.711 1 97.5 159 VAL B CA 1
ATOM 3038 C C . VAL B 1 159 ? -15.203 27.625 15.672 1 97.5 159 VAL B C 1
ATOM 3040 O O . VAL B 1 159 ? -15.094 28.672 15.039 1 97.5 159 VAL B O 1
ATOM 3043 N N . ALA B 1 160 ? -16.344 27.203 16.25 1 96.62 160 ALA B N 1
ATOM 3044 C CA . ALA B 1 160 ? -17.531 28.062 16.234 1 96.62 160 ALA B CA 1
ATOM 3045 C C . ALA B 1 160 ? -18.125 28.219 17.625 1 96.62 160 ALA B C 1
ATOM 3047 O O . ALA B 1 160 ? -17.953 27.344 18.484 1 96.62 160 ALA B O 1
ATOM 3048 N N . THR B 1 161 ? -18.75 29.344 17.844 1 95.88 161 THR B N 1
ATOM 3049 C CA . THR B 1 161 ? -19.484 29.594 19.078 1 95.88 161 THR B CA 1
ATOM 3050 C C . THR B 1 161 ? -20.672 30.516 18.828 1 95.88 161 THR B C 1
ATOM 3052 O O . THR B 1 161 ? -20.75 31.156 17.781 1 95.88 161 THR B O 1
ATOM 3055 N N . ARG B 1 162 ? -21.594 30.484 19.719 1 94.19 162 ARG B N 1
ATOM 3056 C CA . ARG B 1 162 ? -22.75 31.375 19.656 1 94.19 162 ARG B CA 1
ATOM 3057 C C . ARG B 1 162 ? -22.578 32.562 20.609 1 94.19 162 ARG B C 1
ATOM 3059 O O . ARG B 1 162 ? -22.156 32.375 21.766 1 94.19 162 ARG B O 1
ATOM 3066 N N . ILE B 1 163 ? -22.891 33.75 20.094 1 93.69 163 ILE B N 1
ATOM 3067 C CA . ILE B 1 163 ? -22.781 34.938 20.938 1 93.69 163 ILE B CA 1
ATOM 3068 C C . ILE B 1 163 ? -24.016 35.812 20.734 1 93.69 163 ILE B C 1
ATOM 3070 O O . ILE B 1 163 ? -24.781 35.625 19.781 1 93.69 163 ILE B O 1
ATOM 3074 N N . CYS B 1 164 ? -24.188 36.719 21.703 1 91.69 164 CYS B N 1
ATOM 3075 C CA . CYS B 1 164 ? -25.281 37.656 21.578 1 91.69 164 CYS B CA 1
ATOM 3076 C C . CYS B 1 164 ? -24.953 38.75 20.547 1 91.69 164 CYS B C 1
ATOM 3078 O O . CYS B 1 164 ? -23.844 39.25 20.516 1 91.69 164 CYS B O 1
ATOM 3080 N N . ARG B 1 165 ? -26.016 39.062 19.828 1 90.56 165 ARG B N 1
ATOM 3081 C CA . ARG B 1 165 ? -25.859 40.156 18.875 1 90.56 165 ARG B CA 1
ATOM 3082 C C . ARG B 1 165 ? -25.484 41.438 19.594 1 90.56 165 ARG B C 1
ATOM 3084 O O . ARG B 1 165 ? -26.062 41.781 20.625 1 90.56 165 ARG B O 1
ATOM 3091 N N . GLY B 1 166 ? -24.438 42.094 19.109 1 88.38 166 GLY B N 1
ATOM 3092 C CA . GLY B 1 166 ? -24 43.344 19.719 1 88.38 166 GLY B CA 1
ATOM 3093 C C . GLY B 1 166 ? -22.766 43.156 20.578 1 88.38 166 GLY B C 1
ATOM 3094 O O . GLY B 1 166 ? -22.125 44.156 20.953 1 88.38 166 GLY B O 1
ATOM 3095 N N . GLU B 1 167 ? -22.453 41.938 20.922 1 92 167 GLU B N 1
ATOM 3096 C CA . GLU B 1 167 ? -21.312 41.688 21.797 1 92 167 GLU B CA 1
ATOM 3097 C C . GLU B 1 167 ? -20.109 41.188 21 1 92 167 GLU B C 1
ATOM 3099 O O . GLU B 1 167 ? -19.141 40.688 21.578 1 92 167 GLU B O 1
ATOM 3104 N N . GLU B 1 168 ? -20.078 41.406 19.703 1 92.75 168 GLU B N 1
ATOM 3105 C CA . GLU B 1 168 ? -19.047 40.875 18.812 1 92.75 168 GLU B CA 1
ATOM 3106 C C . GLU B 1 168 ? -17.656 41.406 19.203 1 92.75 168 GLU B C 1
ATOM 3108 O O . GLU B 1 168 ? -16.672 40.688 19.094 1 92.75 168 GLU B O 1
ATOM 3113 N N . GLN B 1 169 ? -17.578 42.656 19.656 1 92.75 169 GLN B N 1
ATOM 3114 C CA . GLN B 1 169 ? -16.312 43.312 19.953 1 92.75 169 GLN B CA 1
ATOM 3115 C C . GLN B 1 169 ? -15.602 42.656 21.125 1 92.75 169 GLN B C 1
ATOM 3117 O O . GLN B 1 169 ? -14.391 42.812 21.312 1 92.75 169 GLN B O 1
ATOM 3122 N N . ARG B 1 170 ? -16.344 41.844 21.875 1 95.19 170 ARG B N 1
ATOM 3123 C CA . ARG B 1 170 ? -15.766 41.188 23.047 1 95.19 170 ARG B CA 1
ATOM 3124 C C . ARG B 1 170 ? -15.109 39.875 22.672 1 95.19 170 ARG B C 1
ATOM 3126 O O . ARG B 1 170 ? -14.422 39.25 23.484 1 95.19 170 ARG B O 1
ATOM 3133 N N . PHE B 1 171 ? -15.328 39.5 21.422 1 95.94 171 PHE B N 1
ATOM 3134 C CA . PHE B 1 171 ? -14.891 38.156 21.047 1 95.94 171 PHE B CA 1
ATOM 3135 C C . PHE B 1 171 ? -13.797 38.219 19.984 1 95.94 171 PHE B C 1
ATOM 3137 O O . PHE B 1 171 ? -13.859 39.031 19.078 1 95.94 171 PHE B O 1
ATOM 3144 N N . THR B 1 172 ? -12.766 37.344 20.172 1 97.19 172 THR B N 1
ATOM 3145 C CA . THR B 1 172 ? -11.695 37.156 19.203 1 97.19 172 THR B CA 1
ATOM 3146 C C . THR B 1 172 ? -11.352 35.688 19.031 1 97.19 172 THR B C 1
ATOM 3148 O O . THR B 1 172 ? -11.508 34.906 19.969 1 97.19 172 THR B O 1
ATOM 3151 N N . CYS B 1 173 ? -10.953 35.375 17.875 1 97.69 173 CYS B N 1
ATOM 3152 C CA . CYS B 1 173 ? -10.43 34.062 17.609 1 97.69 173 CYS B CA 1
ATOM 3153 C C . CYS B 1 173 ? -8.922 34 17.828 1 97.69 173 CYS B C 1
ATOM 3155 O O . CYS B 1 173 ? -8.18 34.781 17.203 1 97.69 173 CYS B O 1
ATOM 3157 N N . TYR B 1 174 ? -8.508 33.188 18.688 1 97.62 174 TYR B N 1
ATOM 3158 C CA . TYR B 1 174 ? -7.094 32.969 18.969 1 97.62 174 TYR B CA 1
ATOM 3159 C C . TYR B 1 174 ? -6.543 31.797 18.188 1 97.62 174 TYR B C 1
ATOM 3161 O O . TYR B 1 174 ? -7.121 30.703 18.219 1 97.62 174 TYR B O 1
ATOM 3169 N N . MET B 1 175 ? -5.441 32.062 17.453 1 97.5 175 MET B N 1
ATOM 3170 C CA . MET B 1 175 ? -4.797 31.016 16.656 1 97.5 175 MET B CA 1
ATOM 3171 C C . MET B 1 175 ? -3.33 30.859 17.047 1 97.5 175 MET B C 1
ATOM 3173 O O . MET B 1 175 ? -2.617 31.859 17.203 1 97.5 175 MET B O 1
ATOM 3177 N N . GLU B 1 176 ? -2.912 29.656 17.359 1 96.12 176 GLU B N 1
ATOM 3178 C CA . GLU B 1 176 ? -1.508 29.328 17.578 1 96.12 176 GLU B CA 1
ATOM 3179 C C . GLU B 1 176 ? -1.048 28.203 16.656 1 96.12 176 GLU B C 1
ATOM 3181 O O . GLU B 1 176 ? -1.695 27.156 16.578 1 96.12 176 GLU B O 1
ATOM 3186 N N . HIS B 1 177 ? 0.065 28.5 15.938 1 93.62 177 HIS B N 1
ATOM 3187 C CA . HIS B 1 177 ? 0.622 27.516 15.016 1 93.62 177 HIS B CA 1
ATOM 3188 C C . HIS B 1 177 ? 2.139 27.641 14.922 1 93.62 177 HIS B C 1
ATOM 3190 O O . HIS B 1 177 ? 2.658 28.719 14.609 1 93.62 177 HIS B O 1
ATOM 3196 N N . SER B 1 178 ? 2.809 26.562 15.211 1 87.69 178 SER B N 1
ATOM 3197 C CA . SER B 1 178 ? 4.262 26.469 15.117 1 87.69 178 SER B CA 1
ATOM 3198 C C . SER B 1 178 ? 4.938 27.594 15.898 1 87.69 178 SER B C 1
ATOM 3200 O O . SER B 1 178 ? 5.848 28.25 15.391 1 87.69 178 SER B O 1
ATOM 3202 N N . GLY B 1 179 ? 4.457 27.859 17 1 87.44 179 GLY B N 1
ATOM 3203 C CA . GLY B 1 179 ? 5.09 28.812 17.906 1 87.44 179 GLY B CA 1
ATOM 3204 C C . GLY B 1 179 ? 4.645 30.234 17.688 1 87.44 179 GLY B C 1
ATOM 3205 O O . GLY B 1 179 ? 4.988 31.125 18.453 1 87.44 179 GLY B O 1
ATOM 3206 N N . ASN B 1 180 ? 3.9 30.453 16.594 1 92.69 180 ASN B N 1
ATOM 3207 C CA . ASN B 1 180 ? 3.35 31.781 16.312 1 92.69 180 ASN B CA 1
ATOM 3208 C C . ASN B 1 180 ? 1.88 31.875 16.719 1 92.69 180 ASN B C 1
ATOM 3210 O O . ASN B 1 180 ? 1.159 30.875 16.672 1 92.69 180 ASN B O 1
ATOM 3214 N N . HIS B 1 181 ? 1.484 33.062 17.156 1 95 181 HIS B N 1
ATOM 3215 C CA . HIS B 1 181 ? 0.08 33.25 17.516 1 95 181 HIS B CA 1
ATOM 3216 C C . HIS B 1 181 ? -0.481 34.531 16.938 1 95 181 HIS B C 1
ATOM 3218 O O . HIS B 1 181 ? 0.275 35.438 16.594 1 95 181 HIS B O 1
ATOM 3224 N N . SER B 1 182 ? -1.787 34.531 16.625 1 96.38 182 SER B N 1
ATOM 3225 C CA . SER B 1 182 ? -2.521 35.719 16.172 1 96.38 182 SER B CA 1
ATOM 3226 C C . SER B 1 182 ? -3.949 35.719 16.703 1 96.38 182 SER B C 1
ATOM 3228 O O . SER B 1 182 ? -4.453 34.688 17.156 1 96.38 182 SER B O 1
ATOM 3230 N N . THR B 1 183 ? -4.477 36.906 16.781 1 96.31 183 THR B N 1
ATOM 3231 C CA . THR B 1 183 ? -5.863 37.094 17.203 1 96.31 183 THR B CA 1
ATOM 3232 C C . THR B 1 183 ? -6.68 37.75 16.109 1 96.31 183 THR B C 1
ATOM 3234 O O . THR B 1 183 ? -6.211 38.688 15.469 1 96.31 183 THR B O 1
ATOM 3237 N N . HIS B 1 184 ? -7.914 37.25 15.938 1 96.75 184 HIS B N 1
ATOM 3238 C CA . HIS B 1 184 ? -8.766 37.719 14.852 1 96.75 184 HIS B CA 1
ATOM 3239 C C . HIS B 1 184 ? -10.141 38.125 15.367 1 96.75 184 HIS B C 1
ATOM 3241 O O . HIS B 1 184 ? -10.883 37.312 15.891 1 96.75 184 HIS B O 1
ATOM 3247 N N . PRO B 1 185 ? -10.531 39.406 15.172 1 95.19 185 PRO B N 1
ATOM 3248 C CA . PRO B 1 185 ? -11.82 39.906 15.68 1 95.19 185 PRO B CA 1
ATOM 3249 C C . PRO B 1 185 ? -13 39.438 14.82 1 95.19 185 PRO B C 1
ATOM 3251 O O . PRO B 1 185 ? -12.812 39.062 13.664 1 95.19 185 PRO B O 1
ATOM 3254 N N . VAL B 1 186 ? -14.156 39.469 15.406 1 93.81 186 VAL B N 1
ATOM 3255 C CA . VAL B 1 186 ? -15.398 39.25 14.664 1 93.81 186 VAL B CA 1
ATOM 3256 C C . VAL B 1 186 ? -15.688 40.469 13.797 1 93.81 186 VAL B C 1
ATOM 3258 O O . VAL B 1 186 ? -15.648 41.594 14.281 1 93.81 186 VAL B O 1
ATOM 3261 N N . PRO B 1 187 ? -15.961 40.188 12.531 1 86.88 187 PRO B N 1
ATOM 3262 C CA . PRO B 1 187 ? -16.266 41.344 11.68 1 86.88 187 PRO B CA 1
ATOM 3263 C C . PRO B 1 187 ? -17.562 42.031 12.078 1 86.88 187 PRO B C 1
ATOM 3265 O O . PRO B 1 187 ? -18.5 41.375 12.539 1 86.88 187 PRO B O 1
ATOM 3268 N N . SER B 1 188 ? -17.641 43.344 12.094 1 75.56 188 SER B N 1
ATOM 3269 C CA . SER B 1 188 ? -18.812 44.125 12.484 1 75.56 188 SER B CA 1
ATOM 3270 C C . SER B 1 188 ? -19.938 43.938 11.477 1 75.56 188 SER B C 1
ATOM 3272 O O . SER B 1 188 ? -21.109 44.094 11.828 1 75.56 188 SER B O 1
ATOM 3274 N N . GLY B 1 189 ? -19.609 43.938 10.195 1 61.47 189 GLY B N 1
ATOM 3275 C CA . GLY B 1 189 ? -20.641 44.156 9.18 1 61.47 189 GLY B CA 1
ATOM 3276 C C . GLY B 1 189 ? -21.656 43.031 9.102 1 61.47 189 GLY B C 1
ATOM 3277 O O . GLY B 1 189 ? -21.594 42.062 9.891 1 61.47 189 GLY B O 1
ATOM 3278 N N . LYS B 1 190 ? -22.625 43.219 7.988 1 54.91 190 LYS B N 1
ATOM 3279 C CA . LYS B 1 190 ? -23.781 42.375 7.703 1 54.91 190 LYS B CA 1
ATOM 3280 C C . LYS B 1 190 ? -23.375 40.906 7.617 1 54.91 190 LYS B C 1
ATOM 3282 O O . LYS B 1 190 ? -22.281 40.594 7.145 1 54.91 190 LYS B O 1
ATOM 3287 N N . VAL B 1 191 ? -23.922 40.125 8.391 1 52.94 191 VAL B N 1
ATOM 3288 C CA . VAL B 1 191 ? -23.922 38.656 8.539 1 52.94 191 VAL B CA 1
ATOM 3289 C C . VAL B 1 191 ? -23.891 38 7.168 1 52.94 191 VAL B C 1
ATOM 3291 O O . VAL B 1 191 ? -24.688 38.344 6.293 1 52.94 191 VAL B O 1
ATOM 3294 N N . LEU B 1 192 ? -22.828 37.719 6.648 1 48.19 192 LEU B N 1
ATOM 3295 C CA . LEU B 1 192 ? -23.062 36.781 5.543 1 48.19 192 LEU B CA 1
ATOM 3296 C C . LEU B 1 192 ? -23.984 35.625 5.98 1 48.19 192 LEU B C 1
ATOM 3298 O O . LEU B 1 192 ? -23.703 34.969 6.984 1 48.19 192 LEU B O 1
ATOM 3302 N N . VAL B 1 193 ? -25.219 35.812 5.734 1 40.03 193 VAL B N 1
ATOM 3303 C CA . VAL B 1 193 ? -26.125 34.688 5.887 1 40.03 193 VAL B CA 1
ATOM 3304 C C . VAL B 1 193 ? -25.562 33.469 5.168 1 40.03 193 VAL B C 1
ATOM 3306 O O . VAL B 1 193 ? -25.547 33.406 3.938 1 40.03 193 VAL B O 1
ATOM 3309 N N . LEU B 1 194 ? -24.547 33.031 5.5 1 41.25 194 LEU B N 1
ATOM 3310 C CA . LEU B 1 194 ? -24.375 31.688 4.973 1 41.25 194 LEU B CA 1
ATOM 3311 C C . LEU B 1 194 ? -25.516 30.781 5.43 1 41.25 194 LEU B C 1
ATOM 3313 O O . LEU B 1 194 ? -25.594 30.438 6.609 1 41.25 194 LEU B O 1
ATOM 3317 N N . GLN B 1 195 ? -26.688 30.984 4.875 1 34.69 195 GLN B N 1
ATOM 3318 C CA . GLN B 1 195 ? -27.641 29.891 4.984 1 34.69 195 GLN B CA 1
ATOM 3319 C C . GLN B 1 195 ? -26.953 28.547 4.766 1 34.69 195 GLN B C 1
ATOM 3321 O O . GLN B 1 195 ? -26.391 28.297 3.697 1 34.69 195 GLN B O 1
ATOM 3326 N N . SER B 1 196 ? -26.25 28.156 5.637 1 36.31 196 SER B N 1
ATOM 3327 C CA . SER B 1 196 ? -25.891 26.75 5.617 1 36.31 196 SER B CA 1
ATOM 3328 C C . SER B 1 196 ? -27.047 25.891 5.09 1 36.31 196 SER B C 1
ATOM 3330 O O . SER B 1 196 ? -28.078 25.75 5.75 1 36.31 196 SER B O 1
ATOM 3332 N N . HIS B 1 197 ? -27.406 26.047 3.842 1 34.41 197 HIS B N 1
ATOM 3333 C CA . HIS B 1 197 ? -28.062 24.844 3.318 1 34.41 197 HIS B CA 1
ATOM 3334 C C . HIS B 1 197 ? -27.266 23.594 3.666 1 34.41 197 HIS B C 1
ATOM 3336 O O . HIS B 1 197 ? -26.25 23.297 3.023 1 34.41 197 HIS B O 1
ATOM 3342 N N . TRP B 1 198 ? -27 23.312 4.949 1 34.09 198 TRP B N 1
ATOM 3343 C CA . TRP B 1 198 ? -26.766 21.891 5.199 1 34.09 198 TRP B CA 1
ATOM 3344 C C . TRP B 1 198 ? -27.578 21.031 4.258 1 34.09 198 TRP B C 1
ATOM 3346 O O . TRP B 1 198 ? -28.812 21.047 4.289 1 34.09 198 TRP B O 1
ATOM 3356 N N . GLN B 1 199 ? -27.234 21.031 3.041 1 33.59 199 GLN B N 1
ATOM 3357 C CA . GLN B 1 199 ? -27.812 20 2.189 1 33.59 199 GLN B CA 1
ATOM 3358 C C . GLN B 1 199 ? -28.031 18.703 2.961 1 33.59 199 GLN B C 1
ATOM 3360 O O . GLN B 1 199 ? -27.062 18.078 3.41 1 33.59 199 GLN B O 1
ATOM 3365 N N . THR B 1 200 ? -29 18.656 3.844 1 31.81 200 THR B N 1
ATOM 3366 C CA . THR B 1 200 ? -29.625 17.375 4.156 1 31.81 200 THR B CA 1
ATOM 3367 C C . THR B 1 200 ? -29.625 16.469 2.932 1 31.81 200 THR B C 1
ATOM 3369 O O . THR B 1 200 ? -30.203 16.797 1.899 1 31.81 200 THR B O 1
ATOM 3372 N N . PHE B 1 201 ? -28.5 15.805 2.693 1 33.38 201 PHE B N 1
ATOM 3373 C CA . PHE B 1 201 ? -28.641 14.648 1.817 1 33.38 201 PHE B CA 1
ATOM 3374 C C . PHE B 1 201 ? -29.938 13.898 2.121 1 33.38 201 PHE B C 1
ATOM 3376 O O . PHE B 1 201 ? -30.078 13.305 3.191 1 33.38 201 PHE B O 1
ATOM 3383 N N . HIS B 1 202 ? -31.031 14.492 1.733 1 29.31 202 HIS B N 1
ATOM 3384 C CA . HIS B 1 202 ? -32.219 13.633 1.582 1 29.31 202 HIS B CA 1
ATOM 3385 C C . HIS B 1 202 ? -31.844 12.344 0.852 1 29.31 202 HIS B C 1
ATOM 3387 O O . HIS B 1 202 ? -31.453 12.375 -0.316 1 29.31 202 HIS B O 1
ATOM 3393 N N . VAL B 1 203 ? -31.109 11.469 1.583 1 29.38 203 VAL B N 1
ATOM 3394 C CA . VAL B 1 203 ? -31.266 10.086 1.125 1 29.38 203 VAL B CA 1
ATOM 3395 C C . VAL B 1 203 ? -32.719 9.844 0.728 1 29.38 203 VAL B C 1
ATOM 3397 O O . VAL B 1 203 ? -33.625 9.859 1.577 1 29.38 203 VAL B O 1
ATOM 3400 N N . SER B 1 204 ? -33.062 10.531 -0.247 1 27.84 204 SER B N 1
ATOM 3401 C CA . SER B 1 204 ? -34.312 10.031 -0.811 1 27.84 204 SER B CA 1
ATOM 3402 C C . SER B 1 204 ? -34.375 8.508 -0.771 1 27.84 204 SER B C 1
ATOM 3404 O O . SER B 1 204 ? -33.5 7.832 -1.309 1 27.84 204 SER B O 1
ATOM 3406 N N . ALA B 1 205 ? -34.719 8 0.407 1 29.23 205 ALA B N 1
ATOM 3407 C CA . ALA B 1 205 ? -35.25 6.645 0.426 1 29.23 205 ALA B CA 1
ATOM 3408 C C . ALA B 1 205 ? -36.094 6.367 -0.82 1 29.23 205 ALA B C 1
ATOM 3410 O O . ALA B 1 205 ? -37.125 6.988 -1.021 1 29.23 205 ALA B O 1
ATOM 3411 N N . VAL B 1 206 ? -35.344 6.355 -1.928 1 27.81 206 VAL B N 1
ATOM 3412 C CA . VAL B 1 206 ? -36.062 5.719 -3.018 1 27.81 206 VAL B CA 1
ATOM 3413 C C . VAL B 1 206 ? -36.875 4.523 -2.482 1 27.81 206 VAL B C 1
ATOM 3415 O O . VAL B 1 206 ? -36.281 3.555 -1.994 1 27.81 206 VAL B O 1
ATOM 3418 N N . ALA B 1 207 ? -37.844 4.844 -1.666 1 26.5 207 ALA B N 1
ATOM 3419 C CA . ALA B 1 207 ? -38.844 3.805 -1.481 1 26.5 207 ALA B CA 1
ATOM 3420 C C . ALA B 1 207 ? -39.094 3.055 -2.785 1 26.5 207 ALA B C 1
ATOM 3422 O O . ALA B 1 207 ? -39.594 3.633 -3.752 1 26.5 207 ALA B O 1
ATOM 3423 N N . ALA B 1 208 ? -37.969 2.41 -3.283 1 26.86 208 ALA B N 1
ATOM 3424 C CA . ALA B 1 208 ? -38.344 1.412 -4.281 1 26.86 208 ALA B CA 1
ATOM 3425 C C . ALA B 1 208 ? -39.656 0.709 -3.891 1 26.86 208 ALA B C 1
ATOM 3427 O O . ALA B 1 208 ? -39.719 0.03 -2.863 1 26.86 208 ALA B O 1
ATOM 3428 N N . GLY B 1 209 ? -40.719 1.524 -3.854 1 25.3 209 GLY B N 1
ATOM 3429 C CA . GLY B 1 209 ? -42.031 0.9 -3.898 1 25.3 209 GLY B CA 1
ATOM 3430 C C . GLY B 1 209 ? -42.062 -0.404 -4.676 1 25.3 209 GLY B C 1
ATOM 3431 O O . GLY B 1 209 ? -41.688 -0.438 -5.848 1 25.3 209 GLY B O 1
ATOM 3432 N N . CYS B 1 210 ? -41.594 -1.473 -3.953 1 25.72 210 CYS B N 1
ATOM 3433 C CA . CYS B 1 210 ? -42.031 -2.797 -4.379 1 25.72 210 CYS B CA 1
ATOM 3434 C C . CYS B 1 210 ? -43.469 -2.775 -4.812 1 25.72 210 CYS B C 1
ATOM 3436 O O . CYS B 1 210 ? -44.375 -2.682 -3.975 1 25.72 210 CYS B O 1
ATOM 3438 N N . CYS B 1 211 ? -43.781 -1.688 -5.562 1 23.45 211 CYS B N 1
ATOM 3439 C CA . CYS B 1 211 ? -45.125 -1.902 -6.105 1 23.45 211 CYS B CA 1
ATOM 3440 C C . CYS B 1 211 ? -45.344 -3.367 -6.469 1 23.45 211 CYS B C 1
ATOM 3442 O O . CYS B 1 211 ? -44.562 -3.936 -7.246 1 23.45 211 CYS B O 1
ATOM 3444 N N . TYR B 1 212 ? -45.594 -4.129 -5.371 1 24.25 212 TYR B N 1
ATOM 3445 C CA . TYR B 1 212 ? -46.344 -5.363 -5.535 1 24.25 212 TYR B CA 1
ATOM 3446 C C . TYR B 1 212 ? -47.406 -5.215 -6.617 1 24.25 212 TYR B C 1
ATOM 3448 O O . TYR B 1 212 ? -48.375 -4.473 -6.445 1 24.25 212 TYR B O 1
ATOM 3456 N N . PHE B 1 213 ? -46.906 -4.727 -7.801 1 24.78 213 PHE B N 1
ATOM 3457 C CA . PHE B 1 213 ? -47.938 -4.902 -8.844 1 24.78 213 PHE B CA 1
ATOM 3458 C C . PHE B 1 213 ? -48.656 -6.23 -8.68 1 24.78 213 PHE B C 1
ATOM 3460 O O . PHE B 1 213 ? -48.031 -7.297 -8.812 1 24.78 213 PHE B O 1
ATOM 3467 N N . CYS B 1 214 ? -49.469 -6.285 -7.605 1 24.42 214 CYS B N 1
ATOM 3468 C CA . CYS B 1 214 ? -50.625 -7.199 -7.605 1 24.42 214 CYS B CA 1
ATOM 3469 C C . CYS B 1 214 ? -51.25 -7.27 -8.984 1 24.42 214 CYS B C 1
ATOM 3471 O O . CYS B 1 214 ? -52 -6.363 -9.375 1 24.42 214 CYS B O 1
ATOM 3473 N N . TYR B 1 215 ? -50.375 -7.078 -10.031 1 23.78 215 TYR B N 1
ATOM 3474 C CA . TYR B 1 215 ? -51.125 -7.297 -11.266 1 23.78 215 TYR B CA 1
ATOM 3475 C C . TYR B 1 215 ? -52.031 -8.531 -11.156 1 23.78 215 TYR B C 1
ATOM 3477 O O . TYR B 1 215 ? -51.531 -9.641 -10.961 1 23.78 215 TYR B O 1
ATOM 3485 N N . TYR B 1 216 ? -53.125 -8.383 -10.281 1 25.5 216 TYR B N 1
ATOM 3486 C CA . TYR B 1 216 ? -54.344 -9.156 -10.516 1 25.5 216 TYR B CA 1
ATOM 3487 C C . TYR B 1 216 ? -54.625 -9.297 -12 1 25.5 216 TYR B C 1
ATOM 3489 O O . TYR B 1 216 ? -54.938 -8.312 -12.672 1 25.5 216 TYR B O 1
ATOM 3497 N N . TYR B 1 217 ? -53.594 -9.844 -12.711 1 25.66 217 TYR B N 1
ATOM 3498 C CA . TYR B 1 217 ? -54.062 -10.336 -14 1 25.66 217 TYR B CA 1
ATOM 3499 C C . TYR B 1 217 ? -55.438 -10.969 -13.875 1 25.66 217 TYR B C 1
ATOM 3501 O O . TYR B 1 217 ? -55.625 -11.867 -13.055 1 25.66 217 TYR B O 1
ATOM 3509 N N . PHE B 1 218 ? -56.5 -10.086 -13.953 1 24.84 218 PHE B N 1
ATOM 3510 C CA . PHE B 1 218 ? -57.844 -10.375 -14.383 1 24.84 218 PHE B CA 1
ATOM 3511 C C . PHE B 1 218 ? -57.875 -11.539 -15.367 1 24.84 218 PHE B C 1
ATOM 3513 O O . PHE B 1 218 ? -57.094 -11.562 -16.328 1 24.84 218 PHE B O 1
ATOM 3520 N N . LEU B 1 219 ? -58.25 -12.719 -14.812 1 25.34 219 LEU B N 1
ATOM 3521 C CA . LEU B 1 219 ? -58.875 -13.906 -15.391 1 25.34 219 LEU B CA 1
ATOM 3522 C C . LEU B 1 219 ? -59.906 -13.531 -16.422 1 25.34 219 LEU B C 1
ATOM 3524 O O . LEU B 1 219 ? -61.031 -13.125 -16.062 1 25.34 219 LEU B O 1
ATOM 3528 N N . CYS B 1 220 ? -59.781 -12.352 -17.141 1 24.55 220 CYS B N 1
ATOM 3529 C CA . CYS B 1 220 ? -60.906 -12.367 -18.047 1 24.55 220 CYS B CA 1
ATOM 3530 C C . CYS B 1 220 ? -61.125 -13.742 -18.656 1 24.55 220 CYS B C 1
ATOM 3532 O O . CYS B 1 220 ? -60.156 -14.414 -19 1 24.55 220 CYS B O 1
ATOM 3534 N N . PRO B 1 221 ? -62.438 -14.141 -18.562 1 30.39 221 PRO B N 1
ATOM 3535 C CA . PRO B 1 221 ? -63.312 -15.172 -19.125 1 30.39 221 PRO B CA 1
ATOM 3536 C C . PRO B 1 221 ? -63.188 -15.32 -20.641 1 30.39 221 PRO B C 1
ATOM 3538 O O . PRO B 1 221 ? -63.438 -14.375 -21.391 1 30.39 221 PRO B O 1
ATOM 3541 N N . LEU B 1 222 ? -62.125 -15.234 -21.328 1 20.58 222 LEU B N 1
ATOM 3542 C CA . LEU B 1 222 ? -62.5 -15.641 -22.672 1 20.58 222 LEU B CA 1
ATOM 3543 C C . LEU B 1 222 ? -63.375 -16.875 -22.641 1 20.58 222 LEU B C 1
ATOM 3545 O O . LEU B 1 222 ? -63 -17.906 -22.047 1 20.58 222 LEU B O 1
ATOM 3549 N N . LEU B 1 223 ? -64.625 -16.5 -22.719 1 20.47 223 LEU B N 1
ATOM 3550 C CA . LEU B 1 223 ? -65.5 -17.016 -23.734 1 20.47 223 LEU B CA 1
ATOM 3551 C C . LEU B 1 223 ? -64.812 -17.062 -25.094 1 20.47 223 LEU B C 1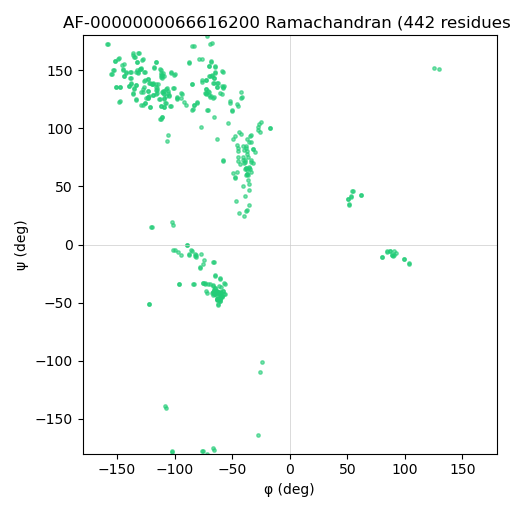
ATOM 3553 O O . LEU B 1 223 ? -64.125 -16.125 -25.469 1 20.47 223 LEU B O 1
#